Protein AF-A0AAD2FSF3-F1 (afdb_monomer)

Mean predicted aligned error: 19.0 Å

pLDDT: mean 71.25, std 22.15, range [26.3, 97.19]

Radius of gyration: 38.76 Å; Cα contacts (8 Å, |Δi|>4): 209; chains: 1; bounding box: 71×84×122 Å

Structure (mmCIF, N/CA/C/O backbone):
data_AF-A0AAD2FSF3-F1
#
_entry.id   AF-A0AAD2FSF3-F1
#
loop_
_atom_site.group_PDB
_atom_site.id
_atom_site.type_symbol
_atom_site.label_atom_id
_atom_site.label_alt_id
_atom_site.label_comp_id
_atom_site.label_asym_id
_atom_site.label_entity_id
_atom_site.label_seq_id
_atom_site.pdbx_PDB_ins_code
_atom_site.Cartn_x
_atom_site.Cartn_y
_atom_site.Cartn_z
_atom_site.occupancy
_atom_site.B_iso_or_equiv
_atom_site.auth_seq_id
_atom_site.auth_comp_id
_atom_site.auth_asym_id
_atom_site.auth_atom_id
_atom_site.pdbx_PDB_model_num
ATOM 1 N N . MET A 1 1 ? 15.042 42.688 70.096 1.00 41.53 1 MET A N 1
ATOM 2 C CA . MET A 1 1 ? 14.062 43.136 69.085 1.00 41.53 1 MET A CA 1
ATOM 3 C C . MET A 1 1 ? 14.810 43.859 67.980 1.00 41.53 1 MET A C 1
ATOM 5 O O . MET A 1 1 ? 15.207 44.984 68.219 1.00 41.53 1 MET A O 1
ATOM 9 N N . THR A 1 2 ? 15.016 43.201 66.839 1.00 32.19 2 THR A N 1
ATOM 10 C CA . THR A 1 2 ? 15.062 43.766 65.473 1.00 32.19 2 THR A CA 1
ATOM 11 C C . THR A 1 2 ? 15.325 42.607 64.516 1.00 32.19 2 THR A C 1
ATOM 13 O O . THR A 1 2 ? 16.159 41.745 64.777 1.00 32.19 2 THR A O 1
ATOM 16 N N . ALA A 1 3 ? 14.523 42.546 63.459 1.00 36.94 3 ALA A N 1
ATOM 17 C CA . ALA A 1 3 ? 14.548 41.523 62.430 1.00 36.94 3 ALA A CA 1
ATOM 18 C C . ALA A 1 3 ? 15.476 41.930 61.283 1.00 36.94 3 ALA A C 1
ATOM 20 O O . ALA A 1 3 ? 15.502 43.101 60.916 1.00 36.94 3 ALA A O 1
ATOM 21 N N . THR A 1 4 ? 16.096 40.950 60.632 1.00 34.88 4 THR A N 1
ATOM 22 C CA . THR A 1 4 ? 16.389 41.002 59.194 1.00 34.88 4 THR A CA 1
ATOM 23 C C . THR A 1 4 ? 16.252 39.596 58.626 1.00 34.88 4 THR A C 1
ATOM 25 O O . THR A 1 4 ? 16.976 38.674 58.990 1.00 34.88 4 THR A O 1
ATOM 28 N N . GLY A 1 5 ? 15.248 39.425 57.767 1.00 37.34 5 GLY A N 1
ATOM 29 C CA . GLY A 1 5 ? 15.055 38.216 56.986 1.00 37.34 5 GLY A CA 1
ATOM 30 C C . GLY A 1 5 ? 15.917 38.222 55.729 1.00 37.34 5 GLY A C 1
ATOM 31 O O . GLY A 1 5 ? 16.205 39.275 55.163 1.00 37.34 5 GLY A O 1
ATOM 32 N N . THR A 1 6 ? 16.243 37.030 55.246 1.00 35.25 6 THR A N 1
ATOM 33 C CA . THR A 1 6 ? 16.614 36.802 53.851 1.00 35.25 6 THR A CA 1
ATOM 34 C C . THR A 1 6 ? 15.818 35.615 53.320 1.00 35.25 6 THR A C 1
ATOM 36 O O . THR A 1 6 ? 15.941 34.474 53.758 1.00 35.25 6 THR A O 1
ATOM 39 N N . LEU A 1 7 ? 14.934 35.937 52.376 1.00 37.00 7 LEU A N 1
ATOM 40 C CA . LEU A 1 7 ? 14.188 35.009 51.539 1.00 37.00 7 LEU A CA 1
ATOM 41 C C . LEU A 1 7 ? 15.170 34.264 50.626 1.00 37.00 7 LEU A C 1
ATOM 43 O O . LEU A 1 7 ? 15.689 34.837 49.668 1.00 37.00 7 LEU A O 1
ATOM 47 N N . SER A 1 8 ? 15.401 32.981 50.900 1.00 36.03 8 SER A N 1
ATOM 48 C CA . SER A 1 8 ? 16.016 32.068 49.936 1.00 36.03 8 SER A CA 1
ATOM 49 C C . SER A 1 8 ? 14.946 31.631 48.939 1.00 36.03 8 SER A C 1
ATOM 51 O O . SER A 1 8 ? 13.988 30.931 49.268 1.00 36.03 8 SER A O 1
ATOM 53 N N . THR A 1 9 ? 15.073 32.133 47.717 1.00 36.06 9 THR A N 1
ATOM 54 C CA . THR A 1 9 ? 14.203 31.804 46.594 1.00 36.06 9 THR A CA 1
ATOM 55 C C . THR A 1 9 ? 14.570 30.425 46.053 1.00 36.06 9 THR A C 1
ATOM 57 O O . THR A 1 9 ? 15.729 30.149 45.755 1.00 36.06 9 THR A O 1
ATOM 60 N N . ASN A 1 10 ? 13.557 29.571 45.881 1.00 37.44 10 ASN A N 1
ATOM 61 C CA . ASN A 1 10 ? 13.627 28.327 45.116 1.00 37.44 10 ASN A CA 1
ATOM 62 C C . ASN A 1 10 ? 13.984 28.629 43.648 1.00 37.44 10 ASN A C 1
ATOM 64 O O . ASN A 1 10 ? 13.119 28.669 42.774 1.00 37.44 10 ASN A O 1
ATOM 68 N N . LYS A 1 11 ? 15.270 28.842 43.360 1.00 35.09 11 LYS A N 1
ATOM 69 C CA . LYS A 1 11 ? 15.809 28.741 42.006 1.00 35.09 11 LYS A CA 1
ATOM 70 C C . LYS A 1 11 ? 16.055 27.267 41.724 1.00 35.09 11 LYS A C 1
ATOM 72 O O . LYS A 1 11 ? 17.070 26.698 42.108 1.00 35.09 11 LYS A O 1
ATOM 77 N N . ARG A 1 12 ? 15.089 26.649 41.046 1.00 36.28 12 ARG A N 1
ATOM 78 C CA . ARG A 1 12 ? 15.283 25.384 40.336 1.00 36.28 12 ARG A CA 1
ATOM 79 C C . ARG A 1 12 ? 16.498 25.579 39.426 1.00 36.28 12 ARG A C 1
ATOM 81 O O . ARG A 1 12 ? 16.444 26.430 38.540 1.00 36.28 12 ARG A O 1
ATOM 88 N N . ALA A 1 13 ? 17.585 24.857 39.685 1.00 30.41 13 ALA A N 1
ATOM 89 C CA . ALA A 1 13 ? 18.753 24.846 38.818 1.00 30.41 13 ALA A CA 1
ATOM 90 C C . ALA A 1 13 ? 18.303 24.384 37.424 1.00 30.41 13 ALA A C 1
ATOM 92 O O . ALA A 1 13 ? 18.031 23.206 37.198 1.00 30.41 13 ALA A O 1
ATOM 93 N N . GLN A 1 14 ? 18.128 25.335 36.508 1.00 33.66 14 GLN A N 1
ATOM 94 C CA . GLN A 1 14 ? 18.090 25.037 35.088 1.00 33.66 14 GLN A CA 1
ATOM 95 C C . GLN A 1 14 ? 19.536 24.757 34.707 1.00 33.66 14 GLN A C 1
ATOM 97 O O . GLN A 1 14 ? 20.339 25.679 34.580 1.00 33.66 14 GLN A O 1
ATOM 102 N N . PHE A 1 15 ? 19.878 23.476 34.607 1.00 31.75 15 PHE A N 1
ATOM 103 C CA . PHE A 1 15 ? 21.109 23.075 33.951 1.00 31.75 15 PHE A CA 1
ATOM 104 C C . PHE A 1 15 ? 21.047 23.595 32.518 1.00 31.75 15 PHE A C 1
ATOM 106 O O . PHE A 1 15 ? 20.094 23.316 31.785 1.00 31.75 15 PHE A O 1
ATOM 113 N N . ALA A 1 16 ? 22.033 24.413 32.160 1.00 32.09 16 ALA A N 1
ATOM 114 C CA . ALA A 1 16 ? 22.258 24.817 30.790 1.00 32.09 16 ALA A CA 1
ATOM 115 C C . ALA A 1 16 ? 22.471 23.541 29.969 1.00 32.09 16 ALA A C 1
ATOM 117 O O . ALA A 1 16 ? 23.427 22.805 30.189 1.00 32.09 16 ALA A O 1
ATOM 118 N N . THR A 1 17 ? 21.545 23.246 29.062 1.00 38.16 17 THR A N 1
ATOM 119 C CA . THR A 1 17 ? 21.771 22.255 28.015 1.00 38.16 17 THR A CA 1
ATOM 120 C C . THR A 1 17 ? 22.870 22.799 27.114 1.00 38.16 17 THR A C 1
ATOM 122 O O . THR A 1 17 ? 22.637 23.771 26.387 1.00 38.16 17 THR A O 1
ATOM 125 N N . ASP A 1 18 ? 24.053 22.198 27.204 1.00 31.03 18 ASP A N 1
ATOM 126 C CA . ASP A 1 18 ? 25.153 22.416 26.276 1.00 31.03 18 ASP A CA 1
ATOM 127 C C . ASP A 1 18 ? 24.652 22.259 24.835 1.00 31.03 18 ASP A C 1
ATOM 129 O O . ASP A 1 18 ? 24.066 21.246 24.449 1.00 31.03 18 ASP A O 1
ATOM 133 N N . LYS A 1 19 ? 24.845 23.311 24.039 1.00 35.66 19 LYS A N 1
ATOM 134 C CA . LYS A 1 19 ? 24.418 23.425 22.636 1.00 35.66 19 LYS A CA 1
ATOM 135 C C . LYS A 1 19 ? 25.438 22.819 21.658 1.00 35.66 19 LYS A C 1
ATOM 137 O O . LYS A 1 19 ? 25.607 23.331 20.555 1.00 35.66 19 LYS A O 1
ATOM 142 N N . THR A 1 20 ? 26.123 21.746 22.032 1.00 36.38 20 THR A N 1
ATOM 143 C CA . THR A 1 20 ? 27.216 21.157 21.228 1.00 36.38 20 THR A CA 1
ATOM 144 C C . THR A 1 20 ? 27.029 19.682 20.896 1.00 36.38 20 THR A C 1
ATOM 146 O O . THR A 1 20 ? 27.956 19.033 20.426 1.00 36.38 20 THR A O 1
ATOM 149 N N . LEU A 1 21 ? 25.808 19.166 21.016 1.00 36.88 21 LEU A N 1
ATOM 150 C CA . LEU A 1 21 ? 25.406 17.943 20.331 1.00 36.88 21 LEU A CA 1
ATOM 151 C C . LEU A 1 21 ? 24.481 18.355 19.194 1.00 36.88 21 LEU A C 1
ATOM 153 O O . LEU A 1 21 ? 23.330 18.729 19.429 1.00 36.88 21 LEU A O 1
ATOM 157 N N . GLN A 1 22 ? 24.986 18.328 17.956 1.00 30.11 22 GLN A N 1
ATOM 158 C CA . GLN A 1 22 ? 24.080 18.287 16.817 1.00 30.11 22 GLN A CA 1
ATOM 159 C C . GLN A 1 22 ? 23.166 17.080 17.047 1.00 30.11 22 GLN A C 1
ATOM 161 O O . GLN A 1 22 ? 23.682 15.965 17.169 1.00 30.11 22 GLN A O 1
ATOM 166 N N . PRO A 1 23 ? 21.839 17.263 17.164 1.00 36.31 23 PRO A N 1
ATOM 167 C CA . PRO A 1 23 ? 20.957 16.118 17.145 1.00 36.31 23 PRO A CA 1
ATOM 168 C C . PRO A 1 23 ? 21.233 15.438 15.812 1.00 36.31 23 PRO A C 1
ATOM 170 O O . PRO A 1 23 ? 21.141 16.087 14.769 1.00 36.31 23 PRO A O 1
ATOM 173 N N . THR A 1 24 ? 21.625 14.166 15.841 1.00 40.84 24 THR A N 1
ATOM 174 C CA . THR A 1 24 ? 21.603 13.317 14.655 1.00 40.84 24 THR A CA 1
ATOM 175 C C . THR A 1 24 ? 20.197 13.481 14.100 1.00 40.84 24 THR A C 1
ATOM 177 O O . THR A 1 24 ? 19.230 13.045 14.729 1.00 40.84 24 THR A O 1
ATOM 180 N N . LEU A 1 25 ? 20.061 14.273 13.035 1.00 46.84 25 LEU A N 1
ATOM 181 C CA . LEU A 1 25 ? 18.769 14.615 12.470 1.00 46.84 25 LEU A CA 1
ATOM 182 C C . LEU A 1 25 ? 18.224 13.295 11.938 1.00 46.84 25 LEU A C 1
ATOM 184 O O . LEU A 1 25 ? 18.628 12.829 10.877 1.00 46.84 25 LEU A O 1
ATOM 188 N N . LEU A 1 26 ? 17.373 12.645 12.731 1.00 56.22 26 LEU A N 1
ATOM 189 C CA . LEU A 1 26 ? 16.518 11.571 12.260 1.00 56.22 26 LEU A CA 1
ATOM 190 C C . LEU A 1 26 ? 15.657 12.214 11.180 1.00 56.22 26 LEU A C 1
ATOM 192 O O . LEU A 1 26 ? 14.710 12.940 11.485 1.00 56.22 26 LEU A O 1
ATOM 196 N N . THR A 1 27 ? 16.065 12.022 9.928 1.00 71.38 27 THR A N 1
ATOM 197 C CA . THR A 1 27 ? 15.300 12.443 8.762 1.00 71.38 27 THR A CA 1
ATOM 198 C C . THR A 1 27 ? 13.913 11.841 8.879 1.00 71.38 27 THR A C 1
ATOM 200 O O . THR A 1 27 ? 13.739 10.684 9.280 1.00 71.38 27 THR A O 1
ATOM 203 N N . THR A 1 28 ? 12.890 12.642 8.598 1.00 83.69 28 THR A N 1
ATOM 204 C CA . THR A 1 28 ? 11.528 12.124 8.678 1.00 83.69 28 THR A CA 1
ATOM 205 C C . THR A 1 28 ? 11.359 10.995 7.655 1.00 83.69 28 THR A C 1
ATOM 207 O O . THR A 1 28 ? 12.008 11.012 6.603 1.00 83.69 28 THR A O 1
ATOM 210 N N . PRO A 1 29 ? 10.460 10.020 7.888 1.00 82.50 29 PRO A N 1
ATOM 211 C CA . PRO A 1 29 ? 10.238 8.952 6.921 1.00 82.50 29 PRO A CA 1
ATOM 212 C C . PRO A 1 29 ? 9.844 9.492 5.545 1.00 82.50 29 PRO A C 1
ATOM 214 O O . PRO A 1 29 ? 10.180 8.885 4.544 1.00 82.50 29 PRO A O 1
ATOM 217 N N . SER A 1 30 ? 9.163 10.640 5.466 1.00 83.19 30 SER A N 1
ATOM 218 C CA . SER A 1 30 ? 8.824 11.255 4.177 1.00 83.19 30 SER A CA 1
ATOM 219 C C . SER A 1 30 ? 10.055 11.829 3.464 1.00 83.19 30 SER A C 1
ATOM 221 O O . SER A 1 30 ? 10.209 11.593 2.272 1.00 83.19 30 SER A O 1
ATOM 223 N N . GLU A 1 31 ? 10.952 12.512 4.179 1.00 81.56 31 GLU A N 1
ATOM 224 C CA . GLU A 1 31 ? 12.188 13.062 3.600 1.00 81.56 31 GLU A CA 1
ATOM 225 C C . GLU A 1 31 ? 13.131 11.957 3.117 1.00 81.56 31 GLU A C 1
ATOM 227 O O . GLU A 1 31 ? 13.658 12.046 2.015 1.00 81.56 31 GLU A O 1
ATOM 232 N N . ALA A 1 32 ? 13.300 10.883 3.896 1.00 80.19 32 ALA A N 1
ATOM 233 C CA . ALA A 1 32 ? 14.150 9.757 3.505 1.00 80.19 32 ALA A CA 1
ATOM 234 C C . ALA A 1 32 ? 13.675 9.101 2.196 1.00 80.19 32 ALA A C 1
ATOM 236 O O . ALA A 1 32 ? 14.482 8.736 1.345 1.00 80.19 32 ALA A O 1
ATOM 237 N N . VAL A 1 33 ? 12.359 8.990 2.024 1.00 84.19 33 VAL A N 1
ATOM 238 C CA . VAL A 1 33 ? 11.726 8.394 0.841 1.00 84.19 33 VAL A CA 1
ATOM 239 C C . VAL A 1 33 ? 11.843 9.324 -0.366 1.00 84.19 33 VAL A C 1
ATOM 241 O O . VAL A 1 33 ? 12.160 8.866 -1.462 1.00 84.19 33 VAL A O 1
ATOM 244 N N . GLU A 1 34 ? 11.654 10.631 -0.173 1.00 84.12 34 GLU A N 1
ATOM 245 C CA . GLU A 1 34 ? 11.897 11.620 -1.226 1.00 84.12 34 GLU A CA 1
ATOM 246 C C . GLU A 1 34 ? 13.364 11.649 -1.664 1.00 84.12 34 GLU A C 1
ATOM 248 O O . GLU A 1 34 ? 13.625 11.732 -2.861 1.00 84.12 34 GLU A O 1
ATOM 253 N N . CYS A 1 35 ? 14.319 11.516 -0.738 1.00 80.06 35 CYS A N 1
ATOM 254 C CA . CYS A 1 35 ? 15.737 11.416 -1.078 1.00 80.06 35 CYS A CA 1
ATOM 255 C C . CYS A 1 35 ? 16.020 10.212 -1.982 1.00 80.06 35 CYS A C 1
ATOM 257 O O . CYS A 1 35 ? 16.667 10.390 -3.006 1.00 80.06 35 CYS A O 1
ATOM 259 N N . VAL A 1 36 ? 15.497 9.020 -1.664 1.00 83.75 36 VAL A N 1
ATOM 260 C CA . VAL A 1 36 ? 15.669 7.820 -2.511 1.00 83.75 36 VAL A CA 1
ATOM 261 C C . VAL A 1 36 ? 15.136 8.065 -3.924 1.00 83.75 36 VAL A C 1
ATOM 263 O O . VAL A 1 36 ? 15.844 7.824 -4.902 1.00 83.75 36 VAL A O 1
ATOM 266 N N . ALA A 1 37 ? 13.922 8.611 -4.039 1.00 83.88 37 ALA A N 1
ATOM 267 C CA . ALA A 1 37 ? 13.312 8.904 -5.333 1.00 83.88 37 ALA A CA 1
ATOM 268 C C . ALA A 1 37 ? 14.110 9.954 -6.127 1.00 83.88 37 ALA A C 1
ATOM 270 O O . ALA A 1 37 ? 14.396 9.756 -7.306 1.00 83.88 37 ALA A O 1
ATOM 271 N N . ILE A 1 38 ? 14.519 11.056 -5.490 1.00 85.00 38 ILE A N 1
ATOM 272 C CA . ILE A 1 38 ? 15.300 12.119 -6.137 1.00 85.00 38 ILE A CA 1
ATOM 273 C C . ILE A 1 38 ? 16.675 11.597 -6.562 1.00 85.00 38 ILE A C 1
ATOM 275 O O . ILE A 1 38 ? 17.101 11.867 -7.684 1.00 85.00 38 ILE A O 1
ATOM 279 N N . THR A 1 39 ? 17.366 10.829 -5.718 1.00 86.12 39 THR A N 1
ATOM 280 C CA . THR A 1 39 ? 18.664 10.230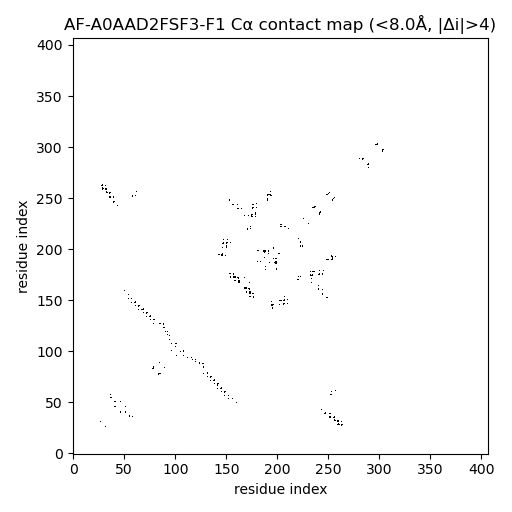 -6.055 1.00 86.12 39 THR A CA 1
ATOM 281 C C . THR A 1 39 ? 18.545 9.306 -7.263 1.00 86.12 39 THR A C 1
ATOM 283 O O . THR A 1 39 ? 19.341 9.426 -8.190 1.00 86.12 39 THR A O 1
ATOM 286 N N . ALA A 1 40 ? 17.521 8.451 -7.322 1.00 85.38 40 ALA A N 1
ATOM 287 C CA . ALA A 1 40 ? 17.317 7.568 -8.468 1.00 85.38 40 ALA A CA 1
ATOM 288 C C . ALA A 1 40 ? 16.992 8.338 -9.759 1.00 85.38 40 ALA A C 1
ATOM 290 O O . ALA A 1 40 ? 17.536 8.038 -10.821 1.00 85.38 40 ALA A O 1
ATOM 291 N N . LEU A 1 41 ? 16.146 9.370 -9.682 1.00 86.81 41 LEU A N 1
ATOM 292 C CA . LEU A 1 41 ? 15.793 10.194 -10.842 1.00 86.81 41 LEU A CA 1
ATOM 293 C C . LEU A 1 41 ? 16.965 11.057 -11.336 1.00 86.81 41 LEU A C 1
ATOM 295 O O . LEU A 1 41 ? 17.103 11.273 -12.538 1.00 86.81 41 LEU A O 1
ATOM 299 N N . THR A 1 42 ? 17.823 11.535 -10.432 1.00 83.81 42 THR A N 1
ATOM 300 C CA . THR A 1 42 ? 18.989 12.370 -10.776 1.00 83.81 42 THR A CA 1
ATOM 301 C C . THR A 1 42 ? 20.182 11.559 -11.273 1.00 83.81 42 THR A C 1
ATOM 303 O O . THR A 1 42 ? 20.886 12.036 -12.162 1.00 83.81 42 THR A O 1
ATOM 306 N N . ALA A 1 43 ? 20.374 10.335 -10.766 1.00 83.94 43 ALA A N 1
ATOM 307 C CA . ALA A 1 43 ? 21.420 9.413 -11.215 1.00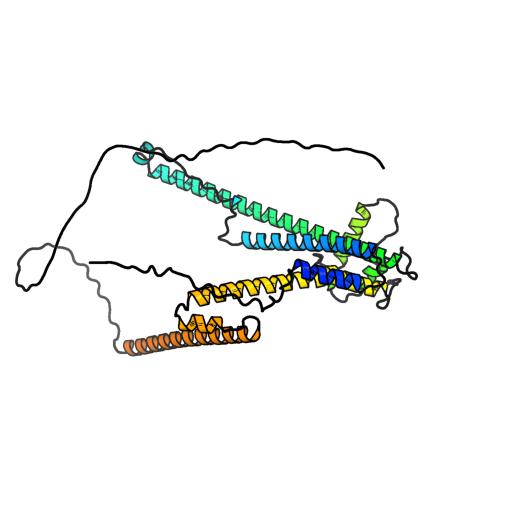 83.94 43 ALA A CA 1
ATOM 308 C C . ALA A 1 43 ? 21.273 9.023 -12.696 1.00 83.94 43 ALA A C 1
ATOM 310 O O . ALA A 1 43 ? 22.264 8.751 -13.371 1.00 83.94 43 ALA A O 1
ATOM 311 N N . ASN A 1 44 ? 20.048 9.054 -13.226 1.00 79.19 44 ASN A N 1
ATOM 312 C CA . ASN A 1 44 ? 19.784 8.840 -14.643 1.00 79.19 44 ASN A CA 1
ATOM 313 C C . ASN A 1 44 ? 19.946 10.160 -15.418 1.00 79.19 44 ASN A C 1
ATOM 315 O O . ASN A 1 44 ? 19.001 10.935 -15.598 1.00 79.19 44 ASN A O 1
ATOM 319 N N . GLY A 1 45 ? 21.172 10.422 -15.881 1.00 71.69 45 GLY A N 1
ATOM 320 C CA . GLY A 1 45 ? 21.516 11.617 -16.665 1.00 71.69 45 GLY A CA 1
ATOM 321 C C . GLY A 1 45 ? 20.785 11.738 -18.010 1.00 71.69 45 GLY A C 1
ATOM 322 O O . GLY A 1 45 ? 20.718 12.831 -18.560 1.00 71.69 45 GLY A O 1
ATOM 323 N N . SER A 1 46 ? 20.207 10.644 -18.514 1.00 74.00 46 SER A N 1
ATOM 324 C CA . SER A 1 46 ? 19.410 10.604 -19.748 1.00 74.00 46 SER A CA 1
ATOM 325 C C . SER A 1 46 ? 17.973 11.109 -19.582 1.00 74.00 46 SER A C 1
ATOM 327 O O . SER A 1 46 ? 17.327 11.424 -20.579 1.00 74.00 46 SER A O 1
ATOM 329 N N . LEU A 1 47 ? 17.459 11.203 -18.349 1.00 81.50 47 LEU A N 1
ATOM 330 C CA . LEU A 1 47 ? 16.099 11.682 -18.105 1.00 81.50 47 LEU A CA 1
ATOM 331 C C . LEU A 1 47 ? 16.020 13.203 -18.205 1.00 81.50 47 LEU A C 1
ATOM 333 O O . LEU A 1 47 ? 16.704 13.919 -17.469 1.00 81.50 47 LEU A O 1
ATOM 337 N N . GLN A 1 48 ? 15.097 13.689 -19.029 1.00 85.00 48 GLN A N 1
ATOM 338 C CA . GLN A 1 48 ? 14.747 15.103 -19.096 1.00 85.00 48 GLN A CA 1
ATOM 339 C C . GLN A 1 48 ? 14.032 15.556 -17.814 1.00 85.00 48 GLN A C 1
ATOM 341 O O . GLN A 1 48 ? 13.329 14.783 -17.161 1.00 85.00 48 GLN A O 1
ATOM 346 N N . GLU A 1 49 ? 14.136 16.844 -17.481 1.00 85.12 49 GLU A N 1
ATOM 347 C CA . GLU A 1 49 ? 13.537 17.404 -16.259 1.00 85.12 49 GLU A CA 1
ATOM 348 C C . GLU A 1 49 ? 12.010 17.222 -16.197 1.00 85.12 49 GLU A C 1
ATOM 350 O O . GLU A 1 49 ? 11.442 16.947 -15.136 1.00 85.12 49 GLU A O 1
ATOM 355 N N . LEU A 1 50 ? 11.339 17.290 -17.351 1.00 84.62 50 LEU A N 1
ATOM 356 C CA . LEU A 1 50 ? 9.902 17.034 -17.450 1.00 84.62 50 LEU A CA 1
ATOM 357 C C . LEU A 1 50 ? 9.555 15.581 -17.078 1.00 84.62 50 LEU A C 1
ATOM 359 O O . LEU A 1 50 ? 8.594 15.344 -16.349 1.00 84.62 50 LEU A O 1
ATOM 363 N N . GLN A 1 51 ? 10.371 14.617 -17.519 1.00 85.56 51 GLN A N 1
ATOM 364 C CA . GLN A 1 51 ? 10.195 13.195 -17.203 1.00 85.56 51 GLN A CA 1
ATOM 365 C C . GLN A 1 51 ? 10.410 12.945 -15.705 1.00 85.56 51 GLN A C 1
ATOM 367 O O . GLN A 1 51 ? 9.607 12.268 -15.066 1.00 85.56 51 GLN A O 1
ATOM 372 N N . ARG A 1 52 ? 11.443 13.564 -15.114 1.00 86.25 52 ARG A N 1
ATOM 373 C CA . ARG A 1 52 ? 11.719 13.490 -13.668 1.00 86.25 52 ARG A CA 1
ATOM 374 C C . ARG A 1 52 ? 10.558 14.032 -12.841 1.00 86.25 52 ARG A C 1
ATOM 376 O O . ARG A 1 52 ? 10.137 13.392 -11.879 1.00 86.25 52 ARG A O 1
ATOM 383 N N . THR A 1 53 ? 10.020 15.185 -13.237 1.00 87.38 53 THR A N 1
ATOM 384 C CA . THR A 1 53 ? 8.863 15.800 -12.573 1.00 87.38 53 THR A CA 1
ATOM 385 C C . THR A 1 53 ? 7.658 14.865 -12.622 1.00 87.38 53 THR A C 1
ATOM 387 O O . THR A 1 53 ? 7.050 14.592 -11.589 1.00 87.38 53 THR A O 1
ATOM 390 N N . TYR A 1 54 ? 7.367 14.295 -13.791 1.00 87.38 54 TYR A N 1
ATOM 391 C CA . TYR A 1 54 ? 6.221 13.408 -13.958 1.00 87.38 54 TYR A CA 1
ATOM 392 C C . TYR A 1 54 ? 6.357 12.094 -13.174 1.00 87.38 54 TYR A C 1
ATOM 394 O O . TYR A 1 54 ? 5.421 11.659 -12.503 1.00 87.38 54 TYR A O 1
ATOM 402 N N . PHE A 1 55 ? 7.543 11.484 -13.169 1.00 91.69 55 PHE A N 1
ATOM 403 C CA . PHE A 1 55 ? 7.802 10.286 -12.365 1.00 91.69 55 PHE A CA 1
ATOM 404 C C . PHE A 1 55 ? 7.693 10.570 -10.862 1.00 91.69 55 PHE A C 1
ATOM 406 O O . PHE A 1 55 ? 7.186 9.736 -10.109 1.00 91.69 55 PHE A O 1
ATOM 413 N N . ARG A 1 56 ? 8.085 11.772 -10.419 1.00 90.06 56 ARG A N 1
ATOM 414 C CA . ARG A 1 56 ? 7.895 12.212 -9.031 1.00 90.06 56 ARG A CA 1
ATOM 415 C C . ARG A 1 56 ? 6.416 12.348 -8.660 1.00 90.06 56 ARG A C 1
ATOM 417 O O . ARG A 1 56 ? 6.055 12.024 -7.527 1.00 90.06 56 ARG A O 1
ATOM 424 N N . GLU A 1 57 ? 5.556 12.794 -9.573 1.00 90.75 57 GLU A N 1
ATOM 425 C CA . GLU A 1 57 ? 4.105 12.865 -9.337 1.00 90.75 57 GLU A CA 1
ATOM 426 C C . GLU A 1 57 ? 3.496 11.473 -9.128 1.00 90.75 57 GLU A C 1
ATOM 428 O O . GLU A 1 57 ? 2.799 11.260 -8.133 1.00 90.75 57 GLU A O 1
ATOM 433 N N . LEU A 1 58 ? 3.828 10.510 -9.998 1.00 90.62 58 LEU A N 1
ATOM 434 C CA . LEU A 1 58 ? 3.389 9.112 -9.873 1.00 90.62 58 LEU A CA 1
ATOM 435 C C . LEU A 1 58 ? 3.836 8.493 -8.544 1.00 90.62 58 LEU A C 1
ATOM 437 O O . LEU A 1 58 ? 3.048 7.885 -7.818 1.00 90.62 58 LEU A O 1
ATOM 441 N N . PHE A 1 59 ? 5.099 8.710 -8.186 1.00 93.19 59 PHE A N 1
ATOM 442 C CA . PHE A 1 59 ? 5.655 8.296 -6.904 1.00 93.19 59 PHE A CA 1
ATOM 443 C C . PHE A 1 59 ? 4.915 8.924 -5.711 1.00 93.19 59 PHE A C 1
ATOM 445 O O . PHE A 1 59 ? 4.581 8.237 -4.743 1.00 93.19 59 PHE A O 1
ATOM 452 N N . THR A 1 60 ? 4.616 10.222 -5.775 1.00 93.00 60 THR A N 1
ATOM 453 C CA . THR A 1 60 ? 3.909 10.935 -4.700 1.00 93.00 60 THR A CA 1
ATOM 454 C C . THR A 1 60 ? 2.501 10.374 -4.498 1.00 93.00 60 THR A C 1
ATOM 456 O O . THR A 1 60 ? 2.060 10.182 -3.359 1.00 93.00 60 THR A O 1
ATOM 459 N N . GLU A 1 61 ? 1.799 10.078 -5.595 1.00 94.75 61 GLU A N 1
ATOM 460 C CA . GLU A 1 61 ? 0.492 9.424 -5.566 1.00 94.75 61 GLU A CA 1
ATOM 461 C C . GLU A 1 61 ? 0.579 8.037 -4.912 1.00 94.75 61 GLU A C 1
ATOM 463 O O . GLU A 1 61 ? -0.165 7.755 -3.968 1.00 94.75 61 GLU A O 1
ATOM 468 N N . PHE A 1 62 ? 1.544 7.214 -5.329 1.00 95.50 62 PHE A N 1
ATOM 469 C CA . PHE A 1 62 ? 1.780 5.889 -4.756 1.00 95.50 62 PHE A CA 1
ATOM 470 C C . PHE A 1 62 ? 2.037 5.936 -3.242 1.00 95.50 62 PHE A C 1
ATOM 472 O O . PHE A 1 62 ? 1.357 5.248 -2.475 1.00 95.50 62 PHE A O 1
ATOM 479 N N . ILE A 1 63 ? 2.953 6.793 -2.778 1.00 94.62 63 ILE A N 1
ATOM 480 C CA . ILE A 1 63 ? 3.269 6.920 -1.347 1.00 94.62 63 ILE A CA 1
ATOM 481 C C . ILE A 1 63 ? 2.043 7.361 -0.546 1.00 94.62 63 ILE A C 1
ATOM 483 O O . ILE A 1 63 ? 1.806 6.861 0.559 1.00 94.62 63 ILE A O 1
ATOM 487 N N . LYS A 1 64 ? 1.228 8.273 -1.087 1.00 95.25 64 LYS A N 1
ATOM 488 C CA . LYS A 1 64 ? -0.021 8.700 -0.445 1.00 95.25 64 LYS A CA 1
ATOM 489 C C . LYS A 1 64 ? -1.000 7.532 -0.298 1.00 95.25 64 LYS A C 1
ATOM 491 O O . LYS A 1 64 ? -1.590 7.373 0.774 1.00 95.25 64 LYS A O 1
ATOM 496 N N . LEU A 1 65 ? -1.152 6.711 -1.336 1.00 97.00 65 LEU A N 1
ATOM 497 C CA . LEU A 1 65 ? -2.025 5.538 -1.311 1.00 97.00 65 LEU A CA 1
ATOM 498 C C . LEU A 1 65 ? -1.528 4.473 -0.324 1.00 97.00 65 LEU A C 1
ATOM 500 O O . LEU A 1 65 ? -2.319 4.003 0.494 1.00 97.00 65 LEU A O 1
ATOM 504 N N . LYS A 1 66 ? -0.227 4.152 -0.307 1.00 95.94 66 LYS A N 1
ATOM 505 C CA . LYS A 1 66 ? 0.342 3.179 0.645 1.00 95.94 66 LYS A CA 1
ATOM 506 C C . LYS A 1 66 ? 0.243 3.646 2.097 1.00 95.94 66 LYS A C 1
ATOM 508 O O . LYS A 1 66 ? -0.116 2.856 2.968 1.00 95.94 66 LYS A O 1
ATOM 513 N N . LYS A 1 67 ? 0.469 4.938 2.371 1.00 94.81 67 LYS A N 1
ATOM 514 C CA . LYS A 1 67 ? 0.224 5.527 3.702 1.00 94.81 67 LYS A CA 1
ATOM 515 C C . LYS A 1 67 ? -1.241 5.374 4.120 1.00 94.81 67 LYS A C 1
ATOM 517 O O . LYS A 1 67 ? -1.511 5.003 5.259 1.00 94.81 67 LYS A O 1
ATOM 522 N N . ASN A 1 68 ? -2.182 5.628 3.208 1.00 96.50 68 ASN A N 1
ATOM 523 C CA . ASN A 1 68 ? -3.606 5.440 3.481 1.00 96.50 68 ASN A CA 1
ATOM 524 C C . ASN A 1 68 ? -3.942 3.967 3.776 1.00 96.50 68 ASN A C 1
ATOM 526 O O . ASN A 1 68 ? -4.610 3.681 4.765 1.00 96.50 68 ASN A O 1
ATOM 530 N N . LEU A 1 69 ? -3.413 3.033 2.978 1.00 96.75 69 LEU A N 1
ATOM 531 C CA . LEU A 1 69 ? -3.595 1.596 3.189 1.00 96.75 69 LEU A CA 1
ATOM 532 C C . LEU A 1 69 ? -3.069 1.151 4.560 1.00 96.75 69 LEU A C 1
ATOM 534 O O . LEU A 1 69 ? -3.780 0.469 5.294 1.00 96.75 69 LEU A O 1
ATOM 538 N N . LYS A 1 70 ? -1.860 1.588 4.940 1.00 94.75 70 LYS A N 1
ATOM 539 C CA . LYS A 1 70 ? -1.280 1.311 6.262 1.00 94.75 70 LYS A CA 1
ATOM 540 C C . LYS A 1 70 ? -2.198 1.802 7.388 1.00 94.75 70 LYS A C 1
ATOM 542 O O . LYS A 1 70 ? -2.540 1.024 8.269 1.00 94.75 70 LYS A O 1
ATOM 547 N N . ASN A 1 71 ? -2.677 3.046 7.309 1.00 94.38 71 ASN A N 1
ATOM 548 C CA . ASN A 1 71 ? -3.585 3.613 8.312 1.00 94.38 71 ASN A CA 1
ATOM 549 C C . ASN A 1 71 ? -4.910 2.839 8.422 1.00 94.38 71 ASN A C 1
ATOM 551 O O . ASN A 1 71 ? -5.438 2.663 9.521 1.00 94.38 71 ASN A O 1
ATOM 555 N N . LEU A 1 72 ? -5.469 2.390 7.293 1.00 95.31 72 LEU A N 1
ATOM 556 C CA . LEU A 1 72 ? -6.692 1.587 7.279 1.00 95.31 72 LEU A CA 1
ATOM 557 C C . LEU A 1 72 ? -6.465 0.194 7.878 1.00 95.31 72 LEU A C 1
ATOM 559 O O . LEU A 1 72 ? -7.307 -0.265 8.648 1.00 95.31 72 LEU A O 1
ATOM 563 N N . ASN A 1 73 ? -5.323 -0.439 7.599 1.00 95.25 73 ASN A N 1
ATOM 564 C CA . ASN A 1 73 ? -4.937 -1.711 8.212 1.00 95.25 73 ASN A CA 1
ATOM 565 C C . ASN A 1 73 ? -4.736 -1.567 9.729 1.00 95.25 73 ASN A C 1
ATOM 567 O O . ASN A 1 73 ? -5.296 -2.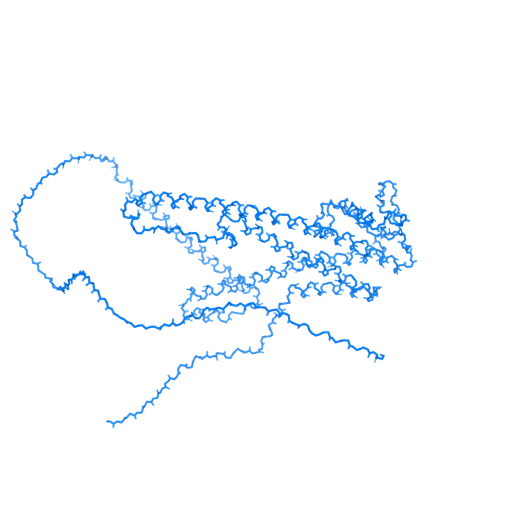349 10.494 1.00 95.25 73 ASN A O 1
ATOM 571 N N . ASP A 1 74 ? -4.039 -0.524 10.188 1.00 93.50 74 ASP A N 1
ATOM 572 C CA . ASP A 1 74 ? -3.859 -0.242 11.620 1.00 93.50 74 ASP A CA 1
ATOM 573 C C . ASP A 1 74 ? -5.213 -0.008 12.317 1.00 93.50 74 ASP A C 1
ATOM 575 O O . ASP A 1 74 ? -5.481 -0.515 13.415 1.00 93.50 74 ASP A O 1
ATOM 579 N N . ARG A 1 75 ? -6.124 0.715 11.649 1.00 92.44 75 ARG A N 1
ATOM 580 C CA . ARG A 1 75 ? -7.503 0.909 12.114 1.00 92.44 75 ARG A CA 1
ATOM 581 C C . ARG A 1 75 ? -8.265 -0.413 12.170 1.00 92.44 75 ARG A C 1
ATOM 583 O O . ARG A 1 75 ? -8.986 -0.640 13.138 1.00 92.44 75 ARG A O 1
ATOM 590 N N . GLN A 1 76 ? -8.120 -1.277 11.170 1.00 94.06 76 GLN A N 1
ATOM 591 C CA . GLN A 1 76 ? -8.757 -2.592 11.141 1.00 94.06 76 GLN A CA 1
ATOM 592 C C . GLN A 1 76 ? -8.262 -3.482 12.287 1.00 94.06 76 GLN A C 1
ATOM 594 O O . GLN A 1 76 ? -9.081 -4.092 12.971 1.00 94.06 76 GLN A O 1
ATOM 599 N N . ILE A 1 77 ? -6.950 -3.512 12.536 1.00 93.00 77 ILE A N 1
ATOM 600 C CA . ILE A 1 77 ? -6.348 -4.236 13.664 1.00 93.00 77 ILE A CA 1
ATOM 601 C C . ILE A 1 77 ? -6.938 -3.732 14.981 1.00 93.00 77 ILE A C 1
ATOM 603 O O . ILE A 1 77 ? -7.395 -4.529 15.794 1.00 93.00 77 ILE A O 1
ATOM 607 N N . THR A 1 78 ? -7.000 -2.410 15.161 1.00 90.75 78 THR A N 1
ATOM 608 C CA . THR A 1 78 ? -7.570 -1.791 16.366 1.00 90.75 78 THR A CA 1
ATOM 609 C C . THR A 1 78 ? -9.043 -2.163 16.554 1.00 90.75 78 THR A C 1
ATOM 611 O O . THR A 1 78 ? -9.465 -2.488 17.656 1.00 90.75 78 THR A O 1
ATOM 614 N N . LEU A 1 79 ? -9.832 -2.160 15.476 1.00 89.25 79 LEU A N 1
ATOM 615 C CA . LEU A 1 79 ? -11.254 -2.512 15.509 1.00 89.25 79 LEU A CA 1
ATOM 616 C C . LEU A 1 79 ? -11.524 -3.984 15.817 1.00 89.25 79 LEU A C 1
ATOM 618 O O . LEU A 1 79 ? -12.614 -4.313 16.279 1.00 89.25 79 LEU A O 1
ATOM 622 N N . ASN A 1 80 ? -10.569 -4.862 15.526 1.00 89.69 80 ASN A N 1
ATOM 623 C CA . ASN A 1 80 ? -10.682 -6.293 15.783 1.00 89.69 80 ASN A CA 1
ATOM 624 C C . ASN A 1 80 ? -10.255 -6.685 17.205 1.00 89.69 80 ASN A C 1
ATOM 626 O O . ASN A 1 80 ? -10.348 -7.859 17.541 1.00 89.69 80 ASN A O 1
ATOM 630 N N . GLN A 1 81 ? -9.796 -5.742 18.033 1.00 90.31 81 GLN A N 1
ATOM 631 C CA . GLN A 1 81 ? -9.528 -6.000 19.448 1.00 90.31 81 GLN A CA 1
ATOM 632 C C . GLN A 1 81 ? -10.849 -6.151 20.213 1.00 90.31 81 GLN A C 1
ATOM 634 O O . GLN A 1 81 ? -11.729 -5.298 20.088 1.00 90.31 81 GLN A O 1
ATOM 639 N N . ASP A 1 82 ? -10.967 -7.201 21.029 1.00 79.31 82 ASP A N 1
ATOM 640 C CA . ASP A 1 82 ? -12.217 -7.565 21.717 1.00 79.31 82 ASP A CA 1
ATOM 641 C C . ASP A 1 82 ? -12.761 -6.449 22.629 1.00 79.31 82 ASP A C 1
ATOM 643 O O . ASP A 1 82 ? -13.969 -6.223 22.689 1.00 79.31 82 ASP A O 1
ATOM 647 N N . ASP A 1 83 ? -11.875 -5.683 23.272 1.00 81.00 83 ASP A N 1
ATOM 648 C CA . ASP A 1 83 ? -12.245 -4.596 24.192 1.00 81.00 83 ASP A CA 1
ATOM 649 C C . ASP A 1 83 ? -12.423 -3.230 23.503 1.00 81.00 83 ASP A C 1
ATOM 651 O O . ASP A 1 83 ? -12.722 -2.213 24.148 1.00 81.00 83 ASP A O 1
ATOM 655 N N . TYR A 1 84 ? -12.214 -3.153 22.186 1.00 82.88 84 TYR A N 1
ATOM 656 C CA . TYR A 1 84 ? -12.252 -1.880 21.482 1.00 82.88 84 TYR A CA 1
ATOM 657 C C . TYR A 1 84 ? -13.672 -1.496 21.064 1.00 82.88 84 TYR A C 1
ATOM 659 O O . TYR A 1 84 ? -14.242 -2.009 20.104 1.00 82.88 84 TYR A O 1
ATOM 667 N N . VAL A 1 85 ? -14.217 -0.480 21.736 1.00 79.94 85 VAL A N 1
ATOM 668 C CA . VAL A 1 85 ? -15.464 0.181 21.329 1.00 79.94 85 VAL A CA 1
ATOM 669 C C . VAL A 1 85 ? -15.133 1.502 20.625 1.00 79.94 85 VAL A C 1
ATOM 671 O O . VAL A 1 85 ? -14.630 2.430 21.281 1.00 79.94 85 VAL A O 1
ATOM 674 N N . PRO A 1 86 ? -15.431 1.650 19.318 1.00 84.06 86 PRO A N 1
ATOM 675 C CA . PRO A 1 86 ? -15.193 2.889 18.590 1.00 84.06 86 PRO A CA 1
ATOM 676 C C . PRO A 1 86 ? -15.896 4.063 19.261 1.00 84.06 86 PRO A C 1
ATOM 678 O O . PRO A 1 86 ? -17.057 3.963 19.662 1.00 84.06 86 PRO A O 1
ATOM 681 N N . ARG A 1 87 ? -15.235 5.222 19.334 1.00 84.69 87 ARG A N 1
ATOM 682 C CA . ARG A 1 87 ? -15.813 6.420 19.968 1.00 84.69 87 ARG A CA 1
ATOM 683 C C . ARG A 1 87 ? -17.172 6.810 19.373 1.00 84.69 87 ARG A C 1
ATOM 685 O O . ARG A 1 87 ? -18.037 7.253 20.119 1.00 84.69 87 ARG A O 1
ATOM 692 N N . SER A 1 88 ? -17.364 6.613 18.069 1.00 79.06 88 SER A N 1
ATOM 693 C CA . SER A 1 88 ? -18.627 6.862 17.358 1.00 79.06 88 SER A CA 1
ATOM 694 C C . SER A 1 88 ? -19.791 5.977 17.818 1.00 79.06 88 SER A C 1
ATOM 696 O O . SER A 1 88 ? -20.939 6.345 17.608 1.00 79.06 88 SER A O 1
ATOM 698 N N . THR A 1 89 ? -19.508 4.843 18.462 1.00 79.88 89 THR A N 1
ATOM 699 C CA . THR A 1 89 ? -20.513 3.896 18.977 1.00 79.88 89 THR A CA 1
ATOM 700 C C . THR A 1 89 ? -20.760 4.043 20.480 1.00 79.88 89 THR A C 1
ATOM 702 O O . THR A 1 89 ? -21.661 3.419 21.033 1.00 79.88 89 THR A O 1
ATOM 705 N N . LYS A 1 90 ? -19.998 4.898 21.176 1.00 82.19 90 LYS A N 1
ATOM 706 C CA . LYS A 1 90 ? -20.173 5.139 22.614 1.00 82.19 90 LYS A CA 1
ATOM 707 C C . LYS A 1 90 ? -21.371 6.061 22.850 1.00 82.19 90 LYS A C 1
ATOM 709 O O . LYS A 1 90 ? -21.228 7.281 22.883 1.00 82.19 90 LYS A O 1
ATOM 714 N N . PHE A 1 91 ? -22.546 5.472 23.047 1.00 78.25 91 PHE A N 1
ATOM 715 C CA . PHE A 1 91 ? -23.753 6.179 23.466 1.00 78.25 91 PHE A CA 1
ATOM 716 C C . PHE A 1 91 ? -23.887 6.105 24.985 1.00 78.25 91 PHE A C 1
ATOM 718 O O . PHE A 1 91 ? -23.833 5.026 25.569 1.00 78.25 91 PHE A O 1
ATOM 725 N N . LYS A 1 92 ? -24.071 7.257 25.634 1.00 79.75 92 LYS A N 1
ATOM 726 C CA . LYS A 1 92 ? -24.417 7.319 27.055 1.00 79.75 92 LYS A CA 1
ATOM 727 C C . LYS A 1 92 ? -25.937 7.402 27.166 1.00 79.75 92 LYS A C 1
ATOM 729 O O . LYS A 1 92 ? -26.489 8.498 27.185 1.00 79.75 92 LYS A O 1
ATOM 734 N N . PHE A 1 93 ? -26.598 6.251 27.166 1.00 79.75 93 PHE A N 1
ATOM 735 C CA . PHE A 1 93 ? -28.030 6.163 27.433 1.00 79.75 93 PHE A CA 1
ATOM 736 C C . PHE A 1 93 ? -28.250 6.016 28.942 1.00 79.75 93 PHE A C 1
ATOM 738 O O . PHE A 1 93 ? -27.562 5.233 29.591 1.00 79.75 93 PHE A O 1
ATOM 745 N N . GLN A 1 94 ? -29.162 6.804 29.504 1.00 83.56 94 GLN A N 1
ATOM 746 C CA . GLN A 1 94 ? -29.590 6.691 30.896 1.00 83.56 94 GLN A CA 1
ATOM 747 C C . GLN A 1 94 ? -31.110 6.769 30.917 1.00 83.56 94 GLN A C 1
ATOM 749 O O . GLN A 1 94 ? -31.688 7.741 30.427 1.00 83.56 94 GLN A O 1
ATOM 754 N N . LEU A 1 95 ? -31.746 5.733 31.457 1.00 84.25 95 LEU A N 1
ATOM 755 C CA . LEU A 1 95 ? -33.185 5.727 31.650 1.00 84.25 95 LEU A CA 1
ATOM 756 C C . LEU A 1 95 ? -33.494 6.489 32.940 1.00 84.25 95 LEU A C 1
ATOM 758 O O . LEU A 1 95 ? -33.036 6.114 34.016 1.00 84.25 95 LEU A O 1
ATOM 762 N N . HIS A 1 96 ? -34.253 7.575 32.835 1.00 87.69 96 HIS A N 1
ATOM 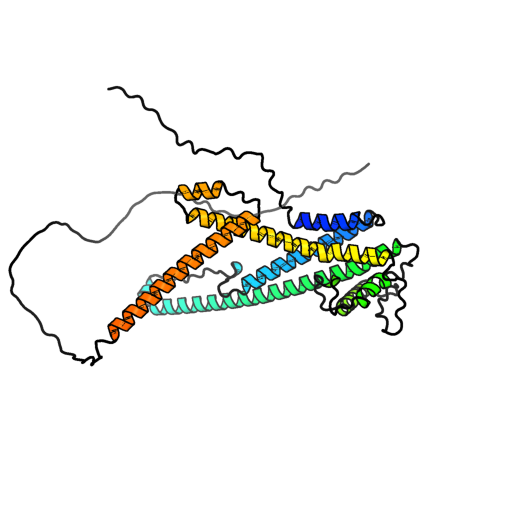763 C CA . HIS A 1 96 ? -34.725 8.310 34.003 1.00 87.69 96 HIS A CA 1
ATOM 764 C C . HIS A 1 96 ? -36.159 7.899 34.322 1.00 87.69 96 HIS A C 1
ATOM 766 O O . HIS A 1 96 ? -37.037 7.959 33.463 1.00 87.69 96 HIS A O 1
ATOM 772 N N . SER A 1 97 ? -36.391 7.508 35.569 1.00 88.12 97 SER A N 1
ATOM 773 C CA . SER A 1 97 ? -37.706 7.190 36.120 1.00 88.12 97 SER A CA 1
ATOM 774 C C . SER A 1 97 ? -38.116 8.238 37.157 1.00 88.12 97 SER A C 1
ATOM 776 O O . SER A 1 97 ? -37.284 8.956 37.718 1.00 88.12 97 SER A O 1
ATOM 778 N N . SER A 1 98 ? -39.422 8.379 37.384 1.00 90.44 98 SER A N 1
ATOM 779 C CA . SER A 1 98 ? -39.939 9.293 38.402 1.00 90.44 98 SER A CA 1
ATOM 780 C C . SER A 1 98 ? -39.721 8.720 39.807 1.00 90.44 98 SER A C 1
ATOM 782 O O . SER A 1 98 ? -39.764 7.506 40.005 1.00 90.44 98 SER A O 1
ATOM 784 N N . ALA A 1 99 ? -39.533 9.595 40.802 1.00 86.50 99 ALA A N 1
ATOM 785 C CA . ALA A 1 99 ? -39.317 9.184 42.195 1.00 86.50 99 ALA A CA 1
ATOM 786 C C . ALA A 1 99 ? -40.454 8.294 42.728 1.00 86.50 99 ALA A C 1
ATOM 788 O O . ALA A 1 99 ? -40.202 7.269 43.349 1.00 86.50 99 ALA A O 1
ATOM 789 N N . ARG A 1 100 ? -41.703 8.629 42.382 1.00 85.38 100 ARG A N 1
ATOM 790 C CA . ARG A 1 100 ? -42.888 7.856 42.772 1.00 85.38 100 ARG A CA 1
ATOM 791 C C . ARG A 1 100 ? -42.888 6.429 42.207 1.00 85.38 100 ARG A C 1
ATOM 793 O O . ARG A 1 100 ? -43.231 5.492 42.914 1.00 85.38 100 ARG A O 1
ATOM 800 N N . LEU A 1 101 ? -42.460 6.245 40.954 1.00 84.06 101 LEU A N 1
ATOM 801 C CA . LEU A 1 101 ? -42.387 4.919 40.328 1.00 84.06 101 LEU A CA 1
ATOM 802 C C . LEU A 1 101 ? -41.250 4.066 40.916 1.00 84.06 101 LEU A C 1
ATOM 804 O O . LEU A 1 101 ? -41.378 2.848 41.021 1.00 84.06 101 LEU A O 1
ATOM 808 N N . LEU A 1 102 ? -40.150 4.701 41.327 1.00 86.06 102 LEU A N 1
ATOM 809 C CA . LEU A 1 102 ? -39.052 4.034 42.029 1.00 86.06 102 LEU A CA 1
ATOM 810 C C . LEU A 1 102 ? -39.448 3.571 43.438 1.00 86.06 102 LEU A C 1
ATOM 812 O O . LEU A 1 102 ? -38.920 2.565 43.904 1.00 86.06 102 LEU A O 1
ATOM 816 N N . GLU A 1 103 ? -40.365 4.272 44.106 1.00 86.50 103 GLU A N 1
ATOM 817 C CA . GLU A 1 103 ? -40.915 3.858 45.403 1.00 86.50 103 GLU A CA 1
ATOM 818 C C . GLU A 1 103 ? -41.913 2.701 45.259 1.00 86.50 103 GLU A C 1
ATOM 820 O O . GLU A 1 103 ? -41.852 1.737 46.020 1.00 86.50 103 GLU A O 1
ATOM 825 N N . GLU A 1 104 ? -42.804 2.769 44.265 1.00 87.25 104 GLU A N 1
ATOM 826 C CA . GLU A 1 104 ? -43.896 1.803 44.093 1.00 87.25 104 GLU A CA 1
ATOM 827 C C . GLU A 1 104 ? -43.476 0.526 43.335 1.00 87.25 104 GLU A C 1
ATOM 829 O O . GLU A 1 104 ? -44.031 -0.546 43.576 1.00 87.25 104 GLU A O 1
ATOM 834 N N . SER A 1 105 ? -42.526 0.591 42.391 1.00 89.06 105 SER A N 1
ATOM 835 C CA . SER A 1 105 ? -42.233 -0.528 41.469 1.00 89.06 105 SER A CA 1
ATOM 836 C C . SER A 1 105 ? -40.778 -0.572 40.986 1.00 89.06 105 SER A C 1
ATOM 838 O O . SER A 1 105 ? -40.497 -0.797 39.807 1.00 89.06 105 SER A O 1
ATOM 840 N N . LYS A 1 106 ? -39.822 -0.408 41.910 1.00 90.25 106 LYS A N 1
ATOM 841 C CA . LYS A 1 106 ? -38.377 -0.434 41.610 1.00 90.25 106 LYS A CA 1
ATOM 842 C C . LYS A 1 106 ? -37.936 -1.632 40.761 1.00 90.25 106 LYS A C 1
ATOM 844 O O . LYS A 1 106 ? -37.207 -1.458 39.794 1.00 90.25 106 LYS A O 1
ATOM 849 N N . ALA A 1 107 ? -38.395 -2.836 41.102 1.00 90.75 107 ALA A N 1
ATOM 850 C CA . ALA A 1 107 ? -37.976 -4.057 40.417 1.00 90.75 107 ALA A CA 1
ATOM 851 C C . ALA A 1 107 ? -38.357 -4.067 38.927 1.00 90.75 107 ALA A C 1
ATOM 853 O O . ALA A 1 107 ? -37.628 -4.625 38.112 1.00 90.75 107 ALA A O 1
ATOM 854 N N . ASP A 1 108 ? -39.481 -3.450 38.560 1.00 90.25 108 ASP A N 1
ATOM 855 C CA . ASP A 1 108 ? -39.905 -3.373 37.163 1.00 90.25 108 ASP A CA 1
ATOM 856 C C . ASP A 1 108 ? -39.171 -2.258 36.413 1.00 90.25 108 ASP A C 1
ATOM 858 O O . ASP A 1 108 ? -38.809 -2.448 35.253 1.00 90.25 108 ASP A O 1
ATOM 862 N N . VAL A 1 109 ? -38.843 -1.149 37.086 1.00 89.44 109 VAL A N 1
ATOM 863 C CA . VAL A 1 109 ? -37.937 -0.125 36.540 1.00 89.44 109 VAL A CA 1
ATOM 864 C C . VAL A 1 109 ? -36.555 -0.719 36.250 1.00 89.44 109 VAL A C 1
ATOM 866 O O . VAL A 1 109 ? -36.052 -0.534 35.145 1.00 89.44 109 VAL A O 1
ATOM 869 N N . ASP A 1 110 ? -35.986 -1.491 37.181 1.00 89.19 110 ASP A N 1
ATOM 870 C CA . ASP A 1 110 ? -34.681 -2.147 37.012 1.00 89.19 110 ASP A CA 1
ATOM 871 C C . ASP A 1 110 ? -34.701 -3.144 35.832 1.00 89.19 110 ASP A C 1
ATOM 873 O O . ASP A 1 110 ? -33.745 -3.219 35.056 1.00 89.19 110 ASP A O 1
ATOM 877 N N . LYS A 1 111 ? -35.807 -3.883 35.635 1.00 92.38 111 LYS A N 1
ATOM 878 C CA . LYS A 1 111 ? -35.984 -4.768 34.465 1.00 92.38 111 LYS A CA 1
ATOM 879 C C . LYS A 1 111 ? -36.006 -3.987 33.154 1.00 92.38 111 LYS A C 1
ATOM 881 O O . LYS A 1 111 ? -35.373 -4.413 32.189 1.00 92.38 111 LYS A O 1
ATOM 886 N N . VAL A 1 112 ? -36.735 -2.870 33.098 1.00 91.94 112 VAL A N 1
ATOM 887 C CA . VAL A 1 112 ? -36.805 -2.029 31.892 1.00 91.94 112 VAL A CA 1
ATOM 888 C C . VAL A 1 112 ? -35.451 -1.378 31.617 1.00 91.94 112 VAL A C 1
ATOM 890 O O . VAL A 1 112 ? -35.000 -1.380 30.473 1.00 91.94 112 VAL A O 1
ATOM 893 N N . GLU A 1 113 ? -34.762 -0.887 32.647 1.00 90.31 113 GLU A N 1
ATOM 894 C CA . GLU A 1 113 ? -33.410 -0.342 32.520 1.00 90.31 113 GLU A CA 1
ATOM 895 C C . GLU A 1 113 ? -32.434 -1.400 31.991 1.00 90.31 113 GLU A C 1
ATOM 897 O O . GLU A 1 113 ? -31.702 -1.138 31.033 1.00 90.31 113 GLU A O 1
ATOM 902 N N . HIS A 1 114 ? -32.468 -2.619 32.538 1.00 89.75 114 HIS A N 1
ATOM 903 C CA . HIS A 1 114 ? -31.665 -3.729 32.033 1.00 89.75 114 HIS A CA 1
ATOM 904 C C . HIS A 1 114 ? -31.994 -4.039 30.567 1.00 89.75 114 HIS A C 1
ATOM 906 O O . HIS A 1 114 ? -31.078 -4.167 29.756 1.00 89.75 114 HIS A O 1
ATOM 912 N N . ALA A 1 115 ? -33.275 -4.140 30.200 1.00 91.31 115 ALA A N 1
ATOM 913 C CA . ALA A 1 115 ? -33.689 -4.412 28.824 1.00 91.31 115 ALA A CA 1
ATOM 914 C C . ALA A 1 115 ? -33.210 -3.317 27.853 1.00 91.31 115 ALA A C 1
ATOM 916 O O . ALA A 1 115 ? -32.681 -3.627 26.783 1.00 91.31 115 ALA A O 1
ATOM 917 N N . CYS A 1 116 ? -33.314 -2.042 28.243 1.00 90.12 116 CYS A N 1
ATOM 918 C CA . CYS A 1 116 ? -32.777 -0.924 27.471 1.00 90.12 116 CYS A CA 1
ATOM 919 C C . CYS A 1 116 ? -31.253 -1.002 27.328 1.00 90.12 116 CYS A C 1
ATOM 921 O O . CYS A 1 116 ? -30.742 -0.840 26.221 1.00 90.12 116 CYS A O 1
ATOM 923 N N . ASN A 1 117 ? -30.523 -1.285 28.408 1.00 89.31 117 ASN A N 1
ATOM 924 C CA . ASN A 1 117 ? -29.067 -1.427 28.364 1.00 89.31 117 ASN A CA 1
ATOM 925 C C . ASN A 1 117 ? -28.641 -2.593 27.459 1.00 89.31 117 ASN A C 1
ATOM 927 O O . ASN A 1 117 ? -27.703 -2.448 26.676 1.00 89.31 117 ASN A O 1
ATOM 931 N N . THR A 1 118 ? -29.364 -3.718 27.494 1.00 90.12 118 THR A N 1
ATOM 932 C CA . THR A 1 118 ? -29.150 -4.840 26.568 1.00 90.12 118 THR A CA 1
ATOM 933 C C . THR A 1 118 ? -29.394 -4.426 25.115 1.00 90.12 118 THR A C 1
ATOM 935 O O . THR A 1 118 ? -28.559 -4.704 24.257 1.00 90.12 118 THR A O 1
ATOM 938 N N . ALA A 1 119 ? -30.491 -3.718 24.826 1.00 90.38 119 ALA A N 1
ATOM 939 C CA . ALA A 1 119 ? -30.799 -3.248 23.475 1.00 90.38 119 ALA A CA 1
ATOM 940 C C . ALA A 1 119 ? -29.743 -2.263 22.942 1.00 90.38 119 ALA A C 1
ATOM 942 O O . ALA A 1 119 ? -29.317 -2.372 21.791 1.00 90.38 119 ALA A O 1
ATOM 943 N N . VAL A 1 120 ? -29.270 -1.336 23.784 1.00 89.44 120 VAL A N 1
ATOM 944 C CA . VAL A 1 120 ? -28.174 -0.419 23.437 1.00 89.44 120 VAL A CA 1
ATOM 945 C C . VAL A 1 120 ? -26.888 -1.197 23.163 1.00 89.44 120 VAL A C 1
ATOM 947 O O . VAL A 1 120 ? -26.232 -0.920 22.161 1.00 89.44 120 VAL A O 1
ATOM 950 N N . GLY A 1 121 ? -26.556 -2.196 23.986 1.00 88.00 121 GLY A N 1
ATOM 951 C CA . GLY A 1 121 ? -25.397 -3.064 23.764 1.00 88.00 121 GLY A CA 1
ATOM 952 C C . GLY A 1 121 ? -25.454 -3.788 22.415 1.00 88.00 121 GLY A C 1
ATOM 953 O O . GLY A 1 121 ? -24.506 -3.715 21.639 1.00 88.00 121 GLY A O 1
ATOM 954 N N . LEU A 1 122 ? -26.595 -4.399 22.077 1.00 90.06 122 LEU A N 1
ATOM 955 C CA . LEU A 1 122 ? -26.799 -5.064 20.782 1.00 90.06 122 LEU A CA 1
ATOM 956 C C . LEU A 1 122 ? -26.660 -4.098 19.597 1.00 90.06 122 LEU A C 1
ATOM 958 O O . LEU A 1 122 ? -26.032 -4.425 18.585 1.00 90.06 122 LEU A O 1
ATOM 962 N N . MET A 1 123 ? -27.209 -2.888 19.723 1.00 89.00 123 MET A N 1
ATOM 963 C CA . MET A 1 123 ? -27.065 -1.847 18.706 1.00 89.00 123 MET A CA 1
ATOM 964 C C . MET A 1 123 ? -25.595 -1.439 18.526 1.00 89.00 123 MET A C 1
ATOM 966 O O . MET A 1 123 ? -25.134 -1.299 17.394 1.00 89.00 123 MET A O 1
ATOM 970 N N . GLN A 1 124 ? -24.842 -1.274 19.618 1.00 88.94 124 GLN A N 1
ATOM 971 C CA . GLN A 1 124 ? -23.415 -0.939 19.568 1.00 88.94 124 GLN A CA 1
ATOM 972 C C . GLN A 1 124 ? -22.601 -2.012 18.850 1.00 88.94 124 GLN A C 1
ATOM 974 O O . GLN A 1 124 ? -21.796 -1.670 17.981 1.00 88.94 124 GLN A O 1
ATOM 979 N N . THR A 1 125 ? -22.847 -3.287 19.160 1.00 88.56 125 THR A N 1
ATOM 980 C CA . THR A 1 125 ? -22.210 -4.418 18.475 1.00 88.56 125 THR A CA 1
ATOM 981 C C . THR A 1 125 ? -22.520 -4.395 16.982 1.00 88.56 125 THR A C 1
ATOM 983 O O . THR A 1 125 ? -21.602 -4.429 16.167 1.00 88.56 125 THR A O 1
ATOM 986 N N . THR A 1 126 ? -23.791 -4.208 16.618 1.00 91.25 126 THR A N 1
ATOM 987 C CA . THR A 1 126 ? -24.222 -4.151 15.212 1.00 91.25 126 THR A CA 1
ATOM 988 C C . THR A 1 126 ? -23.514 -3.029 14.445 1.00 91.25 126 THR A C 1
ATOM 990 O O . THR A 1 126 ? -22.991 -3.248 13.356 1.00 91.25 126 THR A O 1
ATOM 993 N N . ILE A 1 127 ? -23.437 -1.822 15.020 1.00 90.56 127 ILE A N 1
ATOM 994 C CA . ILE A 1 127 ? -22.740 -0.695 14.381 1.00 90.56 127 ILE A CA 1
ATOM 995 C C . ILE A 1 127 ? -21.234 -0.973 14.270 1.00 90.56 127 ILE A C 1
ATOM 997 O O . ILE A 1 127 ? -20.616 -0.603 13.271 1.00 90.56 127 ILE A O 1
ATOM 1001 N N . CYS A 1 128 ? -20.629 -1.608 15.278 1.00 89.62 128 CYS A N 1
ATOM 1002 C CA . CYS A 1 128 ? -19.216 -1.979 15.241 1.00 89.62 128 CYS A CA 1
ATOM 1003 C C . CYS A 1 128 ? -18.924 -2.952 14.088 1.00 89.62 128 CYS A C 1
ATOM 1005 O O . CYS A 1 128 ? -17.968 -2.744 13.339 1.00 89.62 128 CYS A O 1
ATOM 1007 N N . ASP A 1 129 ? -19.779 -3.953 13.886 1.00 90.81 129 ASP A N 1
ATOM 1008 C CA . ASP A 1 129 ? -19.632 -4.928 12.804 1.00 90.81 129 ASP A CA 1
ATOM 1009 C C . ASP A 1 129 ? -19.797 -4.295 11.418 1.00 90.81 129 ASP A C 1
ATOM 1011 O O . ASP A 1 129 ? -19.000 -4.565 10.515 1.00 90.81 129 ASP A O 1
ATOM 1015 N N . GLU A 1 130 ? -20.758 -3.385 11.245 1.00 92.81 130 GLU A N 1
ATOM 1016 C CA . GLU A 1 130 ? -20.893 -2.621 9.998 1.00 92.81 130 GLU A CA 1
ATOM 1017 C C . GLU A 1 130 ? -19.685 -1.711 9.746 1.00 92.81 130 GLU A C 1
ATOM 1019 O O . GLU A 1 130 ? -19.198 -1.600 8.619 1.00 92.81 130 GLU A O 1
ATOM 1024 N N . LEU A 1 131 ? -19.120 -1.115 10.796 1.00 92.12 131 LEU A N 1
ATOM 1025 C CA . LEU A 1 131 ? -17.914 -0.302 10.676 1.00 92.12 131 LEU A CA 1
ATOM 1026 C C . LEU A 1 131 ? -16.686 -1.150 10.300 1.00 92.12 131 LEU A C 1
ATOM 1028 O O . LEU A 1 131 ? -15.867 -0.707 9.493 1.00 92.12 131 LEU A O 1
ATOM 1032 N N . LYS A 1 132 ? -16.574 -2.386 10.805 1.00 92.69 132 LYS A N 1
ATOM 1033 C CA . LYS A 1 132 ? -15.550 -3.352 10.365 1.00 92.69 132 LYS A CA 1
ATOM 1034 C C . LYS A 1 132 ? -15.705 -3.701 8.882 1.00 92.69 132 LYS A C 1
ATOM 1036 O O . LYS A 1 132 ? -14.703 -3.772 8.170 1.00 92.69 132 LYS A O 1
ATOM 1041 N N . LYS A 1 133 ? -16.938 -3.906 8.400 1.00 94.62 133 LYS A N 1
ATOM 1042 C CA . LYS A 1 133 ? -17.217 -4.151 6.971 1.00 94.62 133 LYS A CA 1
ATOM 1043 C C . LYS A 1 133 ? -16.845 -2.946 6.109 1.00 94.62 133 LYS A C 1
ATOM 1045 O O . LYS A 1 133 ? -16.181 -3.123 5.092 1.00 94.62 133 LYS A O 1
ATOM 1050 N N . LEU A 1 134 ? -17.204 -1.735 6.537 1.00 95.00 134 LEU A N 1
ATOM 1051 C CA . LEU A 1 134 ? -16.850 -0.501 5.834 1.00 95.00 134 LEU A CA 1
ATOM 1052 C C . LEU A 1 134 ? -15.332 -0.371 5.663 1.00 95.00 134 LEU A C 1
ATOM 1054 O O . LEU A 1 134 ? -14.866 -0.157 4.549 1.00 95.00 134 LEU A O 1
ATOM 1058 N N . VAL A 1 135 ? -14.557 -0.578 6.732 1.00 95.50 135 VAL A N 1
ATOM 1059 C CA . VAL A 1 135 ? -13.088 -0.501 6.659 1.00 95.50 135 VAL A CA 1
ATOM 1060 C C . VAL A 1 135 ? -12.515 -1.551 5.700 1.00 95.50 135 VAL A C 1
ATOM 1062 O O . VAL A 1 135 ? -11.594 -1.243 4.951 1.00 95.50 135 VAL A O 1
ATOM 1065 N N . LYS A 1 136 ? -13.079 -2.768 5.643 1.00 96.06 136 LYS A N 1
ATOM 1066 C CA . LYS A 1 136 ? -12.674 -3.783 4.648 1.00 96.06 136 LYS A CA 1
ATOM 1067 C C . LYS A 1 136 ? -12.908 -3.315 3.208 1.00 96.06 136 LYS A C 1
ATOM 1069 O O . LYS A 1 136 ? -12.053 -3.538 2.355 1.00 96.06 136 LYS A O 1
ATOM 1074 N N . LEU A 1 137 ? -14.039 -2.661 2.937 1.00 96.81 137 LEU A N 1
ATOM 1075 C CA . LEU A 1 137 ? -14.338 -2.104 1.614 1.00 96.81 137 LEU A CA 1
ATOM 1076 C C . LEU A 1 137 ? -13.406 -0.935 1.263 1.00 96.81 137 LEU A C 1
ATOM 1078 O O . LEU A 1 137 ? -12.934 -0.853 0.131 1.00 96.81 137 LEU A O 1
ATOM 1082 N N . GLU A 1 138 ? -13.098 -0.065 2.229 1.00 97.00 138 GLU A N 1
ATOM 1083 C CA . GLU A 1 138 ? -12.122 1.020 2.055 1.00 97.00 138 GLU A CA 1
ATOM 1084 C C . GLU A 1 138 ? -10.728 0.465 1.723 1.00 97.00 138 GLU A C 1
ATOM 1086 O O . GLU A 1 138 ? -10.098 0.937 0.777 1.00 97.00 138 GLU A O 1
ATOM 1091 N N . ILE A 1 139 ? -10.272 -0.576 2.435 1.00 97.06 139 ILE A N 1
ATOM 1092 C CA . ILE A 1 139 ? -9.004 -1.273 2.154 1.00 97.06 139 ILE A CA 1
ATOM 1093 C C . ILE A 1 139 ? -8.993 -1.805 0.719 1.00 97.06 139 ILE A C 1
ATOM 1095 O O . ILE A 1 139 ? -8.091 -1.462 -0.044 1.00 97.06 139 ILE A O 1
ATOM 1099 N N . ALA A 1 140 ? -10.018 -2.566 0.322 1.00 96.56 140 ALA A N 1
ATOM 1100 C CA . ALA A 1 140 ? -10.109 -3.128 -1.026 1.00 96.56 140 ALA A CA 1
ATOM 1101 C C . ALA A 1 140 ? -10.107 -2.036 -2.114 1.00 96.56 140 ALA A C 1
ATOM 1103 O O . ALA A 1 140 ? -9.447 -2.171 -3.146 1.00 96.56 140 ALA A O 1
ATOM 1104 N N . SER A 1 141 ? -10.797 -0.915 -1.873 1.00 97.00 141 SER A N 1
ATOM 1105 C CA . SER A 1 141 ? -10.802 0.228 -2.790 1.00 97.00 141 SER A CA 1
ATOM 1106 C C . SER A 1 141 ? -9.421 0.872 -2.927 1.00 97.00 141 SER A C 1
ATOM 1108 O O . SER A 1 141 ? -9.040 1.260 -4.031 1.00 97.00 141 SER A O 1
ATOM 1110 N N . VAL A 1 142 ? -8.671 1.013 -1.830 1.00 97.19 142 VAL A N 1
ATOM 1111 C CA . VAL A 1 142 ? -7.318 1.591 -1.860 1.00 97.19 142 VAL A CA 1
ATOM 1112 C C . VAL A 1 142 ? -6.328 0.633 -2.521 1.00 97.19 142 VAL A C 1
ATOM 1114 O O . VAL A 1 142 ? -5.505 1.088 -3.310 1.00 97.19 142 VAL A O 1
ATOM 1117 N N . GLN A 1 143 ? -6.436 -0.676 -2.281 1.00 96.75 143 GLN A N 1
ATOM 1118 C CA . GLN A 1 143 ? -5.621 -1.683 -2.973 1.00 96.75 143 GLN A CA 1
ATOM 1119 C C . GLN A 1 143 ? -5.818 -1.617 -4.489 1.00 96.75 143 GLN A C 1
ATOM 1121 O O . GLN A 1 143 ? -4.843 -1.558 -5.234 1.00 96.75 143 GLN A O 1
ATOM 1126 N N . LYS A 1 144 ? -7.070 -1.507 -4.953 1.00 95.44 144 LYS A N 1
ATOM 1127 C CA . LYS A 1 144 ? -7.365 -1.312 -6.378 1.00 95.44 144 LYS A CA 1
ATOM 1128 C C . LYS A 1 144 ? -6.773 -0.007 -6.927 1.00 95.44 144 LYS A C 1
ATOM 1130 O O . LYS A 1 144 ? -6.257 0.016 -8.041 1.00 95.44 144 LYS A O 1
ATOM 1135 N N . ALA A 1 145 ? -6.813 1.080 -6.156 1.00 95.75 145 ALA A N 1
ATOM 1136 C CA . ALA A 1 145 ? -6.185 2.340 -6.558 1.00 95.75 145 ALA A CA 1
ATOM 1137 C C . ALA A 1 145 ? -4.654 2.216 -6.678 1.00 95.75 145 ALA A C 1
ATOM 1139 O O . ALA A 1 145 ? -4.075 2.767 -7.612 1.00 95.75 145 ALA A O 1
ATOM 1140 N N . ILE A 1 146 ? -4.002 1.458 -5.786 1.00 96.25 146 ILE A N 1
ATOM 1141 C CA . ILE A 1 146 ? -2.562 1.161 -5.872 1.00 96.25 146 ILE A CA 1
ATOM 1142 C C . ILE A 1 146 ? -2.259 0.357 -7.138 1.00 96.25 146 ILE A C 1
ATOM 1144 O O . ILE A 1 146 ? -1.372 0.746 -7.892 1.00 96.25 146 ILE A O 1
ATOM 1148 N N . GLN A 1 147 ? -3.032 -0.697 -7.416 1.00 95.19 147 GLN A N 1
ATOM 1149 C CA . GLN A 1 147 ? -2.898 -1.499 -8.637 1.00 95.19 147 GLN A CA 1
ATOM 1150 C C . GLN A 1 147 ? -2.978 -0.628 -9.899 1.00 95.19 147 GLN A C 1
ATOM 1152 O O . GLN A 1 147 ? -2.106 -0.700 -10.762 1.00 95.19 147 GLN A O 1
ATOM 1157 N N . HIS A 1 148 ? -3.977 0.258 -9.979 1.00 93.88 148 HIS A N 1
ATOM 1158 C CA . HIS A 1 148 ? -4.130 1.194 -11.096 1.00 93.88 148 HIS A CA 1
ATOM 1159 C C . HIS A 1 148 ? -2.955 2.177 -11.203 1.00 93.88 148 HIS A C 1
ATOM 1161 O O . HIS A 1 148 ? -2.468 2.434 -12.304 1.00 93.88 148 HIS A O 1
ATOM 1167 N N . CYS A 1 149 ? -2.490 2.725 -10.076 1.00 94.56 149 CYS A N 1
ATOM 1168 C CA . CYS A 1 149 ? -1.345 3.634 -10.031 1.00 94.56 149 CYS A CA 1
ATOM 1169 C C . CYS A 1 149 ? -0.074 2.950 -10.561 1.00 94.56 149 CYS A C 1
ATOM 1171 O O . CYS A 1 149 ? 0.627 3.516 -11.401 1.00 94.56 149 CYS A O 1
ATOM 1173 N N . ILE A 1 150 ? 0.180 1.705 -10.147 1.00 93.94 150 ILE A N 1
ATOM 1174 C CA . ILE A 1 150 ? 1.316 0.907 -10.616 1.00 93.94 150 ILE A CA 1
ATOM 1175 C C . ILE A 1 150 ? 1.188 0.572 -12.102 1.00 93.94 150 ILE A C 1
ATOM 1177 O O . ILE A 1 150 ? 2.113 0.858 -12.857 1.00 93.94 150 ILE A O 1
ATOM 1181 N N . ALA A 1 151 ? 0.050 0.031 -12.543 1.00 92.62 151 ALA A N 1
ATOM 1182 C CA . ALA A 1 151 ? -0.173 -0.328 -13.944 1.00 92.62 151 ALA A CA 1
ATOM 1183 C C . ALA A 1 151 ? 0.009 0.882 -14.877 1.00 92.62 151 ALA A C 1
ATOM 1185 O O . ALA A 1 151 ? 0.706 0.799 -15.888 1.00 92.62 151 ALA A O 1
ATOM 1186 N N . ARG A 1 152 ? -0.534 2.045 -14.492 1.00 91.62 152 ARG A N 1
ATOM 1187 C CA . ARG A 1 152 ? -0.310 3.306 -15.207 1.00 91.62 152 ARG A CA 1
ATOM 1188 C C . ARG A 1 152 ? 1.167 3.698 -15.220 1.00 91.62 152 ARG A C 1
ATOM 1190 O O . ARG A 1 152 ? 1.670 4.110 -16.261 1.00 91.62 152 ARG A O 1
ATOM 1197 N N . SER A 1 153 ? 1.854 3.582 -14.087 1.00 92.50 153 SER A N 1
ATOM 1198 C CA . SER A 1 153 ? 3.268 3.952 -13.970 1.00 92.50 153 SER A CA 1
ATOM 1199 C C . SER A 1 153 ? 4.168 3.079 -14.841 1.00 92.50 153 SER A C 1
ATOM 1201 O O . SER A 1 153 ? 5.045 3.613 -15.509 1.00 92.50 153 SER A O 1
ATOM 1203 N N . VAL A 1 154 ? 3.916 1.767 -14.894 1.00 92.06 154 VAL A N 1
ATOM 1204 C CA . VAL A 1 154 ? 4.615 0.828 -15.788 1.00 92.06 154 VAL A CA 1
ATOM 1205 C C . VAL A 1 154 ? 4.541 1.314 -17.235 1.00 92.06 154 VAL A C 1
ATOM 1207 O O . VAL A 1 154 ? 5.570 1.513 -17.876 1.00 92.06 154 VAL A O 1
ATOM 1210 N N . VAL A 1 155 ? 3.327 1.557 -17.734 1.00 90.31 155 VAL A N 1
ATOM 1211 C CA . VAL A 1 155 ? 3.109 1.972 -19.127 1.00 90.31 155 VAL A CA 1
ATOM 1212 C C . VAL A 1 155 ? 3.766 3.321 -19.402 1.00 90.31 155 VAL A C 1
ATOM 1214 O O . VAL A 1 155 ? 4.498 3.474 -20.376 1.00 90.31 155 VAL A O 1
ATOM 1217 N N . VAL A 1 156 ? 3.547 4.294 -18.519 1.00 89.56 156 VAL A N 1
ATOM 1218 C CA . VAL A 1 156 ? 4.083 5.649 -18.668 1.00 89.56 156 VAL A CA 1
ATOM 1219 C C . VAL A 1 156 ? 5.607 5.659 -18.690 1.00 89.56 156 VAL A C 1
ATOM 1221 O O . VAL A 1 156 ? 6.188 6.301 -19.564 1.00 89.56 156 VAL A O 1
ATOM 1224 N N . ILE A 1 157 ? 6.262 4.987 -17.739 1.00 91.06 157 ILE A N 1
ATOM 1225 C CA . ILE A 1 157 ? 7.726 4.974 -17.653 1.00 91.06 157 ILE A CA 1
ATOM 1226 C C . ILE A 1 157 ? 8.293 4.311 -18.910 1.00 91.06 157 ILE A C 1
ATOM 1228 O O . ILE A 1 157 ? 9.204 4.862 -19.520 1.00 91.06 157 ILE A O 1
ATOM 1232 N N . ALA A 1 158 ? 7.716 3.190 -19.349 1.00 90.62 158 ALA A N 1
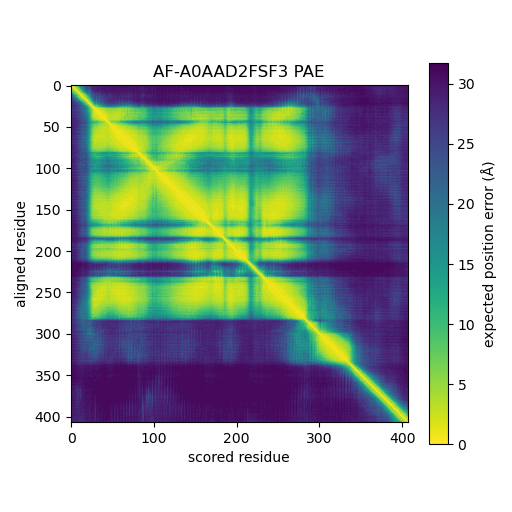ATOM 1233 C CA . ALA A 1 158 ? 8.167 2.490 -20.545 1.00 90.62 158 ALA A CA 1
ATOM 1234 C C . ALA A 1 158 ? 8.020 3.332 -21.824 1.00 90.62 158 ALA A C 1
ATOM 1236 O O . ALA A 1 158 ? 8.986 3.473 -22.567 1.00 90.62 158 ALA A O 1
ATOM 1237 N N . ILE A 1 159 ? 6.859 3.958 -22.055 1.00 88.31 159 ILE A N 1
ATOM 1238 C CA . ILE A 1 159 ? 6.649 4.862 -23.204 1.00 88.31 159 ILE A CA 1
ATOM 1239 C C . ILE A 1 159 ? 7.646 6.022 -23.162 1.00 88.31 159 ILE A C 1
ATOM 1241 O O . ILE A 1 159 ? 8.291 6.334 -24.158 1.00 88.31 159 ILE A O 1
ATOM 1245 N N . THR A 1 160 ? 7.810 6.636 -21.991 1.00 88.12 160 THR A N 1
ATOM 1246 C CA . THR A 1 160 ? 8.700 7.788 -21.807 1.00 88.12 160 THR A CA 1
ATOM 1247 C C . THR A 1 160 ? 10.157 7.443 -22.115 1.00 88.12 160 THR A C 1
ATOM 1249 O O . THR A 1 160 ? 10.866 8.251 -22.714 1.00 88.12 160 THR A O 1
ATOM 1252 N N . LEU A 1 161 ? 10.602 6.249 -21.717 1.00 88.69 161 LEU A N 1
ATOM 1253 C CA . LEU A 1 161 ? 11.943 5.753 -22.011 1.00 88.69 161 LEU A CA 1
ATOM 1254 C C . LEU A 1 161 ? 12.105 5.375 -23.485 1.00 88.69 161 LEU A C 1
ATOM 1256 O O . LEU A 1 161 ? 13.135 5.704 -24.060 1.00 88.69 161 LEU A O 1
ATOM 1260 N N . ALA A 1 162 ? 11.091 4.766 -24.105 1.00 87.81 162 ALA A N 1
ATOM 1261 C CA . ALA A 1 162 ? 11.116 4.435 -25.528 1.00 87.81 162 ALA A CA 1
ATOM 1262 C C . ALA A 1 162 ? 11.211 5.684 -26.416 1.00 87.81 162 ALA A C 1
ATOM 1264 O O . ALA A 1 162 ? 11.995 5.701 -27.351 1.00 87.81 162 ALA A O 1
ATOM 1265 N N . ILE A 1 163 ? 10.486 6.762 -26.091 1.00 85.69 163 ILE A N 1
ATOM 1266 C CA . ILE A 1 163 ? 10.577 8.044 -26.820 1.00 85.69 163 ILE A CA 1
ATOM 1267 C C . ILE A 1 163 ? 11.995 8.638 -26.753 1.00 85.69 163 ILE A C 1
ATOM 1269 O O . ILE A 1 163 ? 12.419 9.345 -27.665 1.00 85.69 163 ILE A O 1
ATOM 1273 N N . GLY A 1 164 ? 12.718 8.390 -25.659 1.00 81.69 164 GLY A N 1
ATOM 1274 C CA . GLY A 1 164 ? 14.084 8.877 -25.467 1.00 81.69 164 GLY A CA 1
ATOM 1275 C C . GLY A 1 164 ? 15.171 8.001 -26.095 1.00 81.69 164 GLY A C 1
ATOM 1276 O O . GLY A 1 164 ? 16.326 8.423 -26.106 1.00 81.69 164 GLY A O 1
ATOM 1277 N N . ASP A 1 165 ? 14.831 6.807 -26.582 1.00 82.88 165 ASP A N 1
ATOM 1278 C CA . ASP A 1 165 ? 15.778 5.834 -27.124 1.00 82.88 165 ASP A CA 1
ATOM 1279 C C . ASP A 1 165 ? 15.764 5.883 -28.662 1.00 82.88 165 ASP A C 1
ATOM 1281 O O . ASP A 1 165 ? 14.738 5.584 -29.273 1.00 82.88 165 ASP A O 1
ATOM 1285 N N . PRO A 1 166 ? 16.873 6.272 -29.320 1.00 80.75 166 PRO A N 1
ATOM 1286 C CA . PRO A 1 166 ? 16.921 6.363 -30.778 1.00 80.75 166 PRO A CA 1
ATOM 1287 C C . PRO A 1 166 ? 16.803 4.999 -31.471 1.00 80.75 166 PRO A C 1
ATOM 1289 O O . PRO A 1 166 ? 16.413 4.953 -32.638 1.00 80.75 166 PRO A O 1
ATOM 1292 N N . ASP A 1 167 ? 17.120 3.907 -30.769 1.00 82.12 167 ASP A N 1
ATOM 1293 C CA . ASP A 1 167 ? 17.141 2.553 -31.325 1.00 82.12 167 ASP A CA 1
ATOM 1294 C C . ASP A 1 167 ? 15.800 1.821 -31.131 1.00 82.12 167 ASP A C 1
ATOM 1296 O O . ASP A 1 167 ? 15.579 0.755 -31.715 1.00 82.12 167 ASP A O 1
ATOM 1300 N N . LEU A 1 168 ? 14.872 2.393 -30.350 1.00 82.31 168 LEU A N 1
ATOM 1301 C CA . LEU A 1 168 ? 13.583 1.788 -30.030 1.00 82.31 168 LEU A CA 1
ATOM 1302 C C . LEU A 1 168 ? 12.419 2.628 -30.565 1.00 82.31 168 LEU A C 1
ATOM 1304 O O . LEU A 1 168 ? 12.192 3.762 -30.161 1.00 82.31 168 LEU A O 1
ATOM 1308 N N . SER A 1 169 ? 11.599 2.047 -31.444 1.00 77.06 169 SER A N 1
ATOM 1309 C CA . SER A 1 169 ? 10.368 2.723 -31.873 1.00 77.06 169 SER A CA 1
ATOM 1310 C C . SER A 1 169 ? 9.367 2.837 -30.712 1.00 77.06 169 SER A C 1
ATOM 1312 O O . SER A 1 169 ? 9.194 1.880 -29.955 1.00 77.06 169 SER A O 1
ATOM 1314 N N . GLU A 1 170 ? 8.615 3.937 -30.635 1.00 72.00 170 GLU A N 1
ATOM 1315 C CA . GLU A 1 170 ? 7.566 4.153 -29.618 1.00 72.00 170 GLU A CA 1
ATOM 1316 C C . GLU A 1 170 ? 6.547 2.995 -29.555 1.00 72.00 170 GLU A C 1
ATOM 1318 O O . GLU A 1 170 ? 6.117 2.577 -28.476 1.00 72.00 170 GLU A O 1
ATOM 1323 N N . THR A 1 171 ? 6.237 2.399 -30.714 1.00 74.88 171 THR A N 1
ATOM 1324 C CA . THR A 1 171 ? 5.328 1.243 -30.850 1.00 74.88 171 THR A CA 1
ATOM 1325 C C . THR A 1 171 ? 5.823 -0.033 -30.158 1.00 74.88 171 THR A C 1
ATOM 1327 O O . THR A 1 171 ? 5.059 -0.980 -29.99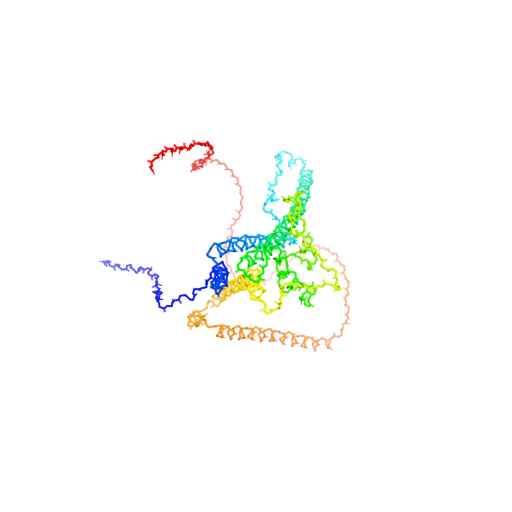8 1.00 74.88 171 THR A O 1
ATOM 1330 N N . LYS A 1 172 ? 7.091 -0.062 -29.731 1.00 83.00 172 LYS A N 1
ATOM 1331 C CA . LYS A 1 172 ? 7.742 -1.174 -29.022 1.00 83.00 172 LYS A CA 1
ATOM 1332 C C . LYS A 1 172 ? 8.008 -0.876 -27.548 1.00 83.00 172 LYS A C 1
ATOM 1334 O O . LYS A 1 172 ? 8.673 -1.652 -26.873 1.00 83.00 172 LYS A O 1
ATOM 1339 N N . SER A 1 173 ? 7.441 0.206 -27.015 1.00 84.94 173 SER A N 1
ATOM 1340 C CA . SER A 1 173 ? 7.526 0.541 -25.587 1.00 84.94 173 SER A CA 1
ATOM 1341 C C . SER A 1 173 ? 7.021 -0.576 -24.664 1.00 84.94 173 SER A C 1
ATOM 1343 O O . SER A 1 173 ? 7.540 -0.732 -23.560 1.00 84.94 173 SER A O 1
ATOM 1345 N N . CYS A 1 174 ? 6.056 -1.392 -25.106 1.00 87.12 174 CYS A N 1
ATOM 1346 C CA . CYS A 1 174 ? 5.568 -2.529 -24.325 1.00 87.12 174 CYS A CA 1
ATOM 1347 C C . CYS A 1 174 ? 6.628 -3.603 -24.071 1.00 87.12 174 CYS A C 1
ATOM 1349 O O . CYS A 1 174 ? 6.646 -4.185 -22.986 1.00 87.12 174 CYS A O 1
ATOM 1351 N N . ASP A 1 175 ? 7.550 -3.798 -25.017 1.00 87.88 175 ASP A N 1
ATOM 1352 C CA . ASP A 1 175 ? 8.591 -4.817 -24.917 1.00 87.88 175 ASP A CA 1
ATOM 1353 C C . ASP A 1 175 ? 9.529 -4.538 -23.727 1.00 87.88 175 ASP A C 1
ATOM 1355 O O . ASP A 1 175 ? 10.063 -5.480 -23.153 1.00 87.88 175 ASP A O 1
ATOM 1359 N N . ILE A 1 176 ? 9.678 -3.274 -23.293 1.00 89.25 176 ILE A N 1
ATOM 1360 C CA . ILE A 1 176 ? 10.504 -2.892 -22.132 1.00 89.25 176 ILE A CA 1
ATOM 1361 C C . ILE A 1 176 ? 9.995 -3.555 -20.849 1.00 89.25 176 ILE A C 1
ATOM 1363 O O . ILE A 1 176 ? 10.754 -4.230 -20.153 1.00 89.25 176 ILE A O 1
ATOM 1367 N N . TYR A 1 177 ? 8.719 -3.350 -20.507 1.00 89.44 177 TYR A N 1
ATOM 1368 C CA . TYR A 1 177 ? 8.174 -3.885 -19.259 1.00 89.44 177 TYR A CA 1
ATOM 1369 C C . TYR A 1 177 ? 7.788 -5.359 -19.383 1.00 89.44 177 TYR A C 1
ATOM 1371 O O . TYR A 1 177 ? 7.894 -6.084 -18.396 1.00 89.44 177 TYR A O 1
ATOM 1379 N N . GLN A 1 178 ? 7.376 -5.814 -20.573 1.00 88.75 178 GLN A N 1
ATOM 1380 C CA . GLN A 1 178 ? 7.089 -7.229 -20.810 1.00 88.75 178 GLN A CA 1
ATOM 1381 C C . GLN A 1 178 ? 8.351 -8.075 -20.657 1.00 88.75 178 GLN A C 1
ATOM 1383 O O . GLN A 1 178 ? 8.316 -9.070 -19.942 1.00 88.75 178 GLN A O 1
ATOM 1388 N N . PHE A 1 179 ? 9.486 -7.629 -21.213 1.00 88.75 179 PHE A N 1
ATOM 1389 C CA . PHE A 1 179 ? 10.770 -8.300 -21.017 1.00 88.75 179 PHE A CA 1
ATOM 1390 C C . PHE A 1 179 ? 11.066 -8.493 -19.526 1.00 88.75 179 PHE A C 1
ATOM 1392 O O . PHE A 1 179 ? 11.369 -9.600 -19.095 1.00 88.75 179 PHE A O 1
ATOM 1399 N N . ILE A 1 180 ? 10.927 -7.443 -18.714 1.00 88.00 180 ILE A N 1
ATOM 1400 C CA . ILE A 1 180 ? 11.238 -7.496 -17.276 1.00 88.00 180 ILE A CA 1
ATOM 1401 C C . ILE A 1 180 ? 10.295 -8.430 -16.518 1.00 88.00 180 ILE A C 1
ATOM 1403 O O . ILE A 1 180 ? 10.733 -9.163 -15.633 1.00 88.00 180 ILE A O 1
ATOM 1407 N N . PHE A 1 181 ? 9.001 -8.392 -16.824 1.00 87.50 181 PHE A N 1
ATOM 1408 C CA . PHE A 1 181 ? 8.024 -9.206 -16.113 1.00 87.50 181 PHE A CA 1
ATOM 1409 C C . PHE A 1 181 ? 8.039 -10.675 -16.530 1.00 87.50 181 PHE A C 1
ATOM 1411 O O . PHE A 1 181 ? 7.823 -11.532 -15.675 1.00 87.50 181 PHE A O 1
ATOM 1418 N N . ASP A 1 182 ? 8.326 -10.968 -17.795 1.00 84.88 182 ASP A N 1
ATOM 1419 C CA . ASP A 1 182 ? 8.336 -12.333 -18.319 1.00 84.88 182 ASP A CA 1
ATOM 1420 C C . ASP A 1 182 ? 9.672 -13.047 -18.051 1.00 84.88 182 ASP A C 1
ATOM 1422 O O . ASP A 1 182 ? 9.698 -14.269 -17.931 1.00 84.88 182 ASP A O 1
ATOM 1426 N N . THR A 1 183 ? 10.778 -12.303 -17.914 1.00 82.31 183 THR A N 1
ATOM 1427 C CA . THR A 1 183 ? 12.097 -12.860 -17.537 1.00 82.31 183 THR A CA 1
ATOM 1428 C C . THR A 1 183 ? 12.318 -12.948 -16.028 1.00 82.31 183 THR A C 1
ATOM 1430 O O . THR A 1 183 ? 13.330 -13.483 -15.576 1.00 82.31 183 THR A O 1
ATOM 1433 N N . ALA A 1 184 ? 11.392 -12.435 -15.217 1.00 76.88 184 ALA A N 1
ATOM 1434 C CA . ALA A 1 184 ? 11.483 -12.558 -13.773 1.00 76.88 184 ALA A CA 1
ATOM 1435 C C . ALA A 1 184 ? 11.146 -13.996 -13.335 1.00 76.88 184 ALA A C 1
ATOM 1437 O O . ALA A 1 184 ? 9.982 -14.379 -13.282 1.00 76.88 184 ALA A O 1
ATOM 1438 N N . ASP A 1 185 ? 12.164 -14.762 -12.931 1.00 63.25 185 ASP A N 1
ATOM 1439 C CA . ASP A 1 185 ? 12.081 -16.174 -12.495 1.00 63.25 185 ASP A CA 1
ATOM 1440 C C . ASP A 1 185 ? 11.169 -16.457 -11.269 1.00 63.25 185 ASP A C 1
ATOM 1442 O O . ASP A 1 185 ? 11.074 -17.592 -10.797 1.00 63.25 185 ASP A O 1
ATOM 1446 N N . ALA A 1 186 ? 10.476 -15.457 -10.714 1.00 61.88 186 ALA A N 1
ATOM 1447 C CA . ALA A 1 186 ? 9.653 -15.590 -9.513 1.00 61.88 186 ALA A CA 1
ATOM 1448 C C . ALA A 1 186 ? 8.151 -15.466 -9.817 1.00 61.88 186 ALA A C 1
ATOM 1450 O O . ALA A 1 186 ? 7.722 -14.532 -10.491 1.00 61.88 186 ALA A O 1
ATOM 1451 N N . GLN A 1 187 ? 7.322 -16.329 -9.202 1.00 57.69 187 GLN A N 1
ATOM 1452 C CA . GLN A 1 187 ? 5.847 -16.227 -9.252 1.00 57.69 187 GLN A CA 1
ATOM 1453 C C . GLN A 1 187 ? 5.319 -14.836 -8.841 1.00 57.69 187 GLN A C 1
ATOM 1455 O O . GLN A 1 187 ? 4.232 -14.429 -9.257 1.00 57.69 187 GLN A O 1
ATOM 1460 N N . THR A 1 188 ? 6.103 -14.092 -8.056 1.00 60.28 188 THR A N 1
ATOM 1461 C CA . THR A 1 188 ? 5.905 -12.667 -7.794 1.00 60.28 188 THR A CA 1
ATOM 1462 C C . THR A 1 188 ? 7.260 -11.965 -7.927 1.00 60.28 188 THR A C 1
ATOM 1464 O O . THR A 1 188 ? 8.101 -12.103 -7.035 1.00 60.28 188 THR A O 1
ATOM 1467 N N . PRO A 1 189 ? 7.517 -11.238 -9.028 1.00 74.25 189 PRO A N 1
ATOM 1468 C CA . PRO A 1 189 ? 8.758 -10.499 -9.200 1.00 74.25 189 PRO A CA 1
ATOM 1469 C C . PRO A 1 189 ? 8.988 -9.550 -8.016 1.00 74.25 189 PRO A C 1
ATOM 1471 O O . PRO A 1 189 ? 8.016 -8.958 -7.534 1.00 74.25 189 PRO A O 1
ATOM 1474 N N . PRO A 1 190 ? 10.240 -9.329 -7.572 1.00 78.50 190 PRO A N 1
ATOM 1475 C CA . PRO A 1 190 ? 10.553 -8.369 -6.506 1.00 78.50 190 PRO A CA 1
ATOM 1476 C C . PRO A 1 190 ? 9.928 -6.983 -6.739 1.00 78.50 190 PRO A C 1
ATOM 1478 O O . PRO A 1 190 ? 9.485 -6.328 -5.797 1.00 78.50 190 PRO A O 1
ATOM 1481 N N . PHE A 1 191 ? 9.793 -6.592 -8.009 1.00 79.88 191 PHE A N 1
ATOM 1482 C CA . PHE A 1 191 ? 9.170 -5.348 -8.466 1.00 79.88 191 PHE A CA 1
ATOM 1483 C C . PHE A 1 191 ? 7.681 -5.225 -8.091 1.00 79.88 191 PHE A C 1
ATOM 1485 O O . PHE A 1 191 ? 7.155 -4.121 -7.991 1.00 79.88 191 PHE A O 1
ATOM 1492 N N . LEU A 1 192 ? 6.984 -6.342 -7.855 1.00 86.62 192 LEU A N 1
ATOM 1493 C CA . LEU A 1 192 ? 5.562 -6.361 -7.502 1.00 86.62 192 LEU A CA 1
ATOM 1494 C C . LEU A 1 192 ? 5.303 -6.409 -5.991 1.00 86.62 192 LEU A C 1
ATOM 1496 O O . LEU A 1 192 ? 4.138 -6.344 -5.594 1.00 86.62 192 LEU A O 1
ATOM 1500 N N . LYS A 1 193 ? 6.344 -6.454 -5.145 1.00 89.62 193 LYS A N 1
ATOM 1501 C CA . LYS A 1 193 ? 6.239 -6.621 -3.680 1.00 89.62 193 LYS A CA 1
ATOM 1502 C C . LYS A 1 193 ? 5.189 -5.714 -3.025 1.00 89.62 193 LYS A C 1
ATOM 1504 O O . LYS A 1 193 ? 4.432 -6.171 -2.175 1.00 89.62 193 LYS A O 1
ATOM 1509 N N . HIS A 1 194 ? 5.115 -4.448 -3.442 1.00 93.00 194 HIS A N 1
ATOM 1510 C CA . HIS A 1 194 ? 4.220 -3.442 -2.844 1.00 93.00 194 HIS A CA 1
ATOM 1511 C C . HIS A 1 194 ? 3.048 -3.032 -3.732 1.00 93.00 194 HIS A C 1
ATOM 1513 O O . HIS A 1 194 ? 2.358 -2.062 -3.412 1.00 93.00 194 HIS A O 1
ATOM 1519 N N . SER A 1 195 ? 2.830 -3.761 -4.826 1.00 90.69 195 SER A N 1
ATOM 1520 C CA . SER A 1 195 ? 1.894 -3.399 -5.895 1.00 90.69 195 SER A CA 1
ATOM 1521 C C . SER A 1 195 ? 0.448 -3.849 -5.661 1.00 90.69 195 SER A C 1
ATOM 1523 O O . SER A 1 195 ? -0.444 -3.450 -6.404 1.00 90.69 195 SER A O 1
ATOM 1525 N N . GLU A 1 196 ? 0.216 -4.677 -4.638 1.00 93.88 196 GLU A N 1
ATOM 1526 C CA . GLU A 1 196 ? -1.066 -5.342 -4.359 1.00 93.88 196 GLU A CA 1
ATOM 1527 C C . GLU A 1 196 ? -1.541 -6.285 -5.491 1.00 93.88 196 GLU A C 1
ATOM 1529 O O . GLU A 1 196 ? -2.670 -6.776 -5.452 1.00 93.88 196 GLU A O 1
ATOM 1534 N N . PHE A 1 197 ? -0.704 -6.574 -6.496 1.00 91.44 197 PHE A N 1
ATOM 1535 C CA . PHE A 1 197 ? -0.951 -7.632 -7.476 1.00 91.44 197 PHE A CA 1
ATOM 1536 C C . PHE A 1 197 ? -0.492 -8.990 -6.939 1.00 91.44 197 PHE A C 1
ATOM 1538 O O . PHE A 1 197 ? 0.554 -9.104 -6.305 1.00 91.44 197 PHE A O 1
ATOM 1545 N N . SER A 1 198 ? -1.267 -10.037 -7.222 1.00 87.81 198 SER A N 1
ATOM 1546 C CA . SER A 1 198 ? -0.938 -11.409 -6.819 1.00 87.81 198 SER A CA 1
ATOM 1547 C C . SER A 1 198 ? 0.126 -12.055 -7.708 1.00 87.81 198 SER A C 1
ATOM 1549 O O . SER A 1 198 ? 0.872 -12.915 -7.250 1.00 87.81 198 SER A O 1
ATOM 1551 N N . ASN A 1 199 ? 0.186 -11.664 -8.981 1.00 87.19 199 ASN A N 1
ATOM 1552 C CA . ASN A 1 199 ? 1.136 -12.160 -9.971 1.00 87.19 199 ASN A CA 1
ATOM 1553 C C . ASN A 1 199 ? 1.225 -11.186 -11.157 1.00 87.19 199 ASN A C 1
ATOM 1555 O O . ASN A 1 199 ? 0.436 -10.246 -11.269 1.00 87.19 199 ASN A O 1
ATOM 1559 N N . VAL A 1 200 ? 2.170 -11.448 -12.058 1.00 86.75 200 VAL A N 1
ATOM 1560 C CA . VAL A 1 200 ? 2.394 -10.669 -13.285 1.00 86.75 200 VAL A CA 1
ATOM 1561 C C . VAL A 1 200 ? 1.162 -10.627 -14.194 1.00 86.75 200 VAL A C 1
ATOM 1563 O O . VAL A 1 200 ? 0.852 -9.577 -14.750 1.00 86.75 200 VAL A O 1
ATOM 1566 N N . ASN A 1 201 ? 0.410 -11.725 -14.315 1.00 86.56 201 ASN A N 1
ATOM 1567 C CA . ASN A 1 201 ? -0.764 -11.758 -15.194 1.00 86.56 201 ASN A CA 1
ATOM 1568 C C . ASN A 1 201 ? -1.825 -10.741 -14.753 1.00 86.56 201 ASN A C 1
ATOM 1570 O O . ASN A 1 201 ? -2.386 -10.045 -15.590 1.00 86.56 201 ASN A O 1
ATOM 1574 N N . ALA A 1 202 ? -2.023 -10.574 -13.442 1.00 88.56 202 ALA A N 1
ATOM 1575 C CA . ALA A 1 202 ? -2.942 -9.569 -12.913 1.00 88.56 202 ALA A CA 1
ATOM 1576 C C . ALA A 1 202 ? -2.514 -8.127 -13.260 1.00 88.56 202 ALA A C 1
ATOM 1578 O O . ALA A 1 202 ? -3.368 -7.251 -13.411 1.00 88.56 202 ALA A O 1
ATOM 1579 N N . VAL A 1 203 ? -1.207 -7.875 -13.416 1.00 89.94 203 VAL A N 1
ATOM 1580 C CA . VAL A 1 203 ? -0.684 -6.585 -13.894 1.00 89.94 203 VAL A CA 1
ATOM 1581 C C . VAL A 1 203 ? -1.088 -6.371 -15.350 1.00 89.94 203 VAL A C 1
ATOM 1583 O O . VAL A 1 203 ? -1.636 -5.318 -15.675 1.00 89.94 203 VAL A O 1
ATOM 1586 N N . TYR A 1 204 ? -0.869 -7.372 -16.210 1.00 88.19 204 TYR A N 1
ATOM 1587 C CA . TYR A 1 204 ? -1.255 -7.313 -17.622 1.00 88.19 204 TYR A CA 1
ATOM 1588 C C . TYR A 1 204 ? -2.760 -7.113 -17.797 1.00 88.19 204 TYR A C 1
ATOM 1590 O O . TYR A 1 204 ? -3.163 -6.233 -18.554 1.00 88.19 204 TYR A O 1
ATOM 1598 N N . ASP A 1 205 ? -3.585 -7.848 -17.049 1.00 88.75 205 ASP A N 1
ATOM 1599 C CA . ASP A 1 205 ? -5.044 -7.703 -17.079 1.00 88.75 205 ASP A CA 1
ATOM 1600 C C . ASP A 1 205 ? -5.471 -6.275 -16.702 1.00 88.75 205 ASP A C 1
ATOM 1602 O O . ASP A 1 205 ? -6.363 -5.690 -17.322 1.00 88.75 205 ASP A O 1
ATOM 1606 N N . CYS A 1 206 ? -4.809 -5.677 -15.706 1.00 90.12 206 CYS A N 1
ATOM 1607 C CA . CYS A 1 206 ? -5.076 -4.303 -15.291 1.00 90.12 206 CYS A CA 1
ATOM 1608 C C . CYS A 1 206 ? -4.638 -3.282 -16.350 1.00 90.12 206 CYS A C 1
ATOM 1610 O O . CYS A 1 206 ? -5.409 -2.378 -16.673 1.00 90.12 206 CYS A O 1
ATOM 1612 N N . ILE A 1 207 ? -3.444 -3.440 -16.932 1.00 89.75 207 ILE A N 1
ATOM 1613 C CA . ILE A 1 207 ? -2.956 -2.597 -18.036 1.00 89.75 207 ILE A CA 1
ATOM 1614 C C . ILE A 1 207 ? -3.916 -2.676 -19.229 1.00 89.75 207 ILE A C 1
ATOM 1616 O O . ILE A 1 207 ? -4.310 -1.646 -19.777 1.00 89.75 207 ILE A O 1
ATOM 1620 N N . PHE A 1 208 ? -4.351 -3.885 -19.588 1.00 85.19 208 PHE A N 1
ATOM 1621 C CA . PHE A 1 208 ? -5.305 -4.116 -20.665 1.00 85.19 208 PHE A CA 1
ATOM 1622 C C . PHE A 1 208 ? -6.640 -3.416 -20.386 1.00 85.19 208 PHE A C 1
ATOM 1624 O O . PHE A 1 208 ? -7.137 -2.673 -21.234 1.00 85.19 208 PHE A O 1
ATOM 1631 N N . ALA A 1 209 ? -7.195 -3.576 -19.183 1.00 85.38 209 ALA A N 1
ATOM 1632 C CA . ALA A 1 209 ? -8.434 -2.909 -18.789 1.00 85.38 209 ALA A CA 1
ATOM 1633 C C . ALA A 1 209 ? -8.317 -1.373 -18.828 1.00 85.38 209 ALA A C 1
ATOM 1635 O O . ALA A 1 209 ? -9.253 -0.698 -19.258 1.00 85.38 209 ALA A O 1
ATOM 1636 N N . LEU A 1 210 ? -7.170 -0.814 -18.423 1.00 83.06 210 LEU A N 1
ATOM 1637 C CA . LEU A 1 210 ? -6.904 0.626 -18.491 1.00 83.06 210 LEU A CA 1
ATOM 1638 C C . LEU A 1 210 ? -6.849 1.138 -19.936 1.00 83.06 210 LEU A C 1
ATOM 1640 O O . LEU A 1 210 ? -7.418 2.190 -20.221 1.00 83.06 210 LEU A O 1
ATOM 1644 N N . ALA A 1 211 ? -6.225 0.392 -20.850 1.00 75.44 211 ALA A N 1
ATOM 1645 C CA . ALA A 1 211 ? -6.167 0.756 -22.266 1.00 75.44 211 ALA A CA 1
ATOM 1646 C C . ALA A 1 211 ? -7.566 0.786 -22.916 1.00 75.44 211 ALA A C 1
ATOM 1648 O O . ALA A 1 211 ? -7.891 1.706 -23.668 1.00 75.44 211 ALA A O 1
ATOM 1649 N N . HIS A 1 212 ? -8.433 -0.168 -22.560 1.00 69.00 212 HIS A N 1
ATOM 1650 C CA . HIS A 1 212 ? -9.798 -0.265 -23.097 1.00 69.00 212 HIS A CA 1
ATOM 1651 C C . HIS A 1 212 ? -10.763 0.770 -22.501 1.00 69.00 212 HIS A C 1
ATOM 1653 O O . HIS A 1 212 ? -11.760 1.119 -23.130 1.00 69.00 212 HIS A O 1
ATOM 1659 N N . ALA A 1 213 ? -10.481 1.288 -21.304 1.00 64.69 213 ALA A N 1
ATOM 1660 C CA . ALA A 1 213 ? -11.315 2.301 -20.658 1.00 64.69 213 ALA A CA 1
ATOM 1661 C C . ALA A 1 213 ? -11.187 3.700 -21.294 1.00 64.69 213 ALA A C 1
ATOM 1663 O O . ALA A 1 213 ? -12.075 4.533 -21.105 1.00 64.69 213 ALA A O 1
ATOM 1664 N N . HIS A 1 214 ? -10.101 3.972 -22.027 1.00 55.91 214 HIS A N 1
ATOM 1665 C CA . HIS A 1 214 ? -9.776 5.315 -22.519 1.00 55.91 214 HIS A CA 1
ATOM 1666 C C . HIS A 1 214 ? -9.892 5.500 -24.043 1.00 55.91 214 HIS A C 1
ATOM 1668 O O . HIS A 1 214 ? -9.937 6.645 -24.488 1.00 55.91 214 HIS A O 1
ATOM 1674 N N . THR A 1 215 ? -10.044 4.430 -24.834 1.00 47.16 215 THR A N 1
ATOM 1675 C CA . THR A 1 215 ? -10.163 4.514 -26.306 1.00 47.16 215 THR A CA 1
ATOM 1676 C C . THR A 1 215 ? -10.912 3.306 -26.896 1.00 47.16 215 THR A C 1
ATOM 1678 O O . THR A 1 215 ? -10.425 2.189 -26.748 1.00 47.16 215 THR A O 1
ATOM 1681 N N . PRO A 1 216 ? -12.041 3.485 -27.623 1.00 44.19 216 PRO A N 1
ATOM 1682 C CA . PRO A 1 216 ? -12.682 2.416 -28.394 1.00 44.19 216 PRO A CA 1
ATOM 1683 C C . PRO A 1 216 ? -12.129 2.254 -29.826 1.00 44.19 216 PRO A C 1
ATOM 1685 O O . PRO A 1 216 ? -12.749 1.569 -30.633 1.00 44.19 216 PRO A O 1
ATOM 1688 N N . ALA A 1 217 ? -11.001 2.879 -30.181 1.00 36.03 217 ALA A N 1
ATOM 1689 C CA . ALA A 1 217 ? -10.488 2.871 -31.552 1.00 36.03 217 ALA A CA 1
ATOM 1690 C C . ALA A 1 217 ? -8.960 2.702 -31.596 1.00 36.03 217 ALA A C 1
ATOM 1692 O O . ALA A 1 217 ? -8.231 3.596 -31.188 1.00 36.03 217 ALA A O 1
ATOM 1693 N N . GLU A 1 218 ? -8.510 1.539 -32.075 1.00 42.75 218 GLU A N 1
ATOM 1694 C CA . GLU A 1 218 ? -7.319 1.309 -32.918 1.00 42.75 218 GLU A CA 1
ATOM 1695 C C . GLU A 1 218 ? -6.017 2.121 -32.687 1.00 42.75 218 GLU A C 1
ATOM 1697 O O . GLU A 1 218 ? -5.295 2.409 -33.638 1.00 42.75 218 GLU A O 1
ATOM 1702 N N . THR A 1 219 ? -5.615 2.417 -31.449 1.00 40.62 219 THR A N 1
ATOM 1703 C CA . THR A 1 219 ? -4.257 2.918 -31.147 1.00 40.62 219 THR A CA 1
ATOM 1704 C C . THR A 1 219 ? -3.407 1.887 -30.404 1.00 40.62 219 THR A C 1
ATOM 1706 O O . THR A 1 219 ? -3.250 1.921 -29.189 1.00 40.62 219 THR A O 1
ATOM 1709 N N . GLY A 1 220 ? -2.828 0.960 -31.172 1.00 42.47 220 GLY A N 1
ATOM 1710 C CA . GLY A 1 220 ? -1.382 0.670 -31.186 1.00 42.47 220 GLY A CA 1
ATOM 1711 C C . GLY A 1 220 ? -0.624 0.253 -29.916 1.00 42.47 220 GLY A C 1
ATOM 1712 O O . GLY A 1 220 ? 0.581 0.060 -30.006 1.00 42.47 220 GLY A O 1
ATOM 1713 N N . THR A 1 221 ? -1.256 0.083 -28.758 1.00 46.31 221 THR A N 1
ATOM 1714 C CA . THR A 1 221 ? -0.646 -0.550 -27.571 1.00 46.31 221 THR A CA 1
ATOM 1715 C C . THR A 1 221 ? -1.396 -1.828 -27.260 1.00 46.31 221 THR A C 1
ATOM 1717 O O . THR A 1 221 ? -1.972 -2.028 -26.193 1.00 46.31 221 THR A O 1
ATOM 1720 N N . THR A 1 222 ? -1.421 -2.727 -28.237 1.00 47.84 222 THR A N 1
ATOM 1721 C CA . THR A 1 222 ? -1.820 -4.095 -27.967 1.00 47.84 222 THR A CA 1
ATOM 1722 C C . THR A 1 222 ? -0.720 -4.739 -27.133 1.00 47.84 222 THR A C 1
ATOM 1724 O O . THR A 1 222 ? 0.231 -5.302 -27.672 1.00 47.84 222 THR A O 1
ATOM 1727 N N . ALA A 1 223 ? -0.837 -4.617 -25.810 1.00 46.84 223 ALA A N 1
ATOM 1728 C CA . ALA A 1 223 ? -0.136 -5.444 -24.840 1.00 46.84 223 ALA A CA 1
ATOM 1729 C C . ALA A 1 223 ? -0.611 -6.894 -25.027 1.00 46.84 223 ALA A C 1
ATOM 1731 O O . ALA A 1 223 ? -1.387 -7.425 -24.236 1.00 46.84 223 ALA A O 1
ATOM 1732 N N . TYR A 1 224 ? -0.236 -7.516 -26.144 1.00 52.53 224 TYR A N 1
ATOM 1733 C CA . TYR A 1 224 ? -0.454 -8.933 -26.337 1.00 52.53 224 TYR A CA 1
ATOM 1734 C C . TYR A 1 224 ? 0.524 -9.649 -25.421 1.00 52.53 224 TYR A C 1
ATOM 1736 O O . TYR A 1 224 ? 1.733 -9.421 -25.462 1.00 52.53 224 TYR A O 1
ATOM 1744 N N . ARG A 1 225 ? -0.031 -10.515 -24.580 1.00 55.81 225 ARG A N 1
ATOM 1745 C CA . ARG A 1 225 ? 0.697 -11.631 -23.997 1.00 55.81 225 ARG A CA 1
ATOM 1746 C C . ARG A 1 225 ? 1.285 -12.403 -25.176 1.00 55.81 225 ARG A C 1
ATOM 1748 O O . ARG A 1 225 ? 0.518 -12.982 -25.944 1.00 55.81 225 ARG A O 1
ATOM 1755 N N . TYR A 1 226 ? 2.596 -12.343 -25.384 1.00 52.97 226 TYR A N 1
ATOM 1756 C CA . TYR A 1 226 ? 3.195 -13.178 -26.415 1.00 52.97 226 TYR A CA 1
ATOM 1757 C C . TYR A 1 226 ? 2.963 -14.641 -26.018 1.00 52.97 226 TYR A C 1
ATOM 1759 O O . TYR A 1 226 ? 3.164 -15.026 -24.863 1.00 52.97 226 TYR A O 1
ATOM 1767 N N . GLU A 1 227 ? 2.474 -15.454 -26.955 1.00 52.19 227 GLU A N 1
ATOM 1768 C CA . GLU A 1 227 ? 2.477 -16.903 -26.773 1.00 52.19 227 GLU A CA 1
ATOM 1769 C C . GLU A 1 227 ? 3.933 -17.350 -26.577 1.00 52.19 227 GLU A C 1
ATOM 1771 O O . GLU A 1 227 ? 4.834 -16.858 -27.263 1.00 52.19 227 GLU A O 1
ATOM 1776 N N . ALA A 1 228 ? 4.158 -18.256 -25.620 1.00 52.28 228 ALA A N 1
ATOM 1777 C CA . ALA A 1 228 ? 5.479 -18.619 -25.094 1.00 52.28 228 ALA A CA 1
ATOM 1778 C C . ALA A 1 228 ? 6.515 -19.040 -26.162 1.00 52.28 228 ALA A C 1
ATOM 1780 O O . ALA A 1 228 ? 7.712 -18.985 -25.901 1.00 52.28 228 ALA A O 1
ATOM 1781 N N . ASP A 1 229 ? 6.071 -19.395 -27.371 1.00 46.56 229 ASP A N 1
ATOM 1782 C CA . ASP A 1 229 ? 6.917 -19.880 -28.465 1.00 46.56 229 ASP A CA 1
ATOM 1783 C C . ASP A 1 229 ? 7.415 -18.790 -29.441 1.00 46.56 229 ASP A C 1
ATOM 1785 O O . ASP A 1 229 ? 8.144 -19.105 -30.385 1.00 46.56 229 ASP A O 1
ATOM 1789 N N . ARG A 1 230 ? 7.061 -17.504 -29.263 1.00 51.75 230 ARG A N 1
ATOM 1790 C CA . ARG A 1 230 ? 7.509 -16.413 -30.162 1.00 51.75 230 ARG A CA 1
ATOM 1791 C C . ARG A 1 230 ? 7.763 -15.077 -29.466 1.00 51.75 230 ARG A C 1
ATOM 1793 O O . ARG A 1 230 ? 7.223 -14.056 -29.893 1.00 51.75 230 ARG A O 1
ATOM 1800 N N . ILE A 1 231 ? 8.616 -15.044 -28.445 1.00 61.62 231 ILE A N 1
ATOM 1801 C CA . ILE A 1 231 ? 8.989 -13.764 -27.832 1.00 61.62 231 ILE A CA 1
ATOM 1802 C C . ILE A 1 231 ? 10.360 -13.291 -28.307 1.00 61.62 231 ILE A C 1
ATOM 1804 O O . ILE A 1 231 ? 11.393 -13.578 -27.712 1.00 61.62 231 ILE A O 1
ATOM 1808 N N . MET A 1 232 ? 10.361 -12.561 -29.423 1.00 71.19 232 MET A N 1
ATOM 1809 C CA . MET A 1 232 ? 11.474 -11.684 -29.783 1.00 71.19 232 MET A CA 1
ATOM 1810 C C . MET A 1 232 ? 11.114 -10.275 -29.323 1.00 71.19 232 MET A C 1
ATOM 1812 O O . MET A 1 232 ? 10.432 -9.541 -30.037 1.00 71.19 232 MET A O 1
ATOM 1816 N N . TYR A 1 233 ? 11.541 -9.922 -28.113 1.00 83.50 233 TYR A N 1
ATOM 1817 C CA . TYR A 1 233 ? 11.473 -8.544 -27.638 1.00 83.50 233 TYR A CA 1
ATOM 1818 C C . TYR A 1 233 ? 12.406 -7.667 -28.481 1.00 83.50 233 TYR A C 1
ATOM 1820 O O . TYR A 1 233 ? 13.507 -8.091 -28.837 1.00 83.50 233 TYR A O 1
ATOM 1828 N N . ALA A 1 234 ? 12.012 -6.421 -28.751 1.00 84.88 234 ALA A N 1
ATOM 1829 C CA . ALA A 1 234 ? 12.906 -5.429 -29.356 1.00 84.88 234 ALA A CA 1
ATOM 1830 C C . ALA A 1 234 ? 14.066 -5.007 -28.426 1.00 84.88 234 ALA A C 1
ATOM 1832 O O . ALA A 1 234 ? 14.959 -4.270 -28.836 1.00 84.88 234 ALA A O 1
ATOM 1833 N N . VAL A 1 235 ? 14.048 -5.464 -27.172 1.00 86.69 235 VAL A N 1
ATOM 1834 C CA . VAL A 1 235 ? 15.014 -5.132 -26.126 1.00 86.69 235 VAL A CA 1
ATOM 1835 C C . VAL A 1 235 ? 15.633 -6.390 -25.521 1.00 86.69 235 VAL A C 1
ATOM 1837 O O . VAL A 1 235 ? 15.093 -7.490 -25.612 1.00 86.69 235 VAL A O 1
ATOM 1840 N N . THR A 1 236 ? 16.777 -6.216 -24.870 1.00 87.62 236 THR A N 1
ATOM 1841 C CA . THR A 1 236 ? 17.504 -7.271 -24.155 1.00 87.62 236 THR A CA 1
ATOM 1842 C C . THR A 1 236 ? 17.785 -6.832 -22.720 1.00 87.62 236 THR A C 1
ATOM 1844 O O . THR A 1 236 ? 17.650 -5.655 -22.389 1.00 87.62 236 THR A O 1
ATOM 1847 N N . ALA A 1 237 ? 18.259 -7.746 -21.868 1.00 85.12 237 ALA A N 1
ATOM 1848 C CA . ALA A 1 237 ? 18.650 -7.417 -20.491 1.00 85.12 237 ALA A CA 1
ATOM 1849 C C . ALA A 1 237 ? 19.734 -6.325 -20.413 1.00 85.12 237 ALA A C 1
ATOM 1851 O O . ALA A 1 237 ? 19.827 -5.612 -19.418 1.00 85.12 237 ALA A O 1
ATOM 1852 N N . THR A 1 238 ? 20.551 -6.188 -21.460 1.00 86.56 238 THR A N 1
ATOM 1853 C CA . THR A 1 238 ? 21.618 -5.184 -21.555 1.00 86.56 238 THR A CA 1
ATOM 1854 C C . THR A 1 238 ? 21.171 -3.875 -22.203 1.00 86.56 238 THR A C 1
ATOM 1856 O O . THR A 1 238 ? 21.964 -2.938 -22.269 1.00 86.56 238 THR A O 1
ATOM 1859 N N . SER A 1 239 ? 19.929 -3.784 -22.692 1.00 89.12 239 SER A N 1
ATOM 1860 C CA . SER A 1 239 ? 19.409 -2.556 -23.296 1.00 89.12 239 SER A CA 1
ATOM 1861 C C . SER A 1 239 ? 19.343 -1.434 -22.246 1.00 89.12 239 SER A C 1
ATOM 1863 O O . SER A 1 239 ? 18.750 -1.640 -21.181 1.00 89.12 239 SER A O 1
ATOM 1865 N N . PRO A 1 240 ? 19.896 -0.234 -22.519 1.00 88.69 240 PRO A N 1
ATOM 1866 C CA . PRO A 1 240 ? 19.914 0.869 -21.556 1.00 88.69 240 PRO A CA 1
ATOM 1867 C C . PRO A 1 240 ? 18.524 1.230 -21.018 1.00 88.69 240 PRO A C 1
ATOM 1869 O O . PRO A 1 240 ? 18.369 1.486 -19.826 1.00 88.69 240 PRO A O 1
ATOM 1872 N N . THR A 1 241 ? 17.496 1.188 -21.866 1.00 89.38 241 THR A N 1
ATOM 1873 C CA . THR A 1 241 ? 16.098 1.452 -21.496 1.00 89.38 241 THR A CA 1
ATOM 1874 C C . THR A 1 241 ? 15.535 0.454 -20.492 1.00 89.38 241 THR A C 1
ATOM 1876 O O . THR A 1 241 ? 14.857 0.867 -19.554 1.00 89.38 241 THR A O 1
ATOM 1879 N N . VAL A 1 242 ? 15.855 -0.835 -20.626 1.00 90.56 242 VAL A N 1
ATOM 1880 C CA . VAL A 1 242 ? 15.436 -1.891 -19.686 1.00 90.56 242 VAL A CA 1
ATOM 1881 C C . VAL A 1 242 ? 16.100 -1.692 -18.325 1.00 90.56 242 VAL A C 1
ATOM 1883 O O . VAL A 1 242 ? 15.420 -1.697 -17.300 1.00 90.56 242 VAL A O 1
ATOM 1886 N N . VAL A 1 243 ? 17.411 -1.433 -18.309 1.00 89.69 243 VAL A N 1
ATOM 1887 C CA . VAL A 1 243 ? 18.167 -1.190 -17.068 1.00 89.69 243 VAL A CA 1
ATOM 1888 C C . VAL A 1 243 ? 17.649 0.056 -16.345 1.00 89.69 243 VAL A C 1
ATOM 1890 O O . VAL A 1 243 ? 17.405 0.025 -15.137 1.00 89.69 243 VAL A O 1
ATOM 1893 N N . VAL A 1 244 ? 17.436 1.148 -17.084 1.00 90.44 244 VAL A N 1
ATOM 1894 C CA . VAL A 1 244 ? 16.910 2.403 -16.533 1.00 90.44 244 VAL A CA 1
ATOM 1895 C C . VAL A 1 244 ? 15.480 2.219 -16.028 1.00 90.44 244 VAL A C 1
ATOM 1897 O O . VAL A 1 244 ? 15.176 2.670 -14.923 1.00 90.44 244 VAL A O 1
ATOM 1900 N N . PHE A 1 245 ? 14.617 1.522 -16.775 1.00 91.94 245 PHE A N 1
ATOM 1901 C CA . PHE A 1 245 ? 13.263 1.194 -16.328 1.00 91.94 245 PHE A CA 1
ATOM 1902 C C . PHE A 1 245 ? 13.303 0.438 -15.003 1.00 91.94 245 PHE A C 1
ATOM 1904 O O . PHE A 1 245 ? 12.660 0.855 -14.042 1.00 91.94 245 PHE A O 1
ATOM 1911 N N . GLN A 1 246 ? 14.079 -0.647 -14.938 1.00 91.06 246 GLN A N 1
ATOM 1912 C CA . GLN A 1 246 ? 14.167 -1.492 -13.754 1.00 91.06 246 GLN A CA 1
ATOM 1913 C C . GLN A 1 246 ? 14.654 -0.692 -12.544 1.00 91.06 246 GLN A C 1
ATOM 1915 O O . GLN A 1 246 ? 14.041 -0.760 -11.481 1.00 91.06 246 GLN A O 1
ATOM 1920 N N . HIS A 1 247 ? 15.709 0.109 -12.712 1.00 90.38 247 HIS A N 1
ATOM 1921 C CA . HIS A 1 247 ? 16.264 0.938 -11.645 1.00 90.38 247 HIS A CA 1
ATOM 1922 C C . HIS A 1 247 ? 15.270 2.000 -11.152 1.00 90.38 247 HIS A C 1
ATOM 1924 O O . HIS A 1 247 ? 15.044 2.109 -9.948 1.00 90.38 247 HIS A O 1
ATOM 1930 N N . ILE A 1 248 ? 14.635 2.753 -12.059 1.00 91.06 248 ILE A N 1
ATOM 1931 C CA . ILE A 1 248 ? 13.644 3.777 -11.689 1.00 91.06 248 ILE A CA 1
ATOM 1932 C C . ILE A 1 248 ? 12.449 3.126 -10.999 1.00 91.06 248 ILE A C 1
ATOM 1934 O O . ILE A 1 248 ? 12.029 3.577 -9.938 1.00 91.06 248 ILE A O 1
ATOM 1938 N N . PHE A 1 249 ? 11.897 2.066 -11.582 1.00 92.12 249 PHE A N 1
ATOM 1939 C CA . PHE A 1 249 ? 10.705 1.418 -11.055 1.00 92.12 249 PHE A CA 1
ATOM 1940 C C . PHE A 1 249 ? 10.959 0.819 -9.664 1.00 92.12 249 PHE A C 1
ATOM 1942 O O . PHE A 1 249 ? 10.188 1.062 -8.733 1.00 92.12 249 PHE A O 1
ATOM 1949 N N . GLN A 1 250 ? 12.077 0.109 -9.498 1.00 92.06 250 GLN A N 1
ATOM 1950 C CA . GLN A 1 250 ? 12.510 -0.439 -8.213 1.00 92.06 250 GLN A CA 1
ATOM 1951 C C . GLN A 1 250 ? 12.695 0.672 -7.170 1.00 92.06 250 GLN A C 1
ATOM 1953 O O . GLN A 1 250 ? 12.128 0.590 -6.079 1.00 92.06 250 GLN A O 1
ATOM 1958 N N . ALA A 1 251 ? 13.407 1.745 -7.518 1.00 91.19 251 ALA A N 1
ATOM 1959 C CA . ALA A 1 251 ? 13.657 2.843 -6.595 1.00 91.19 251 ALA A CA 1
ATOM 1960 C C . ALA A 1 251 ? 12.368 3.569 -6.179 1.00 91.19 251 ALA A C 1
ATOM 1962 O O . ALA A 1 251 ? 12.186 3.881 -5.002 1.00 91.19 251 ALA A O 1
ATOM 1963 N N . LEU A 1 252 ? 11.460 3.830 -7.127 1.00 92.25 252 LEU A N 1
ATOM 1964 C CA . LEU A 1 252 ? 10.235 4.589 -6.872 1.00 92.25 252 LEU A CA 1
ATOM 1965 C C . LEU A 1 252 ? 9.180 3.792 -6.107 1.00 92.25 252 LEU A C 1
ATOM 1967 O O . LEU A 1 252 ? 8.511 4.378 -5.259 1.00 92.25 252 LEU A O 1
ATOM 1971 N N . PHE A 1 253 ? 9.012 2.496 -6.369 1.00 93.81 253 PHE A N 1
ATOM 1972 C CA . PHE A 1 253 ? 7.887 1.729 -5.814 1.00 93.81 253 PHE A CA 1
ATOM 1973 C C . PHE A 1 253 ? 8.292 0.698 -4.761 1.00 93.81 253 PHE A C 1
ATOM 1975 O O . PHE A 1 253 ? 7.477 0.364 -3.897 1.00 93.81 253 PHE A O 1
ATOM 1982 N N . VAL A 1 254 ? 9.534 0.209 -4.798 1.00 93.12 254 VAL A N 1
ATOM 1983 C CA . VAL A 1 254 ? 10.005 -0.832 -3.879 1.00 93.12 254 VAL A CA 1
ATOM 1984 C C . VAL A 1 254 ? 10.896 -0.250 -2.793 1.00 93.12 254 VAL A C 1
ATOM 1986 O O . VAL A 1 254 ? 10.508 -0.234 -1.623 1.00 93.12 254 VAL A O 1
ATOM 1989 N N . ASP A 1 255 ? 12.050 0.288 -3.179 1.00 92.56 255 ASP A N 1
ATOM 1990 C CA . ASP A 1 255 ? 13.074 0.734 -2.232 1.00 92.56 255 ASP A CA 1
ATOM 1991 C C . ASP A 1 255 ? 12.597 1.941 -1.422 1.00 92.56 255 ASP A C 1
ATOM 1993 O O . ASP A 1 255 ? 12.894 2.066 -0.231 1.00 92.56 255 ASP A O 1
ATOM 1997 N N . SER A 1 256 ? 11.808 2.817 -2.047 1.00 92.12 256 SER A N 1
ATOM 1998 C CA . SER A 1 256 ? 11.185 3.949 -1.372 1.00 92.12 256 SER A CA 1
ATOM 1999 C C . SER A 1 256 ? 10.251 3.494 -0.245 1.00 92.12 256 SER A C 1
ATOM 2001 O O . SER A 1 256 ? 10.350 3.988 0.876 1.00 92.12 256 SER A O 1
ATOM 2003 N N . TRP A 1 257 ? 9.376 2.514 -0.484 1.00 94.75 257 TRP A N 1
ATOM 2004 C CA . TRP A 1 257 ? 8.447 2.039 0.538 1.00 94.75 257 TRP A CA 1
ATOM 2005 C C . TRP A 1 257 ? 9.163 1.221 1.616 1.00 94.75 257 TRP A C 1
ATOM 2007 O O . TRP A 1 257 ? 8.905 1.421 2.802 1.00 94.75 257 TRP A O 1
ATOM 2017 N N . ASP A 1 258 ? 10.136 0.389 1.239 1.00 93.75 258 ASP A N 1
ATOM 2018 C CA . ASP A 1 258 ? 10.986 -0.321 2.203 1.00 93.75 258 ASP A CA 1
ATOM 2019 C C . ASP A 1 258 ? 11.744 0.667 3.110 1.00 93.75 258 ASP A C 1
ATOM 2021 O O . ASP A 1 258 ? 11.825 0.486 4.330 1.00 93.75 258 ASP A O 1
ATOM 2025 N N . THR A 1 259 ? 12.233 1.775 2.544 1.00 92.06 259 THR A N 1
ATOM 2026 C CA . THR A 1 259 ? 12.862 2.864 3.304 1.00 92.06 259 THR A CA 1
ATOM 2027 C C . THR A 1 259 ? 11.866 3.531 4.250 1.00 92.06 259 THR A C 1
ATOM 2029 O O . THR A 1 259 ? 12.193 3.770 5.417 1.00 92.06 259 THR A O 1
ATOM 2032 N N . PHE A 1 260 ? 10.636 3.787 3.791 1.00 92.19 260 PHE A N 1
ATOM 2033 C CA . PHE A 1 260 ? 9.570 4.338 4.628 1.00 92.19 260 PHE A CA 1
ATOM 2034 C C . PHE A 1 260 ? 9.290 3.448 5.845 1.00 92.19 260 PHE A C 1
ATOM 2036 O O . PHE A 1 260 ? 9.230 3.934 6.981 1.00 92.19 260 PHE A O 1
ATOM 2043 N N . GLU A 1 261 ? 9.129 2.142 5.629 1.00 91.44 261 GLU A N 1
ATOM 2044 C CA . GLU A 1 261 ? 8.844 1.174 6.689 1.00 91.44 261 GLU A CA 1
ATOM 2045 C C . GLU A 1 261 ? 10.004 1.043 7.674 1.00 91.44 261 GLU A C 1
ATOM 2047 O O . GLU A 1 261 ? 9.783 1.042 8.891 1.00 91.44 261 GLU A O 1
ATOM 2052 N N . LYS A 1 262 ? 11.242 1.009 7.171 1.00 90.62 262 LYS A N 1
ATOM 2053 C CA . LYS A 1 262 ? 12.448 0.962 8.002 1.00 90.62 262 LYS A CA 1
ATOM 2054 C C . LYS A 1 262 ? 12.566 2.194 8.899 1.00 90.62 262 LYS A C 1
ATOM 2056 O O . LYS A 1 262 ? 12.805 2.054 10.101 1.00 90.62 262 LYS A O 1
ATOM 2061 N N . GLN A 1 263 ? 12.365 3.393 8.350 1.00 88.50 263 GLN A N 1
ATOM 2062 C CA . GLN A 1 263 ? 12.435 4.636 9.126 1.00 88.50 263 GLN A CA 1
ATOM 2063 C C . GLN A 1 263 ? 11.301 4.736 10.145 1.00 88.50 263 GLN A C 1
ATOM 2065 O O . GLN A 1 263 ? 11.531 5.080 11.302 1.00 88.50 263 GLN A O 1
ATOM 2070 N N . THR A 1 264 ? 10.085 4.352 9.755 1.00 88.69 264 THR A N 1
ATOM 2071 C CA . THR A 1 264 ? 8.934 4.326 10.668 1.00 88.69 264 THR A CA 1
ATOM 2072 C C . THR A 1 264 ? 9.185 3.384 11.848 1.00 88.69 264 THR A C 1
ATOM 2074 O O . THR A 1 264 ? 8.978 3.768 12.998 1.00 88.69 264 THR A O 1
ATOM 2077 N N . SER A 1 265 ? 9.698 2.179 11.583 1.00 87.06 265 SER A N 1
ATOM 2078 C CA . SER A 1 265 ? 10.059 1.210 12.624 1.00 87.06 265 SER A CA 1
ATOM 2079 C C . SER A 1 265 ? 11.186 1.722 13.525 1.00 87.06 265 SER A C 1
ATOM 2081 O O . SER A 1 265 ? 11.124 1.573 14.743 1.00 87.06 265 SER A O 1
ATOM 2083 N N . THR A 1 266 ? 12.191 2.388 12.952 1.00 87.56 266 THR A N 1
ATOM 2084 C CA . THR A 1 266 ? 13.305 2.983 13.711 1.00 87.56 266 THR A CA 1
ATOM 2085 C C . THR A 1 266 ? 12.813 4.067 14.670 1.00 87.56 266 THR A C 1
ATOM 2087 O O . THR A 1 266 ? 13.190 4.080 15.845 1.00 87.56 266 THR A O 1
ATOM 2090 N N . ILE A 1 267 ? 11.918 4.944 14.208 1.00 85.94 267 ILE A N 1
ATOM 2091 C CA . ILE A 1 267 ? 11.313 5.992 15.038 1.00 85.94 267 ILE A CA 1
ATOM 2092 C C . ILE A 1 267 ? 10.462 5.375 16.150 1.00 85.94 267 ILE A C 1
ATOM 2094 O O . ILE A 1 267 ? 10.635 5.739 17.313 1.00 85.94 267 ILE A O 1
ATOM 2098 N N . ALA A 1 268 ? 9.606 4.401 15.829 1.00 86.19 268 ALA A N 1
ATOM 2099 C CA . ALA A 1 268 ? 8.771 3.719 16.817 1.00 86.19 268 ALA A CA 1
ATOM 2100 C C . ALA A 1 268 ? 9.612 3.029 17.908 1.00 86.19 268 ALA A C 1
ATOM 2102 O O . ALA A 1 268 ? 9.340 3.193 19.098 1.00 86.19 268 ALA A O 1
ATOM 2103 N N . ASN A 1 269 ? 10.683 2.330 17.522 1.00 85.25 269 ASN A N 1
ATOM 2104 C CA . ASN A 1 269 ? 11.613 1.697 18.461 1.00 85.25 269 ASN A CA 1
ATOM 2105 C C . ASN A 1 269 ? 12.324 2.729 19.344 1.00 85.25 269 ASN A C 1
ATOM 2107 O O . ASN A 1 269 ? 12.447 2.537 20.553 1.00 85.25 269 ASN A O 1
ATOM 2111 N N . THR A 1 270 ? 12.734 3.858 18.765 1.00 85.12 270 THR A N 1
ATOM 2112 C CA . THR A 1 270 ? 13.357 4.959 19.510 1.00 85.12 270 THR A CA 1
ATOM 2113 C C . THR A 1 270 ? 12.384 5.572 20.525 1.00 85.12 270 THR A C 1
ATOM 2115 O O . THR A 1 270 ? 12.770 5.882 21.652 1.00 85.12 270 THR A O 1
ATOM 2118 N N . GLU A 1 271 ? 11.106 5.730 20.173 1.00 84.56 271 GLU A N 1
ATOM 2119 C CA . GLU A 1 271 ? 10.079 6.212 21.103 1.00 84.56 271 GLU A CA 1
ATOM 2120 C C . GLU A 1 271 ? 9.784 5.219 22.229 1.00 84.56 271 GLU A C 1
ATOM 2122 O O . GLU A 1 271 ? 9.659 5.626 23.388 1.00 84.56 271 GLU A O 1
ATOM 2127 N N . LEU A 1 272 ? 9.694 3.924 21.915 1.00 83.25 272 LEU A N 1
ATOM 2128 C CA . LEU A 1 272 ? 9.542 2.872 22.921 1.00 83.25 272 LEU A CA 1
ATOM 2129 C C . LEU A 1 272 ? 10.725 2.867 23.889 1.00 83.25 272 LEU A C 1
ATOM 2131 O O . LEU A 1 272 ? 10.516 2.826 25.101 1.00 83.25 272 LEU A O 1
ATOM 2135 N N . MET A 1 273 ? 11.946 3.016 23.373 1.00 78.94 273 MET A N 1
ATOM 2136 C CA . MET A 1 273 ? 13.153 3.131 24.188 1.00 78.94 273 MET A CA 1
ATOM 2137 C C . MET A 1 273 ? 13.092 4.347 25.119 1.00 78.94 273 MET A C 1
ATOM 2139 O O . MET A 1 273 ? 13.330 4.229 26.320 1.00 78.94 273 MET A O 1
ATOM 2143 N N . LYS A 1 274 ? 12.695 5.518 24.604 1.00 82.44 274 LYS A N 1
ATOM 2144 C CA . LYS A 1 274 ? 12.517 6.733 25.419 1.00 82.44 274 LYS A CA 1
ATOM 2145 C C . LYS A 1 274 ? 11.493 6.528 26.539 1.00 82.44 274 LYS A C 1
ATOM 2147 O O . LYS A 1 274 ? 11.746 6.940 27.671 1.00 82.44 274 LYS A O 1
ATOM 2152 N N . LYS A 1 275 ? 10.359 5.877 26.251 1.00 83.06 275 LYS A N 1
ATOM 2153 C CA . LYS A 1 275 ? 9.336 5.542 27.260 1.00 83.06 275 LYS A CA 1
ATOM 2154 C C . LYS A 1 275 ? 9.872 4.565 28.302 1.00 83.06 275 LYS A C 1
ATOM 2156 O O . LYS A 1 275 ? 9.654 4.781 29.490 1.00 83.06 275 LYS A O 1
ATOM 2161 N N . PHE A 1 276 ? 10.603 3.538 27.876 1.00 81.12 276 PHE A N 1
ATOM 2162 C CA . PHE A 1 276 ? 11.232 2.577 28.777 1.00 81.12 276 PHE A CA 1
ATOM 2163 C C . PHE A 1 276 ? 12.237 3.252 29.715 1.00 81.12 276 PHE A C 1
ATOM 2165 O O . PHE A 1 276 ? 12.163 3.053 30.923 1.00 81.12 276 PHE A O 1
ATOM 2172 N N . ILE A 1 277 ? 13.120 4.111 29.196 1.00 79.62 277 ILE A N 1
ATOM 2173 C CA . ILE A 1 277 ? 14.075 4.874 30.014 1.00 79.62 277 ILE A CA 1
ATOM 2174 C C . ILE A 1 277 ? 13.337 5.796 30.993 1.00 79.62 277 ILE A C 1
ATOM 2176 O O . ILE A 1 277 ? 13.731 5.898 32.153 1.00 79.62 277 ILE A O 1
ATOM 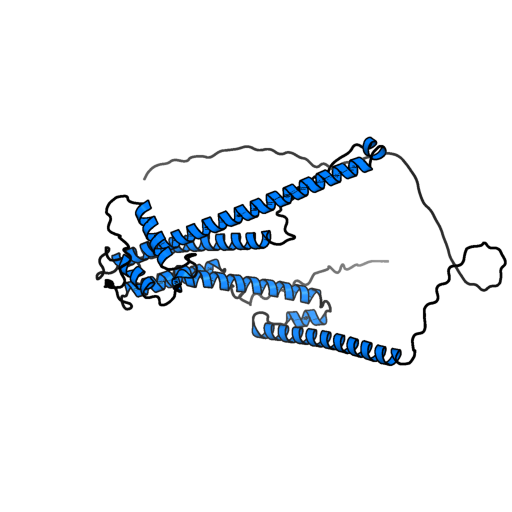2180 N N . ALA A 1 278 ? 12.258 6.455 30.564 1.00 77.69 278 ALA A N 1
ATOM 2181 C CA . ALA A 1 278 ? 11.463 7.310 31.442 1.00 77.69 278 ALA A CA 1
ATOM 2182 C C . ALA A 1 278 ? 10.804 6.521 32.587 1.00 77.69 278 ALA A C 1
ATOM 2184 O O . ALA A 1 278 ? 10.864 6.958 33.735 1.00 77.69 278 ALA A O 1
ATOM 2185 N N . LEU A 1 279 ? 10.230 5.349 32.295 1.00 78.19 279 LEU A N 1
ATOM 2186 C CA . LEU A 1 279 ? 9.664 4.449 33.305 1.00 78.19 279 LEU A CA 1
ATOM 2187 C C . LEU A 1 279 ? 10.747 3.901 34.236 1.00 78.19 279 LEU A C 1
ATOM 2189 O O . LEU A 1 279 ? 10.591 3.953 35.449 1.00 78.19 279 LEU A O 1
ATOM 2193 N N . ALA A 1 280 ? 11.883 3.478 33.682 1.00 73.12 280 ALA A N 1
ATOM 2194 C CA . ALA A 1 280 ? 13.033 3.025 34.450 1.00 73.12 280 ALA A CA 1
ATOM 2195 C C . ALA A 1 280 ? 13.521 4.098 35.430 1.00 73.12 280 ALA A C 1
ATOM 2197 O O . ALA A 1 280 ? 13.703 3.800 36.603 1.00 73.12 280 ALA A O 1
ATOM 2198 N N . ARG A 1 281 ? 13.675 5.348 34.968 1.00 71.31 281 ARG A N 1
ATOM 2199 C CA . ARG A 1 281 ? 14.044 6.497 35.811 1.00 71.31 281 ARG A CA 1
ATOM 2200 C C . ARG A 1 281 ? 13.009 6.765 36.903 1.00 71.31 281 ARG A C 1
ATOM 2202 O O . ARG A 1 281 ? 13.391 7.147 38.005 1.00 71.31 281 ARG A O 1
ATOM 2209 N N . ALA A 1 282 ? 11.723 6.588 36.599 1.00 73.69 282 ALA A N 1
ATOM 2210 C CA . ALA A 1 282 ? 10.646 6.755 37.569 1.00 73.69 282 ALA A CA 1
ATOM 2211 C C . ALA A 1 282 ? 10.641 5.642 38.635 1.00 73.69 282 ALA A C 1
ATOM 2213 O O . ALA A 1 282 ? 10.377 5.923 39.801 1.00 73.69 282 ALA A O 1
ATOM 2214 N N . GLU A 1 283 ? 10.969 4.403 38.260 1.00 66.62 283 GLU A N 1
ATOM 2215 C CA . GLU A 1 283 ? 11.052 3.257 39.174 1.00 66.62 283 GLU A CA 1
ATOM 2216 C C . GLU A 1 283 ? 12.320 3.279 40.045 1.00 66.62 283 GLU A C 1
ATOM 2218 O O . GLU A 1 283 ? 12.261 2.944 41.226 1.00 66.62 283 GLU A O 1
ATOM 2223 N N . THR A 1 284 ? 13.466 3.713 39.511 1.00 60.91 284 THR A N 1
ATOM 2224 C CA . THR A 1 284 ? 14.760 3.725 40.222 1.00 60.91 284 THR A CA 1
ATOM 2225 C C . THR A 1 284 ? 15.040 5.048 40.941 1.00 60.91 284 THR A C 1
ATOM 2227 O O . THR A 1 284 ? 16.172 5.526 40.943 1.00 60.91 284 THR A O 1
ATOM 2230 N N . SER A 1 285 ? 14.017 5.666 41.534 1.00 50.50 285 SER A N 1
ATOM 2231 C CA . SER A 1 285 ? 14.093 6.945 42.259 1.00 50.50 285 SER A CA 1
ATOM 2232 C C . SER A 1 285 ? 14.888 6.852 43.585 1.00 50.50 285 SER A C 1
ATOM 2234 O O . SER A 1 285 ? 14.370 7.127 44.669 1.00 50.50 285 SER A O 1
ATOM 2236 N N . THR A 1 286 ? 16.175 6.519 43.512 1.00 58.53 286 THR A N 1
ATOM 2237 C CA . THR A 1 286 ? 17.201 6.869 44.503 1.00 58.53 286 THR A CA 1
ATOM 2238 C C . THR A 1 286 ? 18.265 7.734 43.817 1.00 58.53 286 THR A C 1
ATOM 2240 O O . THR A 1 286 ? 18.631 7.518 42.661 1.00 58.53 286 THR A O 1
ATOM 2243 N N . ALA A 1 287 ? 18.735 8.776 44.513 1.00 52.12 287 ALA A N 1
ATOM 2244 C CA . ALA A 1 287 ? 19.549 9.857 43.939 1.00 52.12 287 ALA A CA 1
ATOM 2245 C C . ALA A 1 287 ? 20.850 9.386 43.254 1.00 52.12 287 ALA A C 1
ATOM 2247 O O . ALA A 1 287 ? 21.305 10.006 42.297 1.00 52.12 287 ALA A O 1
ATOM 2248 N N . THR A 1 288 ? 21.416 8.265 43.701 1.00 52.88 288 THR A N 1
ATOM 2249 C CA . THR A 1 288 ? 22.640 7.660 43.159 1.00 52.88 288 THR A CA 1
ATOM 2250 C C . THR A 1 288 ? 22.452 7.030 41.776 1.00 52.88 288 THR A C 1
ATOM 2252 O O . THR A 1 288 ? 23.360 7.092 40.952 1.00 52.88 288 THR A O 1
ATOM 2255 N N . THR A 1 289 ? 21.279 6.469 41.471 1.00 53.47 289 THR A N 1
ATOM 2256 C CA . THR A 1 289 ? 21.024 5.795 40.183 1.00 53.47 289 THR A CA 1
ATOM 2257 C C . THR A 1 289 ? 20.620 6.784 39.086 1.00 53.47 289 THR A C 1
ATOM 2259 O O . THR A 1 289 ? 20.955 6.594 37.920 1.00 53.47 289 THR A O 1
ATOM 2262 N N . ALA A 1 290 ? 19.965 7.890 39.454 1.00 50.34 290 ALA A N 1
ATOM 2263 C CA . ALA A 1 290 ? 19.622 8.967 38.523 1.00 50.34 290 ALA A CA 1
ATOM 2264 C C . ALA A 1 290 ? 20.864 9.676 37.947 1.00 50.34 290 ALA A C 1
ATOM 2266 O O . ALA A 1 290 ? 20.841 10.076 36.784 1.00 50.34 290 ALA A O 1
ATOM 2267 N N . MET A 1 291 ? 21.947 9.783 38.730 1.00 55.03 291 MET A N 1
ATOM 2268 C CA . MET A 1 291 ? 23.241 10.293 38.262 1.00 55.03 291 MET A CA 1
ATOM 2269 C C . MET A 1 291 ? 23.923 9.325 37.287 1.00 55.03 291 MET A C 1
ATOM 2271 O O . MET A 1 291 ? 24.316 9.739 36.204 1.00 55.03 291 MET A O 1
ATOM 2275 N N . ALA A 1 292 ? 23.968 8.027 37.608 1.00 57.06 292 ALA A N 1
ATOM 2276 C CA . ALA A 1 292 ? 24.602 7.018 36.750 1.00 57.06 292 ALA A CA 1
ATOM 2277 C C . ALA A 1 292 ? 23.943 6.886 35.360 1.00 57.06 292 ALA A C 1
ATOM 2279 O O . ALA A 1 292 ? 24.600 6.517 34.394 1.00 57.06 292 ALA A O 1
ATOM 2280 N N . ILE A 1 293 ? 22.646 7.201 35.244 1.00 54.31 293 ILE A N 1
ATOM 2281 C CA . ILE A 1 293 ? 21.905 7.164 33.971 1.00 54.31 293 ILE A CA 1
ATOM 2282 C C . ILE A 1 293 ? 22.008 8.488 33.190 1.00 54.31 293 ILE A C 1
ATOM 2284 O O . ILE A 1 293 ? 21.722 8.515 31.993 1.00 54.31 293 ILE A O 1
ATOM 2288 N N . ALA A 1 294 ? 22.392 9.593 33.836 1.00 55.91 294 ALA A N 1
ATOM 2289 C CA . ALA A 1 294 ? 22.608 10.876 33.165 1.00 55.91 294 ALA A CA 1
ATOM 2290 C C . ALA A 1 294 ? 23.931 10.910 32.379 1.00 55.91 294 ALA A C 1
ATOM 2292 O O . ALA A 1 294 ? 23.985 11.565 31.343 1.00 55.91 294 ALA A O 1
ATOM 2293 N N . ASP A 1 295 ? 24.933 10.151 32.832 1.00 58.97 295 ASP A N 1
ATOM 2294 C CA . ASP A 1 295 ? 26.262 10.056 32.207 1.00 58.97 295 ASP A CA 1
ATOM 2295 C C . ASP A 1 295 ? 26.346 9.007 31.082 1.00 58.97 295 ASP A C 1
ATOM 2297 O O . ASP A 1 295 ? 27.382 8.856 30.435 1.00 58.97 295 ASP A O 1
ATOM 2301 N N . LEU A 1 296 ? 25.265 8.262 30.830 1.00 58.44 296 LEU A N 1
ATOM 2302 C CA . LEU A 1 296 ? 25.224 7.278 29.753 1.00 58.44 296 LEU A CA 1
ATOM 2303 C C . LEU A 1 296 ? 24.989 7.968 28.406 1.00 58.44 296 LEU A C 1
ATOM 2305 O O . LEU A 1 296 ? 23.926 8.544 28.165 1.00 58.44 296 LEU A O 1
ATOM 2309 N N . ASP A 1 297 ? 25.970 7.863 27.509 1.00 55.84 297 ASP A N 1
ATOM 2310 C CA . ASP A 1 297 ? 25.835 8.307 26.125 1.00 55.84 297 ASP A CA 1
ATOM 2311 C C . ASP A 1 297 ? 24.867 7.386 25.362 1.00 55.84 297 ASP A C 1
ATOM 2313 O O . ASP A 1 297 ? 25.187 6.258 24.972 1.00 55.84 297 ASP A O 1
ATOM 2317 N N . LEU A 1 298 ? 23.641 7.884 25.190 1.00 58.28 298 LEU A N 1
ATOM 2318 C CA . LEU A 1 298 ? 22.523 7.207 24.530 1.00 58.28 298 LEU A CA 1
ATOM 2319 C C . LEU A 1 298 ? 22.579 7.297 22.997 1.00 58.28 298 LEU A C 1
ATOM 2321 O O . LEU A 1 298 ? 21.666 6.807 22.332 1.00 58.28 298 LEU A O 1
ATOM 2325 N N . THR A 1 299 ? 23.597 7.946 22.426 1.00 55.94 299 THR A N 1
ATOM 2326 C CA . THR A 1 299 ? 23.754 8.035 20.966 1.00 55.94 299 THR A CA 1
ATOM 2327 C C . THR A 1 299 ? 24.433 6.804 20.367 1.00 55.94 299 THR A C 1
ATOM 2329 O O . THR A 1 299 ? 24.305 6.560 19.167 1.00 55.94 299 THR A O 1
ATOM 2332 N N . ASN A 1 300 ? 25.086 5.982 21.195 1.00 56.12 300 ASN A N 1
ATOM 2333 C CA . ASN A 1 300 ? 25.726 4.747 20.767 1.00 56.12 300 ASN A CA 1
ATOM 2334 C C . ASN A 1 300 ? 24.791 3.532 20.995 1.00 56.12 300 ASN A C 1
ATOM 2336 O O . ASN A 1 300 ? 24.411 3.241 22.131 1.00 56.12 300 ASN A O 1
ATOM 2340 N N . PRO A 1 301 ? 24.402 2.792 19.938 1.00 57.78 301 PRO A N 1
ATOM 2341 C CA . PRO A 1 301 ? 23.492 1.649 20.052 1.00 57.78 301 PRO A CA 1
ATOM 2342 C C . PRO A 1 301 ? 24.075 0.480 20.864 1.00 57.78 301 PRO A C 1
ATOM 2344 O O . PRO A 1 301 ? 23.323 -0.345 21.378 1.00 57.78 301 PRO A O 1
ATOM 2347 N N . GLN A 1 302 ? 25.400 0.408 21.004 1.00 62.88 302 GLN A N 1
ATOM 2348 C CA . GLN A 1 302 ? 26.094 -0.713 21.632 1.00 62.88 302 GLN A CA 1
ATOM 2349 C C . GLN A 1 302 ? 26.070 -0.622 23.165 1.00 62.88 302 GLN A C 1
ATOM 2351 O O . GLN A 1 302 ? 25.686 -1.582 23.826 1.00 62.88 302 GLN A O 1
ATOM 2356 N N . THR A 1 303 ? 26.318 0.566 23.727 1.00 59.47 303 THR A N 1
ATOM 2357 C CA . THR A 1 303 ? 26.144 0.842 25.167 1.00 59.47 303 THR A CA 1
ATOM 2358 C C . THR A 1 303 ? 24.703 0.621 25.621 1.00 59.47 303 THR A C 1
ATOM 2360 O O . THR A 1 303 ? 24.461 0.134 26.723 1.00 59.47 303 THR A O 1
ATOM 2363 N N . VAL A 1 304 ? 23.726 0.928 24.764 1.00 56.91 304 VAL A N 1
ATOM 2364 C CA . VAL A 1 304 ? 22.303 0.677 25.037 1.00 56.91 304 VAL A CA 1
ATOM 2365 C C . VAL A 1 304 ? 21.993 -0.823 25.069 1.00 56.91 304 VAL A C 1
ATOM 2367 O O . VAL A 1 304 ? 21.280 -1.278 25.966 1.00 56.91 304 VAL A O 1
ATOM 2370 N N . GLN A 1 305 ? 22.554 -1.599 24.138 1.00 64.75 305 GLN A N 1
ATOM 2371 C CA . GLN A 1 305 ? 22.384 -3.051 24.110 1.00 64.75 305 GLN A CA 1
ATOM 2372 C C . GLN A 1 305 ? 22.999 -3.720 25.348 1.00 64.75 305 GLN A C 1
ATOM 2374 O O . GLN A 1 305 ? 22.391 -4.625 25.921 1.00 64.75 305 GLN A O 1
ATOM 2379 N N . ASP A 1 306 ? 24.147 -3.232 25.813 1.00 67.50 306 ASP A N 1
ATOM 2380 C CA . ASP A 1 306 ? 24.815 -3.746 27.010 1.00 67.50 306 ASP A CA 1
ATOM 2381 C C . ASP A 1 306 ? 24.001 -3.489 28.287 1.00 67.50 306 ASP A C 1
ATOM 2383 O O . ASP A 1 306 ? 23.855 -4.390 29.114 1.00 67.50 306 ASP A O 1
ATOM 2387 N N . ILE A 1 307 ? 23.368 -2.316 28.416 1.00 68.44 307 ILE A N 1
ATOM 2388 C CA . ILE A 1 307 ? 22.467 -2.005 29.543 1.00 68.44 307 ILE A CA 1
ATOM 2389 C C . ILE A 1 307 ? 21.236 -2.917 29.539 1.00 68.44 307 ILE A C 1
ATOM 2391 O O . ILE A 1 307 ? 20.796 -3.384 30.594 1.00 68.44 307 ILE A O 1
ATOM 2395 N N . ILE A 1 308 ? 20.661 -3.176 28.361 1.00 67.00 308 ILE A N 1
ATOM 2396 C CA . ILE A 1 308 ? 19.515 -4.081 28.219 1.00 67.00 308 ILE A CA 1
ATOM 2397 C C . ILE A 1 308 ? 19.922 -5.495 28.624 1.00 67.00 308 ILE A C 1
ATOM 2399 O O . ILE A 1 308 ? 19.245 -6.105 29.450 1.00 67.00 308 ILE A O 1
ATOM 2403 N N . ASN A 1 309 ? 21.045 -5.990 28.103 1.00 71.00 309 ASN A N 1
ATOM 2404 C CA . ASN A 1 309 ? 21.563 -7.316 28.424 1.00 71.00 309 ASN A CA 1
ATOM 2405 C C . ASN A 1 309 ? 21.846 -7.460 29.924 1.00 71.00 309 ASN A C 1
ATOM 2407 O O . ASN A 1 309 ? 21.453 -8.455 30.532 1.00 71.00 309 ASN A O 1
ATOM 2411 N N . GLN A 1 310 ? 22.460 -6.450 30.542 1.00 75.75 310 GLN A N 1
ATOM 2412 C CA . GLN A 1 310 ? 22.735 -6.438 31.976 1.00 75.75 310 GLN A CA 1
ATOM 2413 C C . GLN A 1 310 ? 21.443 -6.505 32.796 1.00 75.75 310 GLN A C 1
ATOM 2415 O O . GLN A 1 310 ? 21.320 -7.332 33.694 1.00 75.75 310 GLN A O 1
ATOM 2420 N N . ARG A 1 311 ? 20.428 -5.713 32.438 1.00 67.69 311 ARG A N 1
ATOM 2421 C CA . ARG A 1 311 ? 19.170 -5.664 33.192 1.00 67.69 311 ARG A CA 1
ATOM 2422 C C . ARG A 1 311 ? 18.281 -6.888 32.975 1.00 67.69 311 ARG A C 1
ATOM 2424 O O . ARG A 1 311 ? 17.594 -7.318 33.901 1.00 67.69 311 ARG A O 1
ATOM 2431 N N . VAL A 1 312 ? 18.296 -7.462 31.772 1.00 71.94 312 VAL A N 1
ATOM 2432 C CA . VAL A 1 312 ? 17.659 -8.756 31.487 1.00 71.94 312 VAL A CA 1
ATOM 2433 C C . VAL A 1 312 ? 18.327 -9.848 32.321 1.00 71.94 312 VAL A C 1
ATOM 2435 O O . VAL A 1 312 ? 17.624 -10.625 32.965 1.00 71.94 312 VAL A O 1
ATOM 2438 N N . ASN A 1 313 ? 19.659 -9.859 32.400 1.00 75.12 313 ASN A N 1
ATOM 2439 C CA . ASN A 1 313 ? 20.396 -10.792 33.252 1.00 75.12 313 ASN A CA 1
ATOM 2440 C C . ASN A 1 313 ? 20.083 -10.598 34.744 1.00 75.12 313 ASN A C 1
ATOM 2442 O O . ASN A 1 313 ? 19.878 -11.588 35.447 1.00 75.12 313 ASN A O 1
ATOM 2446 N N . ASP A 1 314 ? 19.956 -9.359 35.221 1.00 74.19 314 ASP A N 1
ATOM 2447 C CA . ASP A 1 314 ? 19.570 -9.071 36.607 1.00 74.19 314 ASP A CA 1
ATOM 2448 C C . ASP A 1 314 ? 18.153 -9.577 36.923 1.00 74.19 314 ASP A C 1
ATOM 2450 O O . ASP A 1 314 ? 17.936 -10.220 37.953 1.00 74.19 314 ASP A O 1
ATOM 2454 N N . GLN A 1 315 ? 17.188 -9.365 36.017 1.00 73.50 315 GLN A N 1
ATOM 2455 C CA . GLN A 1 315 ? 15.825 -9.885 36.177 1.00 73.50 315 GLN A CA 1
ATOM 2456 C C . GLN A 1 315 ? 15.765 -11.413 36.123 1.00 73.50 315 GLN A C 1
ATOM 2458 O O . GLN A 1 315 ? 15.009 -12.023 36.885 1.00 73.50 315 GLN A O 1
ATOM 2463 N N . ILE A 1 316 ? 16.546 -12.039 35.237 1.00 77.12 316 ILE A N 1
ATOM 2464 C CA . ILE A 1 316 ? 16.679 -13.498 35.185 1.00 77.12 316 ILE A CA 1
ATOM 2465 C C . ILE A 1 316 ? 17.235 -13.992 36.521 1.00 77.12 316 ILE A C 1
ATOM 2467 O O . ILE A 1 316 ? 16.629 -14.861 37.136 1.00 77.12 316 ILE A O 1
ATOM 2471 N N . CYS A 1 317 ? 18.310 -13.387 37.029 1.00 80.38 317 CYS A N 1
ATOM 2472 C CA . CYS A 1 317 ? 18.916 -13.749 38.309 1.00 80.38 317 CYS A CA 1
ATOM 2473 C C . CYS A 1 317 ? 17.930 -13.607 39.483 1.00 80.38 317 CYS A C 1
ATOM 2475 O O . CYS A 1 317 ? 17.826 -14.502 40.326 1.00 80.38 317 CYS A O 1
ATOM 2477 N N . GLU A 1 318 ? 17.146 -12.526 39.528 1.00 83.12 318 GLU A N 1
ATOM 2478 C CA . GLU A 1 318 ? 16.136 -12.317 40.571 1.00 83.12 318 GLU A CA 1
ATOM 2479 C C . GLU A 1 318 ? 15.004 -13.356 40.502 1.00 83.12 318 GLU A C 1
ATOM 2481 O O . GLU A 1 318 ? 14.590 -13.903 41.530 1.00 83.12 318 GLU A O 1
ATOM 2486 N N . LYS A 1 319 ? 14.513 -13.671 39.295 1.00 78.50 319 LYS A N 1
ATOM 2487 C CA . LYS A 1 319 ? 13.487 -14.706 39.101 1.00 78.50 319 LYS A CA 1
ATOM 2488 C C . LYS A 1 319 ? 14.011 -16.097 39.442 1.00 78.50 319 LYS A C 1
ATOM 2490 O O . LYS A 1 319 ? 13.298 -16.840 40.114 1.00 78.50 319 LYS A O 1
ATOM 2495 N N . THR A 1 320 ? 15.245 -16.425 39.063 1.00 82.88 320 THR A N 1
ATOM 2496 C CA . THR A 1 320 ? 15.892 -17.696 39.413 1.00 82.88 320 THR A CA 1
ATOM 2497 C C . THR A 1 320 ? 16.016 -17.844 40.927 1.00 82.88 320 THR A C 1
ATOM 2499 O O . THR A 1 320 ? 15.593 -18.861 41.469 1.00 82.88 320 THR A O 1
ATOM 2502 N N . LYS A 1 321 ? 16.448 -16.796 41.646 1.00 86.50 321 LYS A N 1
ATOM 2503 C CA . LYS A 1 321 ? 16.494 -16.804 43.120 1.00 86.50 321 LYS A CA 1
ATOM 2504 C C . LYS A 1 321 ? 15.120 -17.013 43.761 1.00 86.50 321 LYS A C 1
ATOM 2506 O O . LYS A 1 321 ? 15.003 -17.768 44.725 1.00 86.50 321 LYS A O 1
ATOM 2511 N N . LYS A 1 322 ? 14.065 -16.369 43.247 1.00 81.88 322 LYS A N 1
ATOM 2512 C CA . LYS A 1 322 ? 12.690 -16.583 43.743 1.00 81.88 322 LYS A CA 1
ATOM 2513 C C . LYS A 1 322 ? 12.227 -18.022 43.512 1.00 81.88 322 LYS A C 1
ATOM 2515 O O . LYS A 1 322 ? 11.591 -18.603 44.389 1.00 81.88 322 LYS A O 1
ATOM 2520 N N . LEU A 1 323 ? 12.572 -18.600 42.365 1.00 83.56 323 LEU A N 1
ATOM 2521 C CA . LEU A 1 323 ? 12.222 -19.973 42.012 1.00 83.56 323 LEU A CA 1
ATOM 2522 C C . LEU A 1 323 ? 12.971 -20.984 42.899 1.00 83.56 323 LEU A C 1
ATOM 2524 O O . LEU A 1 323 ? 12.354 -21.897 43.442 1.00 83.56 323 LEU A O 1
ATOM 2528 N N . GLU A 1 324 ? 14.261 -20.765 43.162 1.00 84.94 324 GLU A N 1
ATOM 2529 C CA . GLU A 1 324 ? 15.052 -21.556 44.117 1.00 84.94 324 GLU A CA 1
ATOM 2530 C C . GLU A 1 324 ? 14.492 -21.482 45.545 1.00 84.94 324 GLU A C 1
ATOM 2532 O O . GLU A 1 324 ? 14.389 -22.501 46.230 1.00 84.94 324 GLU A O 1
ATOM 2537 N N . GLN A 1 325 ? 14.067 -20.298 45.997 1.00 85.25 325 GLN A N 1
ATOM 2538 C CA . GLN A 1 325 ? 13.425 -20.132 47.305 1.00 85.25 325 GLN A CA 1
ATOM 2539 C C . GLN A 1 325 ? 12.087 -20.877 47.389 1.00 85.25 325 GLN A C 1
ATOM 2541 O O . GLN A 1 325 ? 11.779 -21.485 48.420 1.00 85.25 325 GLN A O 1
ATOM 2546 N N . GLN A 1 326 ? 11.295 -20.875 46.314 1.00 85.69 326 GLN A N 1
ATOM 2547 C CA . GLN A 1 326 ? 10.045 -21.634 46.248 1.00 85.69 326 GLN A CA 1
ATOM 2548 C C . GLN A 1 326 ? 10.305 -23.144 46.266 1.00 85.69 326 GLN A C 1
ATOM 2550 O O . GLN A 1 326 ? 9.659 -23.855 47.036 1.00 85.69 326 GLN A O 1
ATOM 2555 N N . LEU A 1 327 ? 11.298 -23.626 45.515 1.00 84.25 327 LEU A N 1
ATOM 2556 C CA . LEU A 1 327 ? 11.709 -25.032 45.528 1.00 84.25 327 LEU A CA 1
ATOM 2557 C C . LEU A 1 327 ? 12.201 -25.475 46.909 1.00 84.25 327 LEU A C 1
ATOM 2559 O O . LEU A 1 327 ? 11.744 -26.498 47.415 1.00 84.25 327 LEU A O 1
ATOM 2563 N N . GLN A 1 328 ? 13.041 -24.679 47.578 1.00 86.50 328 GLN A N 1
ATOM 2564 C CA . GLN A 1 328 ? 13.455 -24.964 48.957 1.00 86.50 328 GLN A CA 1
ATOM 2565 C C . GLN A 1 328 ? 12.271 -24.983 49.929 1.00 86.50 328 GLN A C 1
ATOM 2567 O O . GLN A 1 328 ? 12.238 -25.799 50.852 1.00 86.50 328 GLN A O 1
ATOM 2572 N N . THR A 1 329 ? 11.288 -24.101 49.741 1.00 86.50 329 THR A N 1
ATOM 2573 C CA . THR A 1 329 ? 10.081 -24.066 50.578 1.00 86.50 329 THR A CA 1
ATOM 2574 C C . THR A 1 329 ? 9.243 -25.331 50.390 1.00 86.50 329 THR A C 1
ATOM 2576 O O . THR A 1 329 ? 8.829 -25.941 51.378 1.00 86.50 329 THR A O 1
ATOM 2579 N N . ILE A 1 330 ? 9.060 -25.777 49.143 1.00 81.94 330 ILE A N 1
ATOM 2580 C CA . ILE A 1 330 ? 8.354 -27.020 48.809 1.00 81.94 330 ILE A CA 1
ATOM 2581 C C . ILE A 1 330 ? 9.094 -28.224 49.397 1.00 81.94 330 ILE A C 1
ATOM 2583 O O . ILE A 1 330 ? 8.487 -29.023 50.110 1.00 81.94 330 ILE A O 1
ATOM 2587 N N . GLN A 1 331 ? 10.410 -28.309 49.209 1.00 83.12 331 GLN A N 1
ATOM 2588 C CA . GLN A 1 331 ? 11.231 -29.403 49.728 1.00 83.12 331 GLN A CA 1
ATOM 2589 C C . GLN A 1 331 ? 11.179 -29.481 51.264 1.00 83.12 331 GLN A C 1
ATOM 2591 O O . GLN A 1 331 ? 10.995 -30.558 51.829 1.00 83.12 331 GLN A O 1
ATOM 2596 N N . ARG A 1 332 ? 11.228 -28.336 51.961 1.00 77.94 332 ARG A N 1
ATOM 2597 C CA . ARG A 1 332 ? 11.046 -28.270 53.425 1.00 77.94 332 ARG A CA 1
ATOM 2598 C C . ARG A 1 332 ? 9.631 -28.643 53.871 1.00 77.94 332 ARG A C 1
ATOM 2600 O O . ARG A 1 332 ? 9.473 -29.160 54.975 1.00 77.94 332 ARG A O 1
ATOM 2607 N N . SER A 1 333 ? 8.607 -28.370 53.061 1.00 76.19 333 SER A N 1
ATOM 2608 C CA . SER A 1 333 ? 7.220 -28.748 53.366 1.00 76.19 333 SER A CA 1
ATOM 2609 C C . SER A 1 333 ? 6.958 -30.246 53.174 1.00 76.19 333 SER A C 1
ATOM 2611 O O . SER A 1 333 ? 6.218 -30.832 53.958 1.00 76.19 333 SER A O 1
ATOM 2613 N N . MET A 1 334 ? 7.629 -30.885 52.210 1.00 68.56 334 MET A N 1
ATOM 2614 C CA . MET A 1 334 ? 7.537 -32.331 51.984 1.00 68.56 334 MET A CA 1
ATOM 2615 C C . MET A 1 334 ? 8.185 -33.124 53.124 1.00 68.56 334 MET A C 1
ATOM 2617 O O . MET A 1 334 ? 7.548 -34.010 53.682 1.00 68.56 334 MET A O 1
ATOM 2621 N N . VAL A 1 335 ? 9.375 -32.719 53.583 1.00 70.50 335 VAL A N 1
ATOM 2622 C CA . VAL A 1 335 ? 10.060 -33.368 54.723 1.00 70.50 335 VAL A CA 1
ATOM 2623 C C . VAL A 1 335 ? 9.266 -33.245 56.037 1.00 70.50 335 VAL A C 1
ATOM 2625 O O . VAL A 1 335 ? 9.375 -34.096 56.915 1.00 70.50 335 VAL A O 1
ATOM 2628 N N . LYS A 1 336 ? 8.431 -32.207 56.190 1.00 60.97 336 LYS A N 1
ATOM 2629 C CA . LYS A 1 336 ? 7.582 -32.023 57.383 1.00 60.97 336 LYS A CA 1
ATOM 2630 C C . LYS A 1 336 ? 6.281 -32.832 57.356 1.00 60.97 336 LYS A C 1
ATOM 2632 O O . LYS A 1 336 ? 5.695 -33.029 58.419 1.00 60.97 336 LYS A O 1
ATOM 2637 N N . ASN A 1 337 ? 5.842 -33.303 56.189 1.00 54.81 337 ASN A N 1
ATOM 2638 C CA . ASN A 1 337 ? 4.597 -34.062 56.045 1.00 54.81 337 ASN A CA 1
ATOM 2639 C C . ASN A 1 337 ? 4.786 -35.586 56.127 1.00 54.81 337 ASN A C 1
ATOM 2641 O O . ASN A 1 337 ? 3.801 -36.288 56.333 1.00 54.81 337 ASN A O 1
ATOM 2645 N N . ASP A 1 338 ? 6.021 -36.094 56.085 1.00 51.59 338 ASP A N 1
ATOM 2646 C CA . ASP A 1 338 ? 6.297 -37.537 56.203 1.00 51.59 338 ASP A CA 1
ATOM 2647 C C . ASP A 1 338 ? 6.228 -38.097 57.640 1.00 51.59 338 ASP A C 1
ATOM 2649 O O . ASP A 1 338 ? 6.324 -39.306 57.834 1.00 51.59 338 ASP A O 1
ATOM 2653 N N . VAL A 1 339 ? 6.019 -37.266 58.674 1.00 55.00 339 VAL A N 1
ATOM 2654 C CA . VAL A 1 339 ? 6.041 -37.731 60.084 1.00 55.00 339 VAL A CA 1
ATOM 2655 C C . VAL A 1 339 ? 4.666 -37.747 60.768 1.00 55.00 339 VAL A C 1
ATOM 2657 O O . VAL A 1 339 ? 4.548 -38.211 61.901 1.00 55.00 339 VAL A O 1
ATOM 2660 N N . ARG A 1 340 ? 3.571 -37.324 60.123 1.00 49.28 340 ARG A N 1
ATOM 2661 C CA . ARG A 1 340 ? 2.229 -37.473 60.726 1.00 49.28 340 ARG A CA 1
ATOM 2662 C C . ARG A 1 340 ? 1.191 -37.952 59.726 1.00 49.28 340 ARG A C 1
ATOM 2664 O O . ARG A 1 340 ? 0.558 -37.167 59.030 1.00 49.28 340 ARG A O 1
ATOM 2671 N N . GLY A 1 341 ? 0.995 -39.270 59.746 1.00 40.06 341 GLY A N 1
ATOM 2672 C CA . GLY A 1 341 ? -0.125 -39.952 59.117 1.00 40.06 341 GLY A CA 1
ATOM 2673 C C . GLY A 1 341 ? -1.463 -39.297 59.461 1.00 40.06 341 GLY A C 1
ATOM 2674 O O . GLY A 1 341 ? -1.748 -38.934 60.604 1.00 40.06 341 GLY A O 1
ATOM 2675 N N . ALA A 1 342 ? -2.276 -39.138 58.424 1.00 49.50 342 ALA A N 1
ATOM 2676 C CA . ALA A 1 342 ? -3.620 -38.609 58.493 1.00 49.50 342 ALA A CA 1
ATOM 2677 C C . ALA A 1 342 ? -4.578 -39.612 59.152 1.00 49.50 342 ALA A C 1
ATOM 2679 O O . ALA A 1 342 ? -4.759 -40.721 58.654 1.00 49.50 342 ALA A O 1
ATOM 2680 N N . THR A 1 343 ? -5.299 -39.182 60.190 1.00 42.50 343 THR A N 1
ATOM 2681 C CA . THR A 1 343 ? -6.577 -39.801 60.573 1.00 42.50 343 THR A CA 1
ATOM 2682 C C . THR A 1 343 ? -7.638 -38.746 60.896 1.00 42.50 343 THR A C 1
ATOM 2684 O O . THR A 1 343 ? -7.644 -38.171 61.977 1.00 42.50 343 THR A O 1
ATOM 2687 N N . ARG A 1 344 ? -8.546 -38.592 59.917 1.00 45.41 344 ARG A N 1
ATOM 2688 C CA . ARG A 1 344 ? -9.996 -38.279 59.949 1.00 45.41 344 ARG A CA 1
ATOM 2689 C C . ARG A 1 344 ? -10.525 -36.949 60.539 1.00 45.41 344 ARG A C 1
ATOM 2691 O O . ARG A 1 344 ? -10.288 -36.652 61.704 1.00 45.41 344 ARG A O 1
ATOM 2698 N N . PRO A 1 345 ? -11.420 -36.242 59.808 1.00 43.12 345 PRO A N 1
ATOM 2699 C CA . PRO A 1 345 ? -12.304 -35.231 60.379 1.00 43.12 345 PRO A CA 1
ATOM 2700 C C . PRO A 1 345 ? -13.614 -35.879 60.866 1.00 43.12 345 PRO A C 1
ATOM 2702 O O . PRO A 1 345 ? -14.356 -36.481 60.090 1.00 43.12 345 PRO A O 1
ATOM 2705 N N . GLY A 1 346 ? -13.903 -35.767 62.164 1.00 37.91 346 GLY A N 1
ATOM 2706 C CA . GLY A 1 346 ? -15.182 -36.161 62.757 1.00 37.91 346 GLY A CA 1
ATOM 2707 C C . GLY A 1 346 ? -16.146 -34.979 62.813 1.00 37.91 346 GLY A C 1
ATOM 2708 O O . GLY A 1 346 ? -15.899 -34.003 63.517 1.00 37.91 346 GLY A O 1
ATOM 2709 N N . ALA A 1 347 ? -17.251 -35.076 62.078 1.00 45.59 347 ALA A N 1
ATOM 2710 C CA . ALA A 1 347 ? -18.391 -34.176 62.182 1.00 45.59 347 ALA A CA 1
ATOM 2711 C C . ALA A 1 347 ? -19.057 -34.275 63.568 1.00 45.59 347 ALA A C 1
ATOM 2713 O O . ALA A 1 347 ? -19.269 -35.370 64.083 1.00 45.59 347 ALA A O 1
ATOM 2714 N N . SER A 1 348 ? -19.459 -33.141 64.148 1.00 38.19 348 SER A N 1
ATOM 2715 C CA . SER A 1 348 ? -20.430 -33.110 65.248 1.00 38.19 348 SER A CA 1
ATOM 2716 C C . SER A 1 348 ? -21.132 -31.752 65.323 1.00 38.19 348 SER A C 1
ATOM 2718 O O . SER A 1 348 ? -20.589 -30.762 65.809 1.00 38.19 348 SER A O 1
ATOM 2720 N N . ILE A 1 349 ? -22.384 -31.746 64.872 1.00 46.19 349 ILE A N 1
ATOM 2721 C CA . ILE A 1 349 ? -23.399 -30.720 65.119 1.00 46.19 349 ILE A CA 1
ATOM 2722 C C . ILE A 1 349 ? -23.900 -30.879 66.562 1.00 46.19 349 ILE A C 1
ATOM 2724 O O . ILE A 1 349 ? -24.386 -31.958 66.898 1.00 46.19 349 ILE A O 1
ATOM 2728 N N . LYS A 1 350 ? -23.899 -29.819 67.391 1.00 40.38 350 LYS A N 1
ATOM 2729 C CA . LYS A 1 350 ? -24.821 -29.728 68.545 1.00 40.38 350 LYS A CA 1
ATOM 2730 C C . LYS A 1 350 ? -25.108 -28.292 69.031 1.00 40.38 350 LYS A C 1
ATOM 2732 O O . LYS A 1 350 ? -24.244 -27.554 69.480 1.00 40.38 350 LYS A O 1
ATOM 2737 N N . LYS A 1 351 ? -26.399 -27.976 68.903 1.00 39.12 351 LYS A N 1
ATOM 2738 C CA . LYS A 1 351 ? -27.311 -26.995 69.525 1.00 39.12 351 LYS A CA 1
ATOM 2739 C C . LYS A 1 351 ? -26.836 -26.097 70.697 1.00 39.12 351 LYS A C 1
ATOM 2741 O O . LYS A 1 351 ? -26.518 -26.562 71.781 1.00 39.12 351 LYS A O 1
ATOM 2746 N N . LYS A 1 352 ? -27.037 -24.793 70.467 1.00 41.66 352 LYS A N 1
ATOM 2747 C CA . LYS A 1 352 ? -27.607 -23.701 71.300 1.00 41.66 352 LYS A CA 1
ATOM 2748 C C . LYS A 1 352 ? -28.156 -24.059 72.708 1.00 41.66 352 LYS A C 1
ATOM 2750 O O . LYS A 1 352 ? -29.154 -24.773 72.795 1.00 41.66 352 LYS A O 1
ATOM 2755 N N . LYS A 1 353 ? -27.657 -23.392 73.766 1.00 36.03 353 LYS A N 1
ATOM 2756 C CA . LYS A 1 353 ? -28.473 -22.766 74.839 1.00 36.03 353 LYS A CA 1
ATOM 2757 C C . LYS A 1 353 ? -27.660 -21.785 75.707 1.00 36.03 353 LYS A C 1
ATOM 2759 O O . LYS A 1 353 ? -26.440 -21.810 75.723 1.00 36.03 353 LYS A O 1
ATOM 2764 N N . SER A 1 354 ? -28.409 -20.885 76.328 1.00 32.25 354 SER A N 1
ATOM 2765 C CA . SER A 1 354 ? -28.097 -19.598 76.958 1.00 32.25 354 SER A CA 1
ATOM 2766 C C . SER A 1 354 ? -27.307 -19.615 78.281 1.00 32.25 354 SER A C 1
ATOM 2768 O O . SER A 1 354 ? -27.410 -20.553 79.062 1.00 32.25 354 SER A O 1
ATOM 2770 N N . THR A 1 355 ? -26.619 -18.487 78.508 1.00 38.09 355 THR A N 1
ATOM 2771 C CA . THR A 1 355 ? -26.043 -17.836 79.719 1.00 38.09 355 THR A CA 1
ATOM 2772 C C . THR A 1 355 ? -26.909 -17.920 81.005 1.00 38.09 355 THR A C 1
ATOM 2774 O O . THR A 1 355 ? -28.097 -18.209 80.848 1.00 38.09 355 THR A O 1
ATOM 2777 N N . PRO A 1 356 ? -26.419 -17.611 82.249 1.00 49.28 356 PRO A N 1
ATOM 2778 C CA . PRO A 1 356 ? -25.545 -16.459 82.590 1.00 49.28 356 PRO A CA 1
ATOM 2779 C C . PRO A 1 356 ? -24.529 -16.580 83.772 1.00 49.28 356 PRO A C 1
ATOM 2781 O O . PRO A 1 356 ? -24.559 -17.507 84.566 1.00 49.28 356 PRO A O 1
ATOM 2784 N N . ASN A 1 357 ? -23.700 -15.526 83.900 1.00 30.59 357 ASN A N 1
ATOM 2785 C CA . ASN A 1 357 ? -23.133 -14.910 85.124 1.00 30.59 357 ASN A CA 1
ATOM 2786 C C . ASN A 1 357 ? -22.255 -15.725 86.109 1.00 30.59 357 ASN A C 1
ATOM 2788 O O . ASN A 1 357 ? -22.780 -16.468 86.927 1.00 30.59 357 ASN A O 1
ATOM 2792 N N . ARG A 1 358 ? -20.952 -15.396 86.218 1.00 33.62 358 ARG A N 1
ATOM 2793 C CA . ARG A 1 358 ? -20.384 -14.452 87.221 1.00 33.62 358 ARG A CA 1
ATOM 2794 C C . ARG A 1 358 ? -18.839 -14.379 87.137 1.00 33.62 358 ARG A C 1
ATOM 2796 O O . ARG A 1 358 ? -18.147 -15.385 87.157 1.00 33.62 358 ARG A O 1
ATOM 2803 N N . GLN A 1 359 ? -18.370 -13.135 87.045 1.00 33.03 359 GLN A N 1
ATOM 2804 C CA . GLN A 1 359 ? -17.052 -12.523 87.332 1.00 33.03 359 GLN A CA 1
ATOM 2805 C C . GLN A 1 359 ? -16.446 -12.864 88.723 1.00 33.03 359 GLN A C 1
ATOM 2807 O O . GLN A 1 359 ? -17.164 -13.483 89.511 1.00 33.03 359 GLN A O 1
ATOM 2812 N N . PRO A 1 360 ? -15.292 -12.281 89.162 1.00 53.16 360 PRO A N 1
ATOM 2813 C CA . PRO A 1 360 ? -14.123 -11.660 88.476 1.00 53.16 360 PRO A CA 1
ATOM 2814 C C . PRO A 1 360 ? -12.757 -12.124 89.089 1.00 53.16 360 PRO A C 1
ATOM 2816 O O . PRO A 1 360 ? -12.744 -12.850 90.072 1.00 53.16 360 PRO A O 1
ATOM 2819 N N . SER A 1 361 ? -11.576 -11.799 88.542 1.00 33.19 361 SER A N 1
ATOM 2820 C CA . SER A 1 361 ? -10.746 -10.619 88.903 1.00 33.19 361 SER A CA 1
ATOM 2821 C C . SER A 1 361 ? -9.538 -10.524 87.938 1.00 33.19 361 SER A C 1
ATOM 2823 O O . SER A 1 361 ? -8.930 -11.534 87.609 1.00 33.19 361 SER A O 1
ATOM 2825 N N . ALA A 1 362 ? -9.368 -9.405 87.217 1.00 36.19 362 ALA A N 1
ATOM 2826 C CA . ALA A 1 362 ? -8.522 -8.231 87.532 1.00 36.19 362 ALA A CA 1
ATOM 2827 C C . ALA A 1 362 ? -7.010 -8.542 87.420 1.00 36.19 362 ALA A C 1
ATOM 2829 O O . ALA A 1 362 ? -6.523 -9.430 88.100 1.00 36.19 362 ALA A O 1
ATOM 2830 N N . SER A 1 363 ? -6.227 -7.891 86.554 1.00 36.56 363 SER A N 1
ATOM 2831 C CA . SER A 1 363 ? -5.927 -6.446 86.501 1.00 36.56 363 SER A CA 1
ATOM 2832 C C . SER A 1 363 ? -5.728 -5.953 85.048 1.00 36.56 363 SER A C 1
ATOM 2834 O O . SER A 1 363 ? -5.190 -6.665 84.211 1.00 36.56 363 SER A O 1
ATOM 2836 N N . ASN A 1 364 ? -6.346 -4.835 84.630 1.00 37.50 364 ASN A N 1
ATOM 2837 C CA . ASN A 1 364 ? -5.860 -3.438 84.723 1.00 37.50 364 ASN A CA 1
ATOM 2838 C C . ASN A 1 364 ? -4.458 -3.262 84.113 1.00 37.50 364 ASN A C 1
ATOM 2840 O O . ASN A 1 364 ? -3.511 -3.870 84.581 1.00 37.50 364 ASN A O 1
ATOM 2844 N N . SER A 1 365 ? -4.214 -2.413 83.116 1.00 36.88 365 SER A N 1
ATOM 2845 C CA . SER A 1 365 ? -4.726 -1.063 82.827 1.00 36.88 365 SER A CA 1
ATOM 2846 C C . SER A 1 365 ? -4.217 -0.664 81.423 1.00 36.88 365 SER A C 1
ATOM 2848 O O . SER A 1 365 ? -3.242 -1.233 80.956 1.00 36.88 365 SER A O 1
ATOM 2850 N N . GLY A 1 366 ? -4.771 0.275 80.665 1.00 36.56 366 GLY A N 1
ATOM 2851 C CA . GLY A 1 366 ? -5.870 1.192 80.884 1.00 36.56 366 GLY A CA 1
ATOM 2852 C C . GLY A 1 366 ? -5.774 2.346 79.879 1.00 36.56 366 GLY A C 1
ATOM 2853 O O . GLY A 1 366 ? -4.681 2.724 79.474 1.00 36.56 366 GLY A O 1
ATOM 2854 N N . LYS A 1 367 ? -6.950 2.935 79.621 1.00 39.41 367 LYS A N 1
ATOM 2855 C CA . LYS A 1 367 ? -7.198 4.340 79.244 1.00 39.41 367 LYS A CA 1
ATOM 2856 C C . LYS A 1 367 ? -6.863 4.751 77.800 1.00 39.41 367 LYS A C 1
ATOM 2858 O O . LYS A 1 367 ? -5.827 4.406 77.267 1.00 39.41 367 LYS A O 1
ATOM 2863 N N . GLN A 1 368 ? -7.678 5.546 77.113 1.00 40.09 368 GLN A N 1
ATOM 2864 C CA . GLN A 1 368 ? -8.948 6.222 77.414 1.00 40.09 368 GLN A CA 1
ATOM 2865 C C . GLN A 1 368 ? -9.481 6.714 76.049 1.00 40.09 368 GLN A C 1
ATOM 2867 O O . GLN A 1 368 ? -8.681 7.108 75.212 1.00 40.09 368 GLN A O 1
ATOM 2872 N N . GLN A 1 369 ? -10.760 6.471 75.723 1.00 38.47 369 GLN A N 1
ATOM 2873 C CA . GLN A 1 369 ? -11.856 7.469 75.724 1.00 38.47 369 GLN A CA 1
ATOM 2874 C C . GLN A 1 369 ? -11.729 8.534 74.612 1.00 38.47 369 GLN A C 1
ATOM 2876 O O . GLN A 1 369 ? -10.653 9.047 74.375 1.00 38.47 369 GLN A O 1
ATOM 2881 N N . LEU A 1 370 ? -12.766 8.967 73.893 1.00 34.00 370 LEU A N 1
ATOM 2882 C CA . LEU A 1 370 ? -14.220 9.015 74.100 1.00 34.00 370 LEU A CA 1
ATOM 2883 C C . LEU A 1 370 ? -14.826 9.240 72.677 1.00 34.00 370 LEU A C 1
ATOM 2885 O O . LEU A 1 370 ? -14.202 9.927 71.878 1.00 34.00 370 LEU A O 1
ATOM 2889 N N . LYS A 1 371 ? -15.903 8.537 72.277 1.00 33.84 371 LYS A N 1
ATOM 2890 C CA . LYS A 1 371 ? -17.291 9.056 72.082 1.00 33.84 371 LYS A CA 1
ATOM 2891 C C . LYS A 1 371 ? -17.461 10.172 71.018 1.00 33.84 371 LYS A C 1
ATOM 2893 O O . LYS A 1 371 ? -16.690 11.110 71.011 1.00 33.84 371 LYS A O 1
ATOM 2898 N N . THR A 1 372 ? -18.489 10.252 70.164 1.00 32.28 372 THR A N 1
ATOM 2899 C CA . THR A 1 372 ? -19.728 9.488 69.894 1.00 32.28 372 THR A CA 1
ATOM 2900 C C . THR A 1 372 ? -20.456 10.160 68.706 1.00 32.28 372 THR A C 1
ATOM 2902 O O . THR A 1 372 ? -20.491 11.380 68.653 1.00 32.28 372 THR A O 1
ATOM 2905 N N . VAL A 1 373 ? -21.104 9.343 67.861 1.00 33.00 373 VAL A N 1
ATOM 2906 C CA . VAL A 1 373 ? -22.523 9.418 67.408 1.00 33.00 373 VAL A CA 1
ATOM 2907 C C . VAL A 1 373 ? -23.014 10.567 66.498 1.00 33.00 373 VAL A C 1
ATOM 2909 O O . VAL A 1 373 ? -23.235 11.690 66.919 1.00 33.00 373 VAL A O 1
ATOM 2912 N N . ALA A 1 374 ? -23.280 10.161 65.251 1.00 31.86 374 ALA A N 1
ATOM 2913 C CA . ALA A 1 374 ? -24.544 10.149 64.488 1.00 31.86 374 ALA A CA 1
ATOM 2914 C C . ALA A 1 374 ? -25.557 11.325 64.463 1.00 31.86 374 ALA A C 1
ATOM 2916 O O . ALA A 1 374 ? -26.121 11.710 65.477 1.00 31.86 374 ALA A O 1
ATOM 2917 N N . LYS A 1 375 ? -25.955 11.593 63.204 1.00 31.58 375 LYS A N 1
ATOM 2918 C CA . LYS A 1 375 ? -27.310 11.778 62.628 1.00 31.58 375 LYS A CA 1
ATOM 2919 C C . LYS A 1 375 ? -28.136 13.053 62.900 1.00 31.58 375 LYS A C 1
ATOM 2921 O O . LYS A 1 375 ? -28.515 13.337 64.025 1.00 31.58 375 LYS A O 1
ATOM 2926 N N . ALA A 1 376 ? -28.599 13.577 61.756 1.00 32.47 376 ALA A N 1
ATOM 2927 C CA . ALA A 1 376 ? -29.955 14.026 61.403 1.00 32.47 376 ALA A CA 1
ATOM 2928 C C . ALA A 1 376 ? -30.186 15.537 61.188 1.00 32.47 376 ALA A C 1
ATOM 2930 O O . ALA A 1 376 ? -30.035 16.351 62.088 1.00 32.47 376 ALA A O 1
ATOM 2931 N N . ASP A 1 377 ? -30.623 15.798 59.951 1.00 28.61 377 ASP A N 1
ATOM 2932 C CA . ASP A 1 377 ? -31.689 16.692 59.492 1.00 28.61 377 ASP A CA 1
ATOM 2933 C C . ASP A 1 377 ? -31.567 18.230 59.499 1.00 28.61 377 ASP A C 1
ATOM 2935 O O . ASP A 1 377 ? -31.495 18.899 60.521 1.00 28.61 377 ASP A O 1
ATOM 2939 N N . ALA A 1 378 ? -31.764 18.734 58.269 1.00 31.48 378 ALA A N 1
ATOM 2940 C CA . ALA A 1 378 ? -32.702 19.789 57.872 1.00 31.48 378 ALA A CA 1
ATOM 2941 C C . ALA A 1 378 ? -32.245 21.270 57.802 1.00 31.48 378 ALA A C 1
ATOM 2943 O O . ALA A 1 378 ? -31.951 21.917 58.797 1.00 31.48 378 ALA A O 1
ATOM 2944 N N . VAL A 1 379 ? -32.429 21.805 56.577 1.00 29.56 379 VAL A N 1
ATOM 2945 C CA . VAL A 1 379 ? -33.083 23.094 56.239 1.00 29.56 379 VAL A CA 1
ATOM 2946 C C . VAL A 1 379 ? -32.215 24.363 56.055 1.00 29.56 379 VAL A C 1
ATOM 2948 O O . VAL A 1 379 ? -31.810 25.025 56.997 1.00 29.56 379 VAL A O 1
ATOM 2951 N N . VAL A 1 380 ? -32.119 24.733 54.764 1.00 29.67 380 VAL A N 1
ATOM 2952 C CA . VAL A 1 380 ? -32.352 26.062 54.137 1.00 29.67 380 VAL A CA 1
ATOM 2953 C C . VAL A 1 380 ? -31.267 27.153 54.160 1.00 29.67 380 VAL A C 1
ATOM 2955 O O . VAL A 1 380 ? -30.599 27.406 55.152 1.00 29.67 380 VAL A O 1
ATOM 2958 N N . ALA A 1 381 ? -31.258 27.857 53.014 1.00 29.23 381 ALA A N 1
ATOM 2959 C CA . ALA A 1 381 ? -30.583 29.101 52.637 1.00 29.23 381 ALA A CA 1
ATOM 2960 C C . ALA A 1 381 ? -29.100 28.958 52.273 1.00 29.23 381 ALA A C 1
ATOM 2962 O O . ALA A 1 381 ? -28.376 28.163 52.845 1.00 29.23 381 ALA A O 1
ATOM 2963 N N . ASP A 1 382 ? -28.508 29.720 51.367 1.00 26.30 382 ASP A N 1
ATOM 2964 C CA . ASP A 1 382 ? -28.900 30.599 50.262 1.00 26.30 382 ASP A CA 1
ATOM 2965 C C . ASP A 1 382 ? -27.540 30.990 49.627 1.00 26.30 382 ASP A C 1
ATOM 2967 O O . ASP A 1 382 ? -26.477 30.777 50.215 1.00 26.30 382 ASP A O 1
ATOM 2971 N N . SER A 1 383 ? -27.562 31.619 48.460 1.00 31.56 383 SER A N 1
ATOM 2972 C CA . SER A 1 383 ? -26.476 32.409 47.880 1.00 31.56 383 SER A CA 1
ATOM 2973 C C . SER A 1 383 ? -25.384 31.673 47.076 1.00 31.56 383 SER A C 1
ATOM 2975 O O . SER A 1 383 ? -24.353 31.204 47.544 1.00 31.56 383 SER A O 1
ATOM 2977 N N . SER A 1 384 ? -25.541 31.836 45.762 1.00 34.12 384 SER A N 1
ATOM 2978 C CA . SER A 1 384 ? -24.629 32.643 44.938 1.00 34.12 384 SER A CA 1
ATOM 2979 C C . SER A 1 384 ? -23.773 31.930 43.878 1.00 34.12 384 SER A C 1
ATOM 2981 O O . SER A 1 384 ? -22.765 31.283 44.121 1.00 34.12 384 SER A O 1
ATOM 2983 N N . LYS A 1 385 ? -24.169 32.231 42.633 1.00 34.69 385 LYS A N 1
ATOM 2984 C CA . LYS A 1 385 ? -23.322 32.687 41.520 1.00 34.69 385 LYS A CA 1
ATOM 2985 C C . LYS A 1 385 ? -22.102 31.819 41.171 1.00 34.69 385 LYS A C 1
ATOM 2987 O O . LYS A 1 385 ? -21.009 32.053 41.670 1.00 34.69 385 LYS A O 1
ATOM 2992 N N . ARG A 1 386 ? -22.200 31.119 40.033 1.00 36.69 386 ARG A N 1
ATOM 2993 C CA . ARG A 1 386 ? -21.306 31.426 38.899 1.00 36.69 386 ARG A CA 1
ATOM 2994 C C . ARG A 1 386 ? -21.880 30.991 37.549 1.00 36.69 386 ARG A C 1
ATOM 2996 O O . ARG A 1 386 ? -22.247 29.845 37.330 1.00 36.69 386 ARG A O 1
ATOM 3003 N N . LYS A 1 387 ? -21.949 31.994 36.670 1.00 34.84 387 LYS A N 1
ATOM 3004 C CA . LYS A 1 387 ? -22.315 31.976 35.251 1.00 34.84 387 LYS A CA 1
ATOM 3005 C C . LYS A 1 387 ? -21.543 30.902 34.472 1.00 34.84 387 LYS A C 1
ATOM 3007 O O . LYS A 1 387 ? -20.318 30.948 34.450 1.00 34.84 387 LYS A O 1
ATOM 3012 N N . SER A 1 388 ? -22.250 30.080 33.702 1.00 33.38 388 SER A N 1
ATOM 3013 C CA . SER A 1 388 ? -21.741 29.542 32.438 1.00 33.38 388 SER A CA 1
ATOM 3014 C C . SER A 1 388 ? -22.685 29.983 31.316 1.00 33.38 388 SER A C 1
ATOM 3016 O O . SER A 1 388 ? -23.846 29.590 31.224 1.00 33.38 388 SER A O 1
ATOM 3018 N N . THR A 1 389 ? -22.209 30.915 30.497 1.00 40.28 389 THR A N 1
ATOM 3019 C CA . THR A 1 389 ? -22.907 31.385 29.301 1.00 40.28 389 THR A CA 1
ATOM 3020 C C . THR A 1 389 ? -22.817 30.324 28.215 1.00 40.28 389 THR A C 1
ATOM 3022 O O . THR A 1 389 ? -21.730 29.988 27.750 1.00 40.28 389 THR A O 1
ATOM 3025 N N . SER A 1 390 ? -23.978 29.831 27.794 1.00 35.75 390 SER A N 1
ATOM 3026 C CA . SER A 1 390 ? -24.172 29.117 26.537 1.00 35.75 390 SER A CA 1
ATOM 3027 C C . SER A 1 390 ? -24.664 30.085 25.454 1.00 35.75 390 SER A C 1
ATOM 3029 O O . SER A 1 390 ? -25.467 30.971 25.741 1.00 35.75 390 SER A O 1
ATOM 3031 N N . ARG A 1 391 ? -24.173 29.898 24.219 1.00 35.91 391 ARG A N 1
ATOM 3032 C CA . ARG A 1 391 ? -24.813 30.099 22.889 1.00 35.91 391 ARG A CA 1
ATOM 3033 C C . ARG A 1 391 ? -23.678 30.213 21.860 1.00 35.91 391 ARG A C 1
ATOM 3035 O O . ARG A 1 391 ? -22.862 31.112 21.963 1.00 35.91 391 ARG A O 1
ATOM 3042 N N . LYS A 1 392 ? -23.424 29.251 20.962 1.00 37.69 392 LYS A N 1
ATOM 3043 C CA . LYS A 1 392 ? -24.246 28.748 19.836 1.00 37.69 392 LYS A CA 1
ATOM 3044 C C . LYS A 1 392 ? -24.805 29.892 18.974 1.00 37.69 392 LYS A C 1
ATOM 3046 O O . LYS A 1 392 ? -25.822 30.456 19.359 1.00 37.69 392 LYS A O 1
ATOM 3051 N N . LYS A 1 393 ? -24.195 30.161 17.806 1.00 37.84 393 LYS A N 1
ATOM 3052 C CA . LYS A 1 393 ? -24.752 29.896 16.452 1.00 37.84 393 LYS A CA 1
ATOM 3053 C C . LYS A 1 393 ? -24.042 30.688 15.326 1.00 37.84 393 LYS A C 1
ATOM 3055 O O . LYS A 1 393 ? -24.010 31.905 15.365 1.00 37.84 393 LYS A O 1
ATOM 3060 N N . THR A 1 394 ? -23.5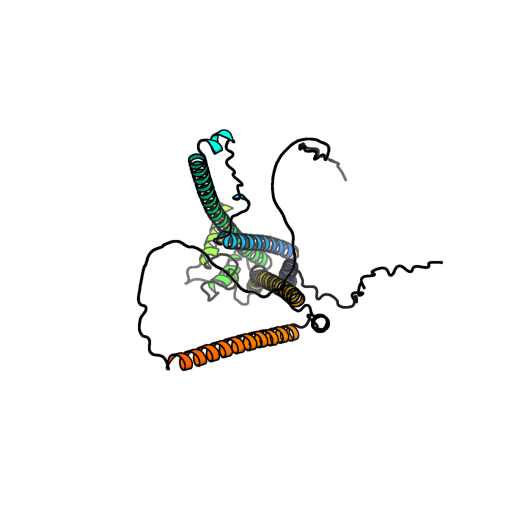32 29.932 14.342 1.00 35.31 394 THR A N 1
ATOM 3061 C CA . THR A 1 394 ? -23.710 30.029 12.866 1.00 35.31 394 THR A CA 1
ATOM 3062 C C . THR A 1 394 ? -23.764 31.372 12.118 1.00 35.31 394 THR A C 1
ATOM 3064 O O . THR A 1 394 ? -24.572 32.215 12.480 1.00 35.31 394 THR A O 1
ATOM 3067 N N . LEU A 1 395 ? -23.093 31.381 10.943 1.00 38.16 395 LEU A N 1
ATOM 3068 C CA . LEU A 1 395 ? -23.448 31.926 9.596 1.00 38.16 395 LEU A CA 1
ATOM 3069 C C . LEU A 1 395 ? -22.279 32.737 8.993 1.00 38.16 395 LEU A C 1
ATOM 3071 O O . LEU A 1 395 ? -21.809 33.688 9.592 1.00 38.16 395 LEU A O 1
ATOM 3075 N N . GLN A 1 396 ? -21.606 32.207 7.965 1.00 37.38 396 GLN A N 1
ATOM 3076 C CA . GLN A 1 396 ? -21.835 32.388 6.514 1.00 37.38 396 GLN A CA 1
ATOM 3077 C C . GLN A 1 396 ? -21.033 33.546 5.888 1.00 37.38 396 GLN A C 1
ATOM 3079 O O . GLN A 1 396 ? -21.123 34.679 6.327 1.00 37.38 396 GLN A O 1
ATOM 3084 N N . LYS A 1 397 ? -20.342 33.185 4.792 1.00 38.53 397 LYS A N 1
ATOM 3085 C CA . LYS A 1 397 ? -20.051 33.941 3.556 1.00 38.53 397 LYS A CA 1
ATOM 3086 C C . LYS A 1 397 ? -19.499 35.372 3.681 1.00 38.53 397 LYS A C 1
ATOM 3088 O O . LYS A 1 397 ? -20.212 36.283 4.065 1.00 38.53 397 LYS A O 1
ATOM 3093 N N . ASN A 1 398 ? -18.309 35.591 3.111 1.00 39.59 398 ASN A N 1
ATOM 3094 C CA . ASN A 1 398 ? -18.183 36.363 1.865 1.00 39.59 398 ASN A CA 1
ATOM 3095 C C . ASN A 1 398 ? -16.783 36.229 1.237 1.00 39.59 398 ASN A C 1
ATOM 3097 O O . ASN A 1 398 ? -15.765 36.459 1.881 1.00 39.59 398 ASN A O 1
ATOM 3101 N N . LYS A 1 399 ? -16.767 35.862 -0.052 1.00 47.03 399 LYS A N 1
ATOM 3102 C CA . LYS A 1 399 ? -15.651 36.089 -0.983 1.00 47.03 399 LYS A CA 1
ATOM 3103 C C . LYS A 1 399 ? -15.547 37.592 -1.274 1.00 47.03 399 LYS A C 1
ATOM 3105 O O . LYS A 1 399 ? -16.585 38.251 -1.335 1.00 47.03 399 LYS A O 1
ATOM 3110 N N . PRO A 1 400 ? -14.362 38.068 -1.673 1.00 46.47 400 PRO A N 1
ATOM 3111 C CA . PRO A 1 400 ? -14.294 39.000 -2.786 1.00 46.47 400 PRO A CA 1
ATOM 3112 C C . PRO A 1 400 ? -13.474 38.417 -3.938 1.00 46.47 400 PRO A C 1
ATOM 3114 O O . PRO A 1 400 ? -12.301 38.079 -3.814 1.00 46.47 400 PRO A O 1
ATOM 3117 N N . SER A 1 401 ? -14.153 38.334 -5.077 1.00 37.94 401 SER A N 1
ATOM 3118 C CA . SER A 1 401 ? -13.582 38.330 -6.419 1.00 37.94 401 SER A CA 1
ATOM 3119 C C . SER A 1 401 ? -12.752 39.600 -6.625 1.00 37.94 401 SER A C 1
ATOM 3121 O O . SER A 1 401 ? -13.248 40.696 -6.359 1.00 37.94 401 SER A O 1
ATOM 3123 N N . ARG A 1 402 ? -11.536 39.475 -7.167 1.00 46.16 402 ARG A N 1
ATOM 3124 C CA . ARG A 1 402 ? -10.851 40.597 -7.812 1.00 46.16 402 ARG A CA 1
ATOM 3125 C C . ARG A 1 402 ? -10.244 40.138 -9.135 1.00 46.16 402 ARG A C 1
ATOM 3127 O O . ARG A 1 402 ? -9.181 39.535 -9.183 1.00 46.16 402 ARG A O 1
ATOM 3134 N N . ASN A 1 403 ? -10.999 40.425 -10.189 1.00 39.19 403 ASN A N 1
ATOM 3135 C CA . ASN A 1 403 ? -10.530 40.572 -11.558 1.00 39.19 403 ASN A CA 1
ATOM 3136 C C . ASN A 1 403 ? -9.676 41.847 -11.659 1.00 39.19 403 ASN A C 1
ATOM 3138 O O . ASN A 1 403 ? -10.065 42.874 -11.102 1.00 39.19 403 ASN A O 1
ATOM 3142 N N . ASN A 1 404 ? -8.551 41.766 -12.369 1.00 40.19 404 ASN A N 1
ATOM 3143 C CA . ASN A 1 404 ? -8.011 42.767 -13.306 1.00 40.19 404 ASN A CA 1
ATOM 3144 C C . ASN A 1 404 ? -6.748 42.144 -13.938 1.00 40.19 404 ASN A C 1
ATOM 3146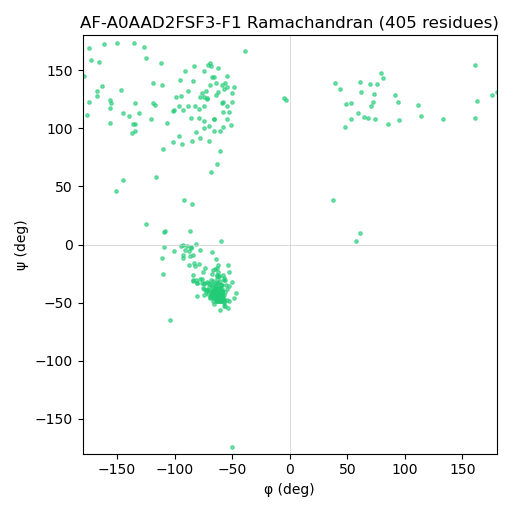 O O . ASN A 1 404 ? -5.842 41.751 -13.217 1.00 40.19 404 ASN A O 1
ATOM 3150 N N . SER A 1 405 ? -6.732 41.800 -15.228 1.00 42.81 405 SER A N 1
ATOM 3151 C CA . SER A 1 405 ? -6.682 42.674 -16.415 1.00 42.81 405 SER A CA 1
ATOM 3152 C C . SER A 1 405 ? -5.304 43.313 -16.650 1.00 42.81 405 SER A C 1
ATOM 3154 O O . SER A 1 405 ? -4.979 44.308 -16.011 1.00 42.81 405 SER A O 1
ATOM 3156 N N . ARG A 1 406 ? -4.637 42.804 -17.700 1.00 43.44 406 ARG A N 1
ATOM 3157 C CA . ARG A 1 406 ? -3.665 43.455 -18.605 1.00 43.44 406 ARG A CA 1
ATOM 3158 C C . ARG A 1 406 ? -2.336 43.944 -18.009 1.00 43.44 406 ARG A C 1
ATOM 3160 O O . ARG A 1 406 ? -2.271 45.040 -17.463 1.00 43.44 406 ARG A O 1
ATOM 3167 N N . ARG A 1 407 ? -1.244 43.261 -18.360 1.00 44.56 407 ARG A N 1
ATOM 3168 C CA . ARG A 1 407 ? -0.450 43.594 -19.556 1.00 44.56 407 ARG A CA 1
ATOM 3169 C C . ARG A 1 407 ? 0.331 42.379 -20.031 1.00 44.56 407 ARG A C 1
ATOM 3171 O O . ARG A 1 407 ? 0.705 41.580 -19.148 1.00 44.56 407 ARG A O 1
#

Secondary structure (DSSP, 8-state):
------------------TT--------HHHHHHHHHHHHHHH-TTS-HHHHHHHHHHHHHHHHHHHHHHHHHHHHHHHTSTT---GGG---------HHHHHHHHHHHHHHHHHHHHHHHHHHHHHHHHHHHHHHHHHHHHHHHHHHHHHHHHHHHHHHHHHT-TTS-GGGHHHHHHHHHHS--SSS-GGGTTS--SSHHHHHHHHHHHHHHH-SS--S-------TT----S--TT-HHHHHHHHHHIIIIIIHHHHHHHHHHHHHHHHHHHHHHHHHHHHT-SHHHHHHHHSS-TT-HHHHHHHHHHHHHHHHHHHHHHHHHHHHHHHHHHHHHTT--------------------------------------------------------------------

Solvent-accessible surface area (backbone atoms only — not comparable to full-atom values): 25616 Å² total; per-residue (Å²): 143,85,88,83,88,79,87,82,73,90,71,77,82,76,75,78,78,75,89,80,67,80,72,80,74,77,67,50,41,67,55,55,24,49,48,45,36,49,50,51,51,60,70,41,79,85,58,51,71,69,55,46,52,53,52,49,51,56,36,52,51,49,54,52,46,54,53,49,44,50,53,49,51,56,49,50,55,51,61,68,38,93,86,51,72,58,75,94,57,69,73,90,82,79,86,84,77,56,72,68,50,53,72,75,41,42,72,59,51,53,50,51,46,49,53,51,53,51,53,51,51,54,51,36,52,53,53,50,54,52,50,54,51,50,52,52,53,54,44,54,53,45,43,52,50,41,35,51,52,48,36,51,46,54,53,50,53,28,40,57,43,19,70,71,34,94,91,40,58,60,79,52,17,61,33,46,56,48,51,57,61,73,68,37,94,43,79,58,38,78,82,41,75,75,34,77,52,84,30,64,65,56,44,53,53,48,38,50,52,54,54,60,74,75,47,98,63,95,71,78,72,78,83,65,80,64,59,92,90,65,77,81,54,93,59,51,88,82,33,68,58,38,47,51,48,53,53,46,50,34,30,47,58,41,54,18,52,53,46,28,52,52,41,48,50,51,51,52,53,52,51,52,50,53,52,49,53,52,50,50,55,65,73,48,77,47,80,73,54,56,52,64,59,68,74,53,69,81,86,43,71,63,63,52,50,50,51,50,53,51,49,52,50,50,51,50,52,54,51,52,52,54,50,52,52,50,49,52,51,52,54,56,50,53,69,64,56,79,80,60,86,89,81,83,90,80,87,79,90,82,83,90,83,82,86,85,91,83,88,88,82,88,80,90,84,80,88,76,90,78,91,81,84,85,89,84,85,88,85,85,88,81,87,82,87,81,91,78,89,83,79,90,82,91,85,83,88,84,87,81,89,79,89,80,85,89,133

Foldseek 3Di:
DDDDDDDDDPPPPPDPDPPPDPPPPLQALVRLLVVLLVCLLVVPPLDDPVNSVVLVVLLVQLVVLVVVLVVLVVVLVQLPDPPDQDPVLDDDDDDDDDPVCCVVPVPVVVVVRVVVVVVSVVVSVVVSVVVSVVSVVVNVVSLVVLLLSLLVSLQSLLLSLQVSDPLHDSLQSLLLSCVVQVPQPDQDRLLCPQSSDSGPVSSLVSNVVVVVVPDPDDDRPPNDPPDPVDDDRSDDPPRPSNVSSVSSSCSSNPVSVVSSVVSVVVVVVVVVVVVVVVVVCVVPPDPVVVVVVVPDDPVDVVSVVVVVVVVVVVVVVVVVVVVVVVVVVVVVVVVVPVPDDDDDDDDDDDDDDDDDDDDDDDDDDDDDDDDDDDDDDDDDDDDDDDDDDDDDDDDDDDDDDDDDDDD

Organism: NCBI:txid2856

Sequence (407 aa):
MTATGTLSTNKRAQFATDKTLQPTLLTTPSEAVECVAITALTANGSLQELQRTYFRELFTEFIKLKKNLKNLNDRQITLNQDDYVPRSTKFKFQLHSSARLLEESKADVDKVEHACNTAVGLMQTTICDELKKLVKLEIASVQKAIQHCIARSVVVIAITLAIGDPDLSETKSCDIYQFIFDTADAQTPPFLKHSEFSNVNAVYDCIFALAHAHTPAETGTTAYRYEADRIMYAVTATSPTVVVFQHIFQALFVDSWDTFEKQTSTIANTELMKKFIALARAETSTATTAMAIADLDLTNPQTVQDIINQRVNDQICEKTKKLEQQLQTIQRSMVKNDVRGATRPGASIKKKKSTPNRQPSASNSGKQQLKTVAKADAVVADSSKRKSTSRKKTLQKNKPSRNNSRR